Protein AF-A0A524KF35-F1 (afdb_monomer)

Structure (mmCIF, N/CA/C/O backbone):
data_AF-A0A524KF35-F1
#
_entry.id   AF-A0A524KF35-F1
#
loop_
_atom_site.group_PDB
_atom_site.id
_atom_site.type_symbol
_atom_site.label_atom_id
_atom_site.label_alt_id
_atom_site.label_comp_id
_atom_site.label_asym_id
_atom_site.label_entity_id
_atom_site.label_seq_id
_atom_site.pdbx_PDB_ins_code
_atom_site.Cartn_x
_atom_site.Cartn_y
_atom_site.Cartn_z
_atom_site.occupancy
_atom_site.B_iso_or_equiv
_atom_site.auth_seq_id
_atom_site.auth_comp_id
_atom_site.auth_asym_id
_atom_site.auth_atom_id
_atom_site.pdbx_PDB_model_num
ATOM 1 N N . LEU A 1 1 ? 25.500 -39.692 -1.025 1.00 54.84 1 LEU A N 1
ATOM 2 C CA . LEU A 1 1 ? 24.909 -38.410 -1.480 1.00 54.84 1 LEU A CA 1
ATOM 3 C C . LEU A 1 1 ? 25.008 -38.220 -2.996 1.00 54.84 1 LEU A C 1
ATOM 5 O O . LEU A 1 1 ? 24.156 -37.536 -3.546 1.00 54.84 1 LEU A O 1
ATOM 9 N N . ASP A 1 2 ? 25.961 -38.835 -3.703 1.00 52.19 2 ASP A N 1
ATOM 10 C CA . ASP A 1 2 ? 26.145 -38.585 -5.146 1.00 52.19 2 ASP A CA 1
ATOM 11 C C . ASP A 1 2 ? 24.984 -39.038 -6.047 1.00 52.19 2 ASP A C 1
ATOM 13 O O . ASP A 1 2 ? 24.762 -38.419 -7.080 1.00 52.19 2 ASP A O 1
ATOM 17 N N . ALA A 1 3 ? 24.168 -40.001 -5.607 1.00 60.88 3 ALA A N 1
ATOM 18 C CA . ALA A 1 3 ? 23.022 -40.520 -6.363 1.00 60.88 3 ALA A CA 1
ATOM 19 C C . ALA A 1 3 ? 21.704 -39.720 -6.223 1.00 60.88 3 ALA A C 1
ATOM 21 O O . ALA A 1 3 ? 20.739 -40.039 -6.908 1.00 60.88 3 ALA A O 1
ATOM 22 N N . VAL A 1 4 ? 21.632 -38.700 -5.352 1.00 74.19 4 VAL A N 1
ATOM 23 C CA . VAL A 1 4 ? 20.397 -37.905 -5.159 1.00 74.19 4 VAL A CA 1
ATOM 24 C C . VAL A 1 4 ? 20.324 -36.771 -6.203 1.00 74.19 4 VAL A C 1
ATOM 26 O O . VAL A 1 4 ? 21.322 -36.049 -6.360 1.00 74.19 4 VAL A O 1
ATOM 29 N N . PRO A 1 5 ? 19.188 -36.577 -6.907 1.00 81.06 5 PRO A N 1
ATOM 30 C CA . PRO A 1 5 ? 18.999 -35.483 -7.862 1.00 81.06 5 PRO A CA 1
ATOM 31 C C . PRO A 1 5 ? 19.186 -34.095 -7.235 1.00 81.06 5 PRO A C 1
ATOM 33 O O . PRO A 1 5 ? 18.913 -33.882 -6.053 1.00 81.06 5 PRO A O 1
ATOM 36 N N . ALA A 1 6 ? 19.627 -33.118 -8.034 1.00 80.44 6 ALA A N 1
ATOM 37 C CA . ALA A 1 6 ? 19.905 -31.766 -7.543 1.00 80.44 6 ALA A CA 1
ATOM 38 C C . ALA A 1 6 ? 18.700 -31.080 -6.857 1.00 80.44 6 ALA A C 1
ATOM 40 O O . ALA A 1 6 ? 18.906 -30.538 -5.773 1.00 80.44 6 ALA A O 1
ATOM 41 N N . PRO A 1 7 ? 17.453 -31.155 -7.372 1.00 79.44 7 PRO A N 1
ATOM 42 C CA . PRO A 1 7 ? 16.298 -30.546 -6.701 1.00 79.44 7 PRO A CA 1
ATOM 43 C C . PRO A 1 7 ? 16.020 -31.119 -5.305 1.00 79.44 7 PRO A C 1
ATOM 45 O O . PRO A 1 7 ? 15.666 -30.386 -4.386 1.00 79.44 7 PRO A O 1
ATOM 48 N N . GLU A 1 8 ? 16.214 -32.425 -5.119 1.00 84.62 8 GLU A N 1
ATOM 49 C CA . GLU A 1 8 ? 16.034 -33.079 -3.819 1.00 84.62 8 GLU A CA 1
ATOM 50 C C . GLU A 1 8 ? 17.158 -32.711 -2.846 1.00 84.62 8 GLU A C 1
ATOM 52 O O . GLU A 1 8 ? 16.890 -32.397 -1.687 1.00 84.62 8 GLU A O 1
ATOM 57 N N . LYS A 1 9 ? 18.407 -32.640 -3.329 1.00 86.25 9 LYS A N 1
ATOM 58 C CA . LYS A 1 9 ? 19.539 -32.129 -2.538 1.00 86.25 9 LYS A CA 1
ATOM 59 C C . LYS A 1 9 ? 19.291 -30.701 -2.056 1.00 86.25 9 LYS A C 1
ATOM 61 O O . LYS A 1 9 ? 19.555 -30.411 -0.894 1.00 86.25 9 LYS A O 1
ATOM 66 N N . LEU A 1 10 ? 18.779 -29.824 -2.918 1.00 87.38 10 LEU A N 1
ATOM 67 C CA . LEU A 1 10 ? 18.495 -28.429 -2.567 1.00 87.38 10 LEU A CA 1
ATOM 68 C C . LEU A 1 10 ? 17.450 -28.326 -1.453 1.00 87.38 10 LEU A C 1
ATOM 70 O O . LEU A 1 10 ? 17.696 -27.634 -0.471 1.00 87.38 10 LEU A O 1
ATOM 74 N N . LYS A 1 11 ? 16.361 -29.104 -1.530 1.00 87.88 11 LYS A N 1
ATOM 75 C CA . LYS A 1 11 ? 15.361 -29.186 -0.449 1.00 87.88 11 LYS A CA 1
ATOM 76 C C . LYS A 1 11 ? 15.962 -29.668 0.874 1.00 87.88 11 LYS A C 1
ATOM 78 O O . LYS A 1 11 ? 15.615 -29.158 1.935 1.00 87.88 11 LYS A O 1
ATOM 83 N N . MET A 1 12 ? 16.884 -30.632 0.829 1.00 90.50 12 MET A N 1
ATOM 84 C CA . MET A 1 12 ? 17.591 -31.092 2.031 1.00 90.50 12 MET A CA 1
ATOM 85 C C . MET A 1 12 ? 18.485 -29.997 2.625 1.00 90.50 12 MET A C 1
ATOM 87 O O . MET A 1 12 ? 18.510 -29.834 3.843 1.00 90.50 12 MET A O 1
ATOM 91 N N . TYR A 1 13 ? 19.200 -29.236 1.791 1.00 92.31 13 TYR A N 1
ATOM 92 C CA . TYR A 1 13 ? 20.020 -28.110 2.249 1.00 92.31 13 TYR A CA 1
ATOM 93 C C . TYR A 1 13 ? 19.176 -26.953 2.788 1.00 92.31 13 TYR A C 1
ATOM 95 O O . TYR A 1 13 ? 19.574 -26.329 3.767 1.00 92.31 13 TYR A O 1
ATOM 103 N N . GLU A 1 14 ? 18.004 -26.700 2.210 1.00 87.62 14 GLU A N 1
ATOM 104 C CA . GLU A 1 14 ? 17.049 -25.706 2.702 1.00 87.62 14 GLU A CA 1
ATOM 105 C C . GLU A 1 14 ? 16.533 -26.087 4.096 1.00 87.62 14 GLU A C 1
ATOM 107 O O . GLU A 1 14 ? 16.633 -25.299 5.037 1.00 87.62 14 GLU A O 1
ATOM 112 N N . ALA A 1 15 ? 16.099 -27.339 4.266 1.00 87.94 15 ALA A N 1
ATOM 113 C CA . ALA A 1 15 ? 15.678 -27.865 5.562 1.00 87.94 15 ALA A CA 1
ATOM 114 C C . ALA A 1 15 ? 16.820 -27.855 6.597 1.00 87.94 15 ALA A C 1
ATOM 116 O O . ALA A 1 15 ? 16.608 -27.488 7.753 1.00 87.94 15 ALA A O 1
ATOM 117 N N . ALA A 1 16 ? 18.043 -28.212 6.191 1.00 91.00 16 ALA A N 1
ATOM 118 C CA . ALA A 1 16 ? 19.214 -28.179 7.066 1.00 91.00 16 ALA A CA 1
ATOM 119 C C . ALA A 1 16 ? 19.595 -26.747 7.477 1.00 91.00 16 ALA A C 1
ATOM 121 O O . ALA A 1 16 ? 19.951 -26.521 8.632 1.00 91.00 16 ALA A O 1
ATOM 122 N N . MET A 1 17 ? 19.481 -25.775 6.566 1.00 89.38 17 MET A N 1
ATOM 123 C CA . MET A 1 17 ? 19.722 -24.360 6.862 1.00 89.38 17 MET A CA 1
ATOM 124 C C . MET A 1 17 ? 18.686 -23.810 7.850 1.00 89.38 17 MET A C 1
ATOM 126 O O . MET A 1 17 ? 19.046 -23.061 8.757 1.00 89.38 17 MET A O 1
ATOM 130 N N . ALA A 1 18 ? 17.419 -24.211 7.709 1.00 87.94 18 ALA A N 1
ATOM 131 C CA . ALA A 1 18 ? 16.346 -23.837 8.628 1.00 87.94 18 ALA A CA 1
ATOM 132 C C . ALA A 1 18 ? 16.502 -24.478 10.021 1.00 87.94 18 ALA A C 1
ATOM 134 O O . ALA A 1 18 ? 16.145 -23.867 11.026 1.00 87.94 18 ALA A O 1
ATOM 135 N N . ALA A 1 19 ? 17.047 -25.696 10.091 1.00 89.50 19 ALA A N 1
ATOM 136 C CA . ALA A 1 19 ? 17.267 -26.415 11.346 1.00 89.50 19 ALA A CA 1
ATOM 137 C C . ALA A 1 19 ? 18.540 -25.982 12.102 1.00 89.50 19 ALA A C 1
ATOM 139 O O . ALA A 1 19 ? 18.650 -26.246 13.301 1.00 89.50 19 ALA A O 1
ATOM 140 N N . ALA A 1 20 ? 19.495 -25.341 11.420 1.00 92.81 20 ALA A N 1
ATOM 141 C CA . ALA A 1 20 ? 20.758 -24.896 12.000 1.00 92.81 20 ALA A CA 1
ATOM 142 C C . ALA A 1 20 ? 20.548 -23.754 13.011 1.00 92.81 20 ALA A C 1
ATOM 144 O O . ALA A 1 20 ? 20.044 -22.678 12.678 1.00 92.81 20 ALA A O 1
ATOM 145 N N . LYS A 1 21 ? 20.982 -23.970 14.255 1.00 88.12 21 LYS A N 1
ATOM 146 C CA . LYS A 1 21 ? 20.700 -23.082 15.398 1.00 88.12 21 LYS A CA 1
ATOM 147 C C . LYS A 1 21 ? 21.739 -21.984 15.602 1.00 88.12 21 LYS A C 1
ATOM 149 O O . LYS A 1 21 ? 21.490 -21.054 16.362 1.00 88.12 21 LYS A O 1
ATOM 154 N N . GLY A 1 22 ? 22.889 -22.072 14.934 1.00 90.25 22 GLY A N 1
ATOM 155 C CA . GLY A 1 22 ? 23.972 -21.103 15.085 1.00 90.25 22 GLY A CA 1
ATOM 156 C C . GLY A 1 22 ? 24.873 -20.974 13.855 1.00 90.25 22 GLY A C 1
ATOM 157 O O . GLY A 1 22 ? 24.792 -21.799 12.937 1.00 90.25 22 GLY A O 1
ATOM 158 N N . PRO A 1 23 ? 25.750 -19.951 13.824 1.00 90.25 23 PRO A N 1
ATOM 159 C CA . PRO A 1 23 ? 26.565 -19.640 12.652 1.00 90.25 23 PRO A CA 1
ATOM 160 C C . PRO A 1 23 ? 27.439 -20.802 12.172 1.00 90.25 23 PRO A C 1
ATOM 162 O O . PRO A 1 23 ? 27.530 -21.045 10.975 1.00 90.25 23 PRO A O 1
ATOM 165 N N . ASP A 1 24 ? 28.026 -21.581 13.081 1.00 94.00 24 ASP A N 1
ATOM 166 C CA . ASP A 1 24 ? 28.921 -22.687 12.709 1.00 94.00 24 ASP A CA 1
ATOM 167 C C . ASP A 1 24 ? 28.193 -23.893 12.105 1.00 94.00 24 ASP A C 1
ATOM 169 O O . ASP A 1 24 ? 28.767 -24.648 11.317 1.00 94.00 24 ASP A O 1
ATOM 173 N N . GLU A 1 25 ? 26.924 -24.097 12.459 1.00 93.06 25 GLU A N 1
ATOM 174 C CA . GLU A 1 25 ? 26.079 -25.098 11.805 1.00 93.06 25 GLU A CA 1
ATOM 175 C C . GLU A 1 25 ? 25.681 -24.614 10.410 1.00 93.06 25 GLU A C 1
ATOM 177 O O . GLU A 1 25 ? 25.828 -25.354 9.439 1.00 93.06 25 GLU A O 1
ATOM 182 N N . LYS A 1 26 ? 25.288 -23.341 10.282 1.00 93.06 26 LYS A N 1
ATOM 183 C CA . LYS A 1 26 ? 24.957 -22.727 8.988 1.00 93.06 26 LYS A CA 1
ATOM 184 C C . LYS A 1 26 ? 26.147 -22.729 8.025 1.00 93.06 26 LYS A C 1
ATOM 186 O O . LYS A 1 26 ? 25.979 -23.079 6.860 1.00 93.06 26 LYS A O 1
ATOM 191 N N . LYS A 1 27 ? 27.364 -22.445 8.505 1.00 95.50 27 LYS A N 1
ATOM 192 C CA . LYS A 1 27 ? 28.604 -22.554 7.711 1.00 95.50 27 LYS A CA 1
ATOM 193 C C . LYS A 1 27 ? 28.822 -23.966 7.171 1.00 95.50 27 LYS A C 1
ATOM 195 O O . LYS A 1 27 ? 29.139 -24.134 5.998 1.00 95.50 27 LYS A O 1
ATOM 200 N N . ARG A 1 28 ? 28.583 -25.000 7.986 1.00 94.50 28 ARG A N 1
ATOM 201 C CA . ARG A 1 28 ? 28.675 -26.401 7.538 1.00 94.50 28 ARG A CA 1
ATOM 202 C C . ARG A 1 28 ? 27.658 -26.724 6.443 1.00 94.50 28 ARG A C 1
ATOM 204 O O . ARG A 1 28 ? 28.001 -27.413 5.481 1.00 94.50 28 ARG A O 1
ATOM 211 N N . VAL A 1 29 ? 26.433 -26.211 6.565 1.00 94.25 29 VAL A N 1
ATOM 212 C CA . VAL A 1 29 ? 25.395 -26.360 5.532 1.00 94.25 29 VAL A CA 1
ATOM 213 C C . VAL A 1 29 ? 25.828 -25.669 4.230 1.00 94.25 29 VAL A C 1
ATOM 215 O O . VAL A 1 29 ? 25.772 -26.298 3.172 1.00 94.25 29 VAL A O 1
ATOM 218 N N . LEU A 1 30 ? 26.336 -24.431 4.305 1.00 93.81 30 LEU A N 1
ATOM 219 C CA . LEU A 1 30 ? 26.874 -23.686 3.155 1.00 93.81 30 LEU A CA 1
ATOM 220 C C . LEU A 1 30 ? 28.017 -24.441 2.464 1.00 93.81 30 LEU A C 1
ATOM 222 O O . LEU A 1 30 ? 27.935 -24.710 1.267 1.00 93.81 30 LEU A O 1
ATOM 226 N N . GLY A 1 31 ? 29.031 -24.879 3.213 1.00 91.81 31 GLY A N 1
ATOM 227 C CA . GLY A 1 31 ? 30.167 -25.610 2.646 1.00 91.81 31 GLY A CA 1
ATOM 228 C C . GLY A 1 31 ? 29.751 -26.895 1.914 1.00 91.81 31 GLY A C 1
ATOM 22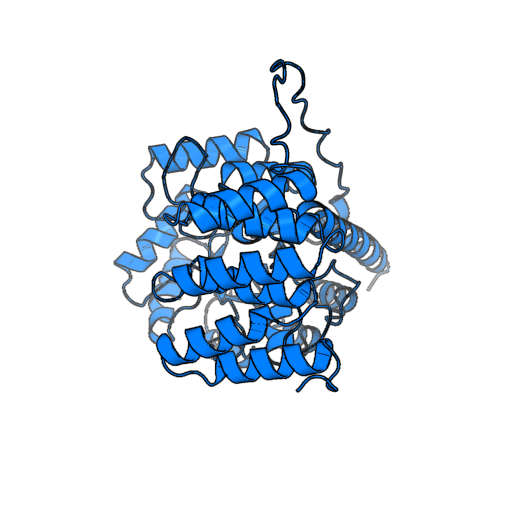9 O O . GLY A 1 31 ? 30.333 -27.254 0.884 1.00 91.81 31 GLY A O 1
ATOM 230 N N . GLY A 1 32 ? 28.694 -27.564 2.392 1.00 91.50 32 GLY A N 1
ATOM 231 C CA . GLY A 1 32 ? 28.088 -28.710 1.713 1.00 91.50 32 GLY A CA 1
ATOM 232 C C . GLY A 1 32 ? 27.423 -28.340 0.381 1.00 91.50 32 GLY A C 1
ATOM 233 O O . GLY A 1 32 ? 27.632 -29.031 -0.623 1.00 91.50 32 GLY A O 1
ATOM 234 N N . LEU A 1 33 ? 26.684 -27.228 0.356 1.00 91.56 33 LEU A N 1
ATOM 235 C CA . LEU A 1 33 ? 25.986 -26.711 -0.825 1.00 91.56 33 LEU A CA 1
ATOM 236 C C . LEU A 1 33 ? 26.948 -26.398 -1.985 1.00 91.56 33 LEU A C 1
ATOM 238 O O . LEU A 1 33 ? 26.578 -26.535 -3.150 1.00 91.56 33 LEU A O 1
ATOM 242 N N . GLY A 1 34 ? 28.214 -26.097 -1.678 1.00 89.81 34 GLY A N 1
ATOM 243 C CA . GLY A 1 34 ? 29.280 -25.845 -2.653 1.00 89.81 34 GLY A CA 1
ATOM 244 C C . GLY A 1 34 ? 29.517 -26.956 -3.688 1.00 89.81 34 GLY A C 1
ATOM 245 O O . GLY A 1 34 ? 30.141 -26.717 -4.721 1.00 89.81 34 GLY A O 1
ATOM 246 N N . ASN A 1 35 ? 29.042 -28.177 -3.429 1.00 88.25 35 ASN A N 1
ATOM 247 C CA . ASN A 1 35 ? 29.166 -29.314 -4.348 1.00 88.25 35 ASN A CA 1
ATOM 248 C C . ASN A 1 35 ? 27.924 -29.528 -5.236 1.00 88.25 35 ASN A C 1
ATOM 250 O O . ASN A 1 35 ? 27.909 -30.447 -6.059 1.00 88.25 35 ASN A O 1
ATOM 254 N N . VAL A 1 36 ? 26.871 -28.720 -5.078 1.00 87.75 36 VAL A N 1
ATOM 255 C CA . VAL A 1 36 ? 25.629 -28.853 -5.847 1.00 87.75 36 VAL A CA 1
ATOM 256 C C . VAL A 1 36 ? 25.748 -28.083 -7.162 1.00 87.75 36 VAL A C 1
ATOM 258 O O . VAL A 1 36 ? 25.854 -26.861 -7.184 1.00 87.75 36 VAL A O 1
ATOM 261 N N . LYS A 1 37 ? 25.712 -28.809 -8.285 1.00 87.56 37 LYS A N 1
ATOM 262 C CA . LYS A 1 37 ? 25.813 -28.246 -9.643 1.00 87.56 37 LYS A CA 1
ATOM 263 C C . LYS A 1 37 ? 24.453 -27.755 -10.158 1.00 87.56 37 LYS A C 1
ATOM 265 O O . LYS A 1 37 ? 23.933 -28.298 -11.128 1.00 87.56 37 LYS A O 1
ATOM 270 N N . ALA A 1 38 ? 23.857 -26.782 -9.474 1.00 87.56 38 ALA A N 1
ATOM 271 C CA . ALA A 1 38 ? 22.555 -26.208 -9.823 1.00 87.56 38 ALA A CA 1
ATOM 272 C C . ALA A 1 38 ? 22.562 -24.686 -9.625 1.00 87.56 38 ALA A C 1
ATOM 274 O O . ALA A 1 38 ? 23.193 -24.191 -8.692 1.00 87.56 38 ALA A O 1
ATOM 275 N N . VAL A 1 39 ? 21.896 -23.940 -10.510 1.00 85.88 39 VAL A N 1
ATOM 276 C CA . VAL A 1 39 ? 21.874 -22.464 -10.458 1.00 85.88 39 VAL A CA 1
ATOM 277 C C . VAL A 1 39 ? 21.175 -21.994 -9.182 1.00 85.88 39 VAL A C 1
ATOM 279 O O . VAL A 1 39 ? 21.607 -21.049 -8.529 1.00 85.88 39 VAL A O 1
ATOM 282 N N . GLU A 1 40 ? 20.156 -22.734 -8.776 1.00 89.25 40 GLU A N 1
ATOM 283 C CA . GLU A 1 40 ? 19.369 -22.552 -7.566 1.00 89.25 40 GLU A CA 1
ATOM 284 C C . GLU A 1 40 ? 20.229 -22.673 -6.298 1.00 89.25 40 GLU A C 1
ATOM 286 O O . GLU A 1 40 ? 19.979 -21.973 -5.319 1.00 89.25 40 GLU A O 1
ATOM 291 N N . ALA A 1 41 ? 21.298 -23.483 -6.324 1.00 91.12 41 ALA A N 1
ATOM 292 C CA . ALA A 1 41 ? 22.255 -23.559 -5.220 1.00 91.12 41 ALA A CA 1
ATOM 293 C C . ALA A 1 41 ? 22.954 -22.210 -5.000 1.00 91.12 41 ALA A C 1
ATOM 295 O O . ALA A 1 41 ? 23.174 -21.802 -3.863 1.00 91.12 41 ALA A O 1
ATOM 296 N N . LEU A 1 42 ? 23.278 -21.497 -6.084 1.00 90.69 42 LEU A N 1
ATOM 297 C CA . LEU A 1 42 ? 23.907 -20.181 -6.009 1.00 90.69 42 LEU A CA 1
ATOM 298 C C . LEU A 1 42 ? 22.927 -19.143 -5.450 1.00 90.69 42 LEU A C 1
ATOM 300 O O . LEU A 1 42 ? 23.303 -18.354 -4.586 1.00 90.69 42 LEU A O 1
ATOM 304 N N . SER A 1 43 ? 21.657 -19.200 -5.864 1.00 88.69 43 SER A N 1
ATOM 305 C CA . SER A 1 43 ? 20.586 -18.359 -5.313 1.00 88.69 43 SER A CA 1
ATOM 306 C C . SER A 1 43 ? 20.382 -18.571 -3.808 1.00 88.69 43 SER A C 1
ATOM 308 O O . SER A 1 43 ? 20.187 -17.598 -3.085 1.00 88.69 43 SER A O 1
ATOM 310 N N . MET A 1 44 ? 20.500 -19.807 -3.310 1.00 89.06 44 MET A N 1
ATOM 311 C CA . MET A 1 44 ? 20.394 -20.120 -1.875 1.00 89.06 44 MET A CA 1
ATOM 312 C C . MET A 1 44 ? 21.539 -19.543 -1.026 1.00 89.06 44 MET A C 1
ATOM 314 O O . MET A 1 44 ? 21.353 -19.308 0.166 1.00 89.06 44 MET A O 1
ATOM 318 N N . VAL A 1 45 ? 22.717 -19.300 -1.611 1.00 94.31 45 VAL A N 1
ATOM 319 C CA . VAL A 1 45 ? 23.865 -18.700 -0.902 1.00 94.31 45 VAL A CA 1
ATOM 320 C C . VAL A 1 45 ? 23.739 -17.175 -0.795 1.00 94.31 45 VAL A C 1
ATOM 322 O O . VAL A 1 45 ? 24.290 -16.581 0.130 1.00 94.31 45 VAL A O 1
ATOM 325 N N . MET A 1 46 ? 22.992 -16.529 -1.697 1.00 91.19 46 MET A N 1
ATOM 326 C CA . MET A 1 46 ? 22.920 -15.063 -1.802 1.00 91.19 46 MET A CA 1
ATOM 327 C C . MET A 1 46 ? 22.523 -14.325 -0.510 1.00 91.19 46 MET A C 1
ATOM 329 O O . MET A 1 46 ? 23.140 -13.288 -0.243 1.00 91.19 46 MET A O 1
ATOM 333 N N . PRO A 1 47 ? 21.563 -14.810 0.306 1.00 90.88 47 PRO A N 1
ATOM 334 C CA . PRO A 1 47 ? 21.228 -14.167 1.579 1.00 90.88 47 PRO A CA 1
ATOM 335 C C . PRO A 1 47 ? 22.369 -14.236 2.604 1.00 90.88 47 PRO A C 1
ATOM 337 O O . PRO A 1 47 ? 22.583 -13.294 3.360 1.00 90.88 47 PRO A O 1
ATOM 340 N N . ALA A 1 48 ? 23.151 -15.322 2.606 1.00 92.00 48 ALA A N 1
ATOM 341 C CA . ALA A 1 48 ? 24.256 -15.510 3.548 1.00 92.00 48 ALA A CA 1
ATOM 342 C C . ALA A 1 48 ? 25.472 -14.613 3.247 1.00 92.00 48 ALA A C 1
ATOM 344 O O . ALA A 1 48 ? 26.354 -14.477 4.091 1.00 92.00 48 ALA A O 1
ATOM 345 N N . LEU A 1 49 ? 25.524 -13.980 2.068 1.00 90.81 49 LEU A N 1
ATOM 346 C CA . LEU A 1 49 ? 26.542 -12.975 1.738 1.00 90.81 49 LEU A CA 1
ATOM 347 C C . LEU A 1 49 ? 26.340 -11.661 2.521 1.00 90.81 49 LEU A C 1
ATOM 349 O O . LEU A 1 49 ? 27.313 -10.941 2.751 1.00 90.81 49 LEU A O 1
ATOM 353 N N . ASP A 1 50 ? 25.108 -11.363 2.951 1.00 88.00 50 ASP A N 1
ATOM 354 C CA . ASP A 1 50 ? 24.785 -10.167 3.750 1.00 88.00 50 ASP A CA 1
ATOM 355 C C . ASP A 1 50 ? 24.944 -10.395 5.264 1.00 88.00 50 ASP A C 1
ATOM 357 O O . ASP A 1 50 ? 24.982 -9.440 6.042 1.00 88.00 50 ASP A O 1
ATOM 361 N N . ASP A 1 51 ? 25.056 -11.654 5.693 1.00 88.81 51 ASP A N 1
ATOM 362 C CA . ASP A 1 51 ? 25.230 -12.033 7.093 1.00 88.81 51 ASP A CA 1
ATOM 363 C C . ASP A 1 51 ? 26.720 -12.014 7.463 1.00 88.81 51 ASP A C 1
ATOM 365 O O . ASP A 1 51 ? 27.512 -12.821 6.972 1.00 88.81 51 ASP A O 1
ATOM 369 N N . LYS A 1 52 ? 27.113 -11.100 8.358 1.00 90.44 52 LYS A N 1
ATOM 370 C CA . LYS A 1 52 ? 28.514 -10.906 8.769 1.00 90.44 52 LYS A CA 1
ATOM 371 C C . LYS A 1 52 ? 29.155 -12.166 9.353 1.00 90.44 52 LYS A C 1
ATOM 373 O O . LYS A 1 52 ? 30.356 -12.357 9.164 1.00 90.44 52 LYS A O 1
ATOM 378 N N . ASP A 1 53 ? 28.381 -13.020 10.019 1.00 92.62 53 ASP A N 1
ATOM 379 C CA . ASP A 1 53 ? 28.905 -14.231 10.652 1.00 92.62 53 ASP A CA 1
ATOM 380 C C . ASP A 1 53 ? 29.103 -15.368 9.645 1.00 92.62 53 ASP A C 1
ATOM 382 O O . ASP A 1 53 ? 29.880 -16.292 9.902 1.00 92.62 53 ASP A O 1
ATOM 386 N N . LEU A 1 54 ? 28.433 -15.309 8.489 1.00 94.00 54 LEU A N 1
ATOM 387 C CA . LEU A 1 54 ? 28.469 -16.337 7.442 1.00 94.00 54 LEU A CA 1
ATOM 388 C C . LEU A 1 54 ? 29.237 -15.903 6.191 1.00 94.00 54 LEU A C 1
ATOM 390 O O . LEU A 1 54 ? 29.635 -16.756 5.397 1.00 94.00 54 LEU A O 1
ATOM 394 N N . GLN A 1 55 ? 29.480 -14.602 6.036 1.00 92.69 55 GLN A N 1
ATOM 395 C CA . GLN A 1 55 ? 29.964 -13.970 4.812 1.00 92.69 55 GLN A CA 1
ATOM 396 C C . GLN A 1 55 ? 31.192 -14.651 4.202 1.00 92.69 55 GLN A C 1
ATOM 398 O O . GLN A 1 55 ? 31.223 -14.874 2.994 1.00 92.69 55 GLN A O 1
ATOM 403 N N . ALA A 1 56 ? 32.195 -15.011 5.009 1.00 93.44 56 ALA A N 1
ATOM 404 C CA . ALA A 1 56 ? 33.417 -15.642 4.505 1.00 93.44 56 ALA A CA 1
ATOM 405 C C . ALA A 1 56 ? 33.143 -17.021 3.873 1.00 93.44 56 ALA A C 1
ATOM 407 O O . ALA A 1 56 ? 33.593 -17.300 2.760 1.00 93.44 56 ALA A O 1
ATOM 408 N N . GLU A 1 57 ? 32.346 -17.855 4.547 1.00 97.00 57 GLU A N 1
ATOM 409 C CA . GLU A 1 57 ? 31.958 -19.183 4.059 1.00 97.00 57 GLU A CA 1
ATOM 410 C C . GLU A 1 57 ? 31.015 -19.074 2.855 1.00 97.00 57 GLU A C 1
ATOM 412 O O . GLU A 1 57 ? 31.152 -19.808 1.874 1.00 97.00 57 GLU A O 1
ATOM 417 N N . ALA A 1 58 ? 30.089 -18.113 2.890 1.00 96.25 58 ALA A N 1
ATOM 418 C CA . ALA A 1 58 ? 29.179 -17.831 1.789 1.00 96.25 58 ALA A CA 1
ATOM 419 C C . ALA A 1 58 ? 29.942 -17.385 0.530 1.00 96.25 58 ALA A C 1
ATOM 421 O O . ALA A 1 58 ? 29.659 -17.886 -0.557 1.00 96.25 58 ALA A O 1
ATOM 422 N N . CYS A 1 59 ? 30.960 -16.526 0.661 1.00 96.94 59 CYS A N 1
ATOM 423 C CA . CYS A 1 59 ? 31.814 -16.120 -0.459 1.00 96.94 59 CYS A CA 1
ATOM 424 C C . CYS A 1 59 ? 32.539 -17.318 -1.083 1.00 96.94 59 CYS A C 1
ATOM 426 O O . CYS A 1 59 ? 32.495 -17.504 -2.301 1.00 96.94 59 CYS A O 1
ATOM 428 N N . ALA A 1 60 ? 33.181 -18.150 -0.257 1.00 97.31 60 ALA A N 1
ATOM 429 C CA . ALA A 1 60 ? 33.891 -19.339 -0.725 1.00 97.31 60 ALA A CA 1
ATOM 430 C C . ALA A 1 60 ? 32.942 -20.333 -1.417 1.00 97.31 60 ALA A C 1
ATOM 432 O O . ALA A 1 60 ? 33.246 -20.855 -2.494 1.00 97.31 60 ALA A O 1
ATOM 433 N N . THR A 1 61 ? 31.762 -20.541 -0.833 1.00 97.25 61 THR A N 1
ATOM 434 C CA . THR A 1 61 ? 30.721 -21.421 -1.371 1.00 97.25 61 THR A CA 1
ATOM 435 C C . THR A 1 61 ? 30.187 -20.903 -2.705 1.00 97.25 61 THR A C 1
ATOM 437 O O . THR A 1 61 ? 30.117 -21.668 -3.666 1.00 97.25 61 THR A O 1
ATOM 440 N N . ALA A 1 62 ? 29.863 -19.611 -2.806 1.00 96.50 62 ALA A N 1
ATOM 441 C CA . ALA A 1 62 ? 29.356 -18.997 -4.032 1.00 96.50 62 ALA A CA 1
ATOM 442 C C . ALA A 1 62 ? 30.349 -19.140 -5.196 1.00 96.50 62 ALA A C 1
ATOM 444 O O . ALA A 1 62 ? 29.958 -19.538 -6.295 1.00 96.50 62 ALA A O 1
ATOM 445 N N . VAL A 1 63 ? 31.640 -18.884 -4.947 1.00 96.69 63 VAL A N 1
ATOM 446 C CA . VAL A 1 63 ? 32.708 -19.069 -5.945 1.00 96.69 63 VAL A CA 1
ATOM 447 C C . VAL A 1 63 ? 32.776 -20.527 -6.396 1.00 96.69 63 VAL A C 1
ATOM 449 O O . VAL A 1 63 ? 32.788 -20.797 -7.594 1.00 96.69 63 VAL A O 1
ATOM 452 N N . LYS A 1 64 ? 32.741 -21.479 -5.459 1.00 96.00 64 LYS A N 1
ATOM 453 C CA . LYS A 1 64 ? 32.804 -22.914 -5.767 1.00 96.00 64 LYS A CA 1
ATOM 454 C C . LYS A 1 64 ? 31.606 -23.402 -6.593 1.00 96.00 64 LYS A C 1
ATOM 456 O O . LYS A 1 64 ? 31.776 -24.193 -7.520 1.00 96.00 64 LYS A O 1
ATOM 461 N N . ILE A 1 65 ? 30.395 -22.926 -6.293 1.00 94.44 65 ILE A N 1
ATOM 462 C CA . ILE A 1 65 ? 29.199 -23.245 -7.089 1.00 94.44 65 ILE A CA 1
ATOM 463 C C . ILE A 1 65 ? 29.342 -22.664 -8.499 1.00 94.44 65 ILE A C 1
ATOM 465 O O . ILE A 1 65 ? 29.128 -23.378 -9.478 1.00 94.44 65 ILE A O 1
ATOM 469 N N . ALA A 1 66 ? 29.760 -21.402 -8.621 1.00 94.19 66 ALA A N 1
ATOM 470 C CA . ALA A 1 66 ? 29.963 -20.753 -9.914 1.00 94.19 66 ALA A CA 1
ATOM 471 C C . ALA A 1 66 ? 31.039 -21.454 -10.772 1.00 94.19 66 ALA A C 1
ATOM 473 O O . ALA A 1 66 ? 30.824 -21.649 -11.970 1.00 94.19 66 ALA A O 1
ATOM 474 N N . GLU A 1 67 ? 32.148 -21.913 -10.176 1.00 93.31 67 GLU A N 1
ATOM 475 C CA . GLU A 1 67 ? 33.158 -22.748 -10.854 1.00 93.31 67 GLU A CA 1
ATOM 476 C C . GLU A 1 67 ? 32.532 -24.035 -11.423 1.00 93.31 67 GLU A C 1
ATOM 478 O O . GLU A 1 67 ? 32.824 -24.430 -12.554 1.00 93.31 67 GLU A O 1
ATOM 483 N N . ASN A 1 68 ? 31.630 -24.661 -10.664 1.00 89.00 68 ASN A N 1
ATOM 484 C CA . ASN A 1 68 ? 30.969 -25.911 -11.032 1.00 89.00 68 ASN A CA 1
ATOM 485 C C . ASN A 1 68 ? 29.857 -25.759 -12.088 1.00 89.00 68 ASN A C 1
ATOM 487 O O . ASN A 1 68 ? 29.559 -26.731 -12.787 1.00 89.00 68 ASN A O 1
ATOM 491 N N . LEU A 1 69 ? 29.239 -24.578 -12.202 1.00 86.38 69 LEU A N 1
ATOM 492 C CA . LEU A 1 69 ? 28.162 -24.288 -13.161 1.00 86.38 69 LEU A CA 1
ATOM 493 C C . LEU A 1 69 ? 28.666 -24.001 -14.585 1.00 86.38 69 LEU A C 1
ATOM 495 O O . LEU A 1 69 ? 27.933 -24.188 -15.562 1.00 86.38 69 LEU A O 1
ATOM 499 N N . GLY A 1 70 ? 29.914 -23.549 -14.730 1.00 76.06 70 GLY A N 1
ATOM 500 C CA . GLY A 1 70 ? 30.488 -23.215 -16.032 1.00 76.06 70 GLY A CA 1
ATOM 501 C C . GLY A 1 70 ? 29.695 -22.121 -16.762 1.00 76.06 70 GLY A C 1
ATOM 502 O O . GLY A 1 70 ? 29.549 -21.009 -16.266 1.00 76.06 70 GLY A O 1
ATOM 503 N N . ALA A 1 71 ? 29.204 -22.411 -17.974 1.00 70.62 71 ALA A N 1
ATOM 504 C CA . ALA A 1 71 ? 28.497 -21.435 -18.817 1.00 70.62 71 ALA A CA 1
ATOM 505 C C . ALA A 1 71 ? 26.982 -21.321 -18.543 1.00 70.62 71 ALA A C 1
ATOM 507 O O . ALA A 1 71 ? 26.312 -20.524 -19.205 1.00 70.62 71 ALA A O 1
ATOM 508 N N . HIS A 1 72 ? 26.435 -22.129 -17.632 1.00 74.50 72 HIS A N 1
ATOM 509 C CA . HIS A 1 72 ? 25.001 -22.176 -17.331 1.00 74.50 72 HIS A CA 1
ATOM 510 C C . HIS A 1 72 ? 24.685 -21.201 -16.188 1.00 74.50 72 HIS A C 1
ATOM 512 O O . HIS A 1 72 ? 25.413 -21.150 -15.205 1.00 74.50 72 HIS A O 1
ATOM 518 N N . GLY A 1 73 ? 23.621 -20.399 -16.313 1.00 79.00 73 GLY A N 1
ATOM 519 C CA . GLY A 1 73 ? 23.251 -19.426 -15.272 1.00 79.00 73 GLY A CA 1
ATOM 520 C C . GLY A 1 73 ? 24.131 -18.169 -15.222 1.00 79.00 73 GLY A C 1
ATOM 521 O O . GLY A 1 73 ? 24.346 -17.615 -14.149 1.00 79.00 73 GLY A O 1
ATOM 522 N N . LYS A 1 74 ? 24.631 -17.693 -16.375 1.00 87.00 74 LYS A N 1
ATOM 523 C CA . LYS A 1 74 ? 25.545 -16.531 -16.474 1.00 87.00 74 LYS A CA 1
ATOM 524 C C . LYS A 1 74 ? 25.062 -15.281 -15.737 1.00 87.00 74 LYS A C 1
ATOM 526 O O . LYS A 1 74 ? 25.885 -14.522 -15.249 1.00 87.00 74 LYS A O 1
ATOM 531 N N . GLU A 1 75 ? 23.757 -15.032 -15.703 1.00 84.94 75 GLU A N 1
ATOM 532 C CA . GLU A 1 75 ? 23.199 -13.872 -15.003 1.00 84.94 75 GLU A CA 1
ATOM 533 C C . GLU A 1 75 ? 23.328 -14.006 -13.483 1.00 84.94 75 GLU A C 1
ATOM 535 O O . GLU A 1 75 ? 23.921 -13.140 -12.851 1.00 84.94 75 GLU A O 1
ATOM 540 N N . VAL A 1 76 ? 22.914 -15.144 -12.923 1.00 85.12 76 VAL A N 1
ATOM 541 C CA . VAL A 1 76 ? 23.037 -15.428 -11.484 1.00 85.12 76 VAL A CA 1
ATOM 542 C C . VAL A 1 76 ? 24.508 -15.485 -11.053 1.00 85.12 76 VAL A C 1
ATOM 544 O O . VAL A 1 76 ? 24.861 -14.988 -9.987 1.00 85.12 76 VAL A O 1
ATOM 547 N N . ILE A 1 77 ? 25.393 -16.021 -11.905 1.00 92.44 77 ILE A N 1
ATOM 548 C CA . ILE A 1 77 ? 26.846 -15.995 -11.677 1.00 92.44 77 ILE A CA 1
ATOM 549 C C . ILE A 1 77 ? 27.371 -14.555 -11.656 1.00 92.44 77 ILE A C 1
ATOM 551 O O . ILE A 1 77 ? 28.165 -14.224 -10.779 1.00 92.44 77 ILE A O 1
ATOM 555 N N . ARG A 1 78 ? 26.933 -13.688 -12.581 1.00 91.69 78 ARG A N 1
ATOM 556 C CA . ARG A 1 78 ? 27.346 -12.275 -12.595 1.00 91.69 78 ARG A CA 1
ATOM 557 C C . ARG A 1 78 ? 26.967 -11.574 -11.295 1.00 91.69 78 ARG A C 1
ATOM 559 O O . ARG A 1 78 ? 27.834 -10.961 -10.678 1.00 91.69 78 ARG A O 1
ATOM 566 N N . ASP A 1 79 ? 25.718 -11.708 -10.866 1.00 88.81 79 ASP A N 1
ATOM 567 C CA . ASP A 1 79 ? 25.221 -11.025 -9.670 1.00 88.81 79 ASP A CA 1
ATOM 568 C C . ASP A 1 79 ? 25.916 -11.539 -8.396 1.00 88.81 79 ASP A C 1
ATOM 570 O O . ASP A 1 79 ? 26.364 -10.747 -7.564 1.00 88.81 79 ASP A O 1
ATOM 574 N N . ALA A 1 80 ? 26.101 -12.859 -8.275 1.00 92.75 80 ALA A N 1
ATOM 575 C CA . ALA A 1 80 ? 26.803 -13.455 -7.141 1.00 92.75 80 ALA A CA 1
ATOM 576 C C . ALA A 1 80 ? 28.287 -13.061 -7.095 1.00 92.75 80 ALA A C 1
ATOM 578 O O . ALA A 1 80 ? 28.791 -12.698 -6.034 1.00 92.75 80 ALA A O 1
ATOM 579 N N . MET A 1 81 ? 29.001 -13.108 -8.226 1.00 96.12 81 MET A N 1
ATOM 580 C CA . MET A 1 81 ? 30.433 -12.780 -8.261 1.00 96.12 81 MET A CA 1
ATOM 581 C C . MET A 1 81 ? 30.689 -11.289 -8.052 1.00 96.12 81 MET A C 1
ATOM 583 O O . MET A 1 81 ? 31.657 -10.941 -7.379 1.00 96.12 81 MET A O 1
ATOM 587 N N . GLN A 1 82 ? 29.805 -10.417 -8.549 1.00 93.81 82 GLN A N 1
ATOM 588 C CA . GLN A 1 82 ? 29.873 -8.988 -8.245 1.00 93.81 82 GLN A CA 1
ATOM 589 C C . GLN A 1 82 ? 29.735 -8.751 -6.738 1.00 93.81 82 GLN A C 1
ATOM 591 O O . GLN A 1 82 ? 30.592 -8.115 -6.134 1.00 93.81 82 GLN A O 1
ATOM 596 N N . LYS A 1 83 ? 28.725 -9.360 -6.109 1.00 91.88 83 LYS A N 1
ATOM 597 C CA . LYS A 1 83 ? 28.514 -9.238 -4.665 1.00 91.88 83 LYS A CA 1
ATOM 598 C C . LYS A 1 83 ? 29.691 -9.782 -3.853 1.00 91.88 83 LYS A C 1
ATOM 600 O O . LYS A 1 83 ? 30.101 -9.151 -2.885 1.00 91.88 83 LYS A O 1
ATOM 605 N N . VAL A 1 84 ? 30.280 -10.909 -4.264 1.00 95.81 84 VAL A N 1
ATOM 606 C CA . VAL A 1 84 ? 31.500 -11.448 -3.640 1.00 95.81 84 VAL A CA 1
ATOM 607 C C . VAL A 1 84 ? 32.659 -10.451 -3.743 1.00 95.81 84 VAL A C 1
ATOM 609 O O . VAL A 1 84 ? 33.327 -10.213 -2.740 1.00 95.81 84 VAL A O 1
ATOM 612 N N . LEU A 1 85 ? 32.889 -9.838 -4.909 1.00 94.00 85 LEU A N 1
ATOM 613 C CA . LEU A 1 85 ? 33.948 -8.836 -5.106 1.00 94.00 85 LEU A CA 1
ATOM 614 C C . LEU A 1 85 ? 33.752 -7.575 -4.258 1.00 94.00 85 LEU A C 1
ATOM 616 O O . LEU A 1 85 ? 34.743 -6.975 -3.829 1.00 94.00 85 LEU A O 1
ATOM 620 N N . ASP A 1 86 ? 32.503 -7.191 -4.009 1.00 90.75 86 ASP A N 1
ATOM 621 C CA . ASP A 1 86 ? 32.167 -6.001 -3.228 1.00 90.75 86 ASP A CA 1
ATOM 622 C C . ASP A 1 86 ? 32.427 -6.203 -1.724 1.00 90.75 86 ASP A C 1
ATOM 624 O O . ASP A 1 86 ? 32.739 -5.243 -1.019 1.00 90.75 86 ASP A O 1
ATOM 628 N N . ILE A 1 87 ? 32.342 -7.444 -1.226 1.00 90.75 87 ILE A N 1
ATOM 629 C CA . ILE A 1 87 ? 32.372 -7.731 0.220 1.00 90.75 87 ILE A CA 1
ATOM 630 C C . ILE A 1 87 ? 33.604 -8.511 0.694 1.00 90.75 87 ILE A C 1
ATOM 632 O O . ILE A 1 87 ? 34.014 -8.364 1.847 1.00 90.75 87 ILE A O 1
ATOM 636 N N . THR A 1 88 ? 34.214 -9.348 -0.154 1.00 92.62 88 THR A N 1
ATOM 637 C CA . THR A 1 88 ? 35.321 -10.208 0.280 1.00 92.62 88 THR A CA 1
ATOM 638 C C . THR A 1 88 ? 36.654 -9.462 0.323 1.00 92.62 88 THR A C 1
ATOM 640 O O . THR A 1 88 ? 37.018 -8.716 -0.594 1.00 92.62 88 THR A O 1
ATOM 643 N N . LYS A 1 89 ? 37.416 -9.715 1.392 1.00 90.38 89 LYS A N 1
ATOM 644 C CA . LYS A 1 89 ? 38.791 -9.225 1.582 1.00 90.38 89 LYS A CA 1
ATOM 645 C C . LYS A 1 89 ? 39.855 -10.270 1.226 1.00 90.38 89 LYS A C 1
ATOM 647 O O . LYS A 1 89 ? 41.036 -9.963 1.297 1.00 90.38 89 LYS A O 1
ATOM 652 N N . ASP A 1 90 ? 39.451 -11.495 0.885 1.00 93.88 90 ASP A N 1
ATOM 653 C CA . ASP A 1 90 ? 40.371 -12.575 0.516 1.00 93.88 90 ASP A CA 1
ATOM 654 C C . ASP A 1 90 ? 40.808 -12.433 -0.949 1.00 93.88 90 ASP A C 1
ATOM 656 O O . ASP A 1 90 ? 40.001 -12.605 -1.864 1.00 93.88 90 ASP A O 1
ATOM 660 N N . ASP A 1 91 ? 42.087 -12.138 -1.183 1.00 92.44 91 ASP A N 1
ATOM 661 C CA . ASP A 1 91 ? 42.633 -11.879 -2.521 1.00 92.44 91 ASP A CA 1
ATOM 662 C C . ASP A 1 91 ? 42.497 -13.064 -3.491 1.00 92.44 91 ASP A C 1
ATOM 664 O O . ASP A 1 91 ? 42.295 -12.866 -4.695 1.00 92.44 91 ASP A O 1
ATOM 668 N N . ASN A 1 92 ? 42.552 -14.303 -2.992 1.00 94.06 92 ASN A N 1
ATOM 669 C CA . ASN A 1 92 ? 42.385 -15.491 -3.827 1.00 94.06 92 ASN A CA 1
ATOM 670 C C . ASN A 1 92 ? 40.932 -15.627 -4.286 1.00 94.06 92 ASN A C 1
ATOM 672 O O . ASN A 1 92 ? 40.679 -15.901 -5.464 1.00 94.06 92 ASN A O 1
ATOM 676 N N . LEU A 1 93 ? 39.976 -15.403 -3.381 1.00 94.69 93 LEU A N 1
ATOM 677 C CA . LEU A 1 93 ? 38.556 -15.374 -3.721 1.00 94.69 93 LEU A CA 1
ATOM 678 C C . LEU A 1 93 ? 38.228 -14.223 -4.667 1.00 94.69 93 LEU A C 1
ATOM 680 O O . LEU A 1 93 ? 37.495 -14.442 -5.630 1.00 94.69 93 LEU A O 1
ATOM 684 N N . ARG A 1 94 ? 38.808 -13.034 -4.456 1.00 94.62 94 ARG A N 1
ATOM 685 C CA . ARG A 1 94 ? 38.640 -11.888 -5.366 1.00 94.62 94 ARG A CA 1
ATOM 686 C C . ARG A 1 94 ? 39.092 -12.239 -6.779 1.00 94.62 94 ARG A C 1
ATOM 688 O O . ARG A 1 94 ? 38.338 -12.040 -7.726 1.00 94.62 94 ARG A O 1
ATOM 695 N N . LYS A 1 95 ? 40.288 -12.818 -6.926 1.00 95.44 95 LYS A N 1
ATOM 696 C CA . LYS A 1 95 ? 40.820 -13.226 -8.235 1.00 95.44 95 LYS A CA 1
ATOM 697 C C . LYS A 1 95 ? 39.905 -14.235 -8.933 1.00 95.44 95 LYS A C 1
ATOM 699 O O . LYS A 1 95 ? 39.577 -14.063 -10.103 1.00 95.44 95 LYS A O 1
ATOM 704 N N . LYS A 1 96 ? 39.454 -15.263 -8.209 1.00 96.56 96 LYS A N 1
ATOM 705 C CA . LYS A 1 96 ? 38.535 -16.275 -8.749 1.00 96.56 96 LYS A CA 1
ATOM 706 C C . LYS A 1 96 ? 37.185 -15.683 -9.151 1.00 96.56 96 LYS A C 1
ATOM 708 O O . LYS A 1 96 ? 36.679 -16.004 -10.224 1.00 96.56 96 LYS A O 1
ATOM 713 N N . ALA A 1 97 ? 36.612 -14.824 -8.310 1.00 95.06 97 ALA A N 1
ATOM 714 C CA . ALA A 1 97 ? 35.338 -14.171 -8.580 1.00 95.06 97 ALA A CA 1
ATOM 715 C C . ALA A 1 97 ? 35.423 -13.260 -9.813 1.00 95.06 97 ALA A C 1
ATOM 717 O O . ALA A 1 97 ? 34.541 -13.315 -10.664 1.00 95.06 97 ALA A O 1
ATOM 718 N N . ASP A 1 98 ? 36.508 -12.496 -9.964 1.00 94.94 98 ASP A N 1
ATOM 719 C CA . ASP A 1 98 ? 36.759 -11.660 -11.143 1.00 94.94 98 ASP A CA 1
ATOM 720 C C . ASP A 1 98 ? 36.889 -12.494 -12.434 1.00 94.94 98 ASP A C 1
ATOM 722 O O . ASP A 1 98 ? 36.268 -12.178 -13.453 1.00 94.94 98 ASP A O 1
ATOM 726 N N . ASP A 1 99 ? 37.612 -13.618 -12.393 1.00 95.31 99 ASP A N 1
ATOM 727 C CA . ASP A 1 99 ? 37.732 -14.533 -13.538 1.00 95.31 99 ASP A CA 1
ATOM 728 C C . ASP A 1 99 ? 36.379 -15.146 -13.938 1.00 95.31 99 ASP A C 1
ATOM 730 O O . ASP A 1 99 ? 36.052 -15.246 -15.128 1.00 95.31 99 ASP A O 1
ATOM 734 N N . LEU A 1 100 ? 35.572 -15.557 -12.957 1.00 94.75 100 LEU A N 1
ATOM 735 C CA . LEU A 1 100 ? 34.227 -16.096 -13.182 1.00 94.75 100 LEU A CA 1
ATOM 736 C C . LEU A 1 100 ? 33.274 -15.025 -13.708 1.00 94.75 100 LEU A C 1
ATOM 738 O O . LEU A 1 100 ? 32.513 -15.289 -14.640 1.00 94.75 100 LEU A O 1
ATOM 742 N N . LEU A 1 101 ? 33.365 -13.805 -13.179 1.00 92.69 101 LEU A N 1
ATOM 743 C CA . LEU A 1 101 ? 32.590 -12.661 -13.635 1.00 92.69 101 LEU A CA 1
ATOM 744 C C . LEU A 1 101 ? 32.887 -12.356 -15.107 1.00 92.69 101 LEU A C 1
ATOM 746 O O . LEU A 1 101 ? 31.965 -12.253 -15.917 1.00 92.69 101 LEU A O 1
ATOM 750 N N . LYS A 1 102 ? 34.169 -12.307 -15.491 1.00 92.12 102 LYS A N 1
ATOM 751 C CA . LYS A 1 102 ? 34.606 -12.149 -16.890 1.00 92.12 102 LYS A CA 1
ATOM 752 C C . LYS A 1 102 ? 34.058 -13.259 -17.787 1.00 92.12 102 LYS A C 1
ATOM 754 O O . LYS A 1 102 ? 33.480 -12.963 -18.833 1.00 92.12 102 LYS A O 1
ATOM 759 N N . LYS A 1 103 ? 34.156 -14.525 -17.363 1.00 90.75 103 LYS A N 1
ATOM 760 C CA . LYS A 1 103 ? 33.596 -15.680 -18.098 1.00 90.75 103 LYS A CA 1
ATOM 761 C C . LYS A 1 103 ? 32.071 -15.611 -18.244 1.00 90.75 103 LYS A C 1
ATOM 763 O O . LYS A 1 103 ? 31.528 -16.054 -19.256 1.00 90.75 103 LYS A O 1
ATOM 768 N N . ALA A 1 104 ? 31.383 -15.024 -17.269 1.00 88.12 104 ALA A N 1
ATOM 769 C CA . ALA A 1 104 ? 29.937 -14.836 -17.277 1.00 88.12 104 ALA A CA 1
ATOM 770 C C . ALA A 1 104 ? 29.468 -13.608 -18.091 1.00 88.12 104 ALA A C 1
ATOM 772 O O . ALA A 1 104 ? 28.260 -13.378 -18.212 1.00 88.12 104 ALA A O 1
ATOM 773 N N . GLY A 1 105 ? 30.395 -12.862 -18.709 1.00 85.75 105 GLY A N 1
ATOM 774 C CA . GLY A 1 105 ? 30.110 -11.697 -19.557 1.00 85.75 105 GLY A CA 1
ATOM 775 C C . GLY A 1 105 ? 30.597 -10.357 -18.994 1.00 85.75 105 GLY A C 1
ATOM 776 O O . GLY A 1 105 ? 30.245 -9.317 -19.548 1.00 85.75 105 GLY A O 1
ATOM 777 N N . GLY A 1 106 ? 31.401 -10.380 -17.928 1.00 81.94 106 GLY A N 1
ATOM 778 C CA . GLY A 1 106 ? 31.884 -9.203 -17.204 1.00 81.94 106 GLY A CA 1
ATOM 779 C C . GLY A 1 106 ? 30.884 -8.689 -16.162 1.00 81.94 106 GLY A C 1
ATOM 780 O O . GLY A 1 106 ? 29.772 -9.218 -16.067 1.00 81.94 106 GLY A O 1
ATOM 781 N N . PRO A 1 107 ? 31.252 -7.658 -15.375 1.00 69.88 107 PRO A N 1
ATOM 782 C CA . PRO A 1 107 ? 30.289 -6.936 -14.549 1.00 69.88 107 PRO A CA 1
ATOM 783 C C . PRO A 1 107 ? 29.104 -6.528 -15.418 1.00 69.88 107 PRO A C 1
ATOM 785 O O . PRO A 1 107 ? 29.284 -6.176 -16.591 1.00 69.88 107 PRO A O 1
ATOM 788 N N . LYS A 1 108 ? 27.887 -6.599 -14.864 1.00 61.62 108 LYS A N 1
ATOM 789 C CA . LYS A 1 108 ? 26.688 -6.107 -15.549 1.00 61.62 108 LYS A CA 1
ATOM 790 C C . LYS A 1 108 ? 27.024 -4.692 -16.004 1.00 61.62 108 LYS A C 1
ATOM 792 O O . LYS A 1 108 ? 27.276 -3.836 -15.159 1.00 61.62 108 LYS A O 1
ATOM 797 N N . LYS A 1 109 ? 27.149 -4.468 -17.321 1.00 45.00 109 LYS A N 1
ATOM 798 C CA . LYS A 1 109 ? 27.457 -3.135 -17.838 1.00 45.00 109 LYS A CA 1
ATOM 799 C C . LYS A 1 109 ? 26.387 -2.226 -17.254 1.00 45.00 109 LYS A C 1
ATOM 801 O O . LYS A 1 109 ? 25.221 -2.355 -17.626 1.00 45.00 109 LYS A O 1
ATOM 806 N N . ALA A 1 110 ? 26.774 -1.335 -16.340 1.00 41.44 110 ALA A N 1
ATOM 807 C CA . ALA A 1 110 ? 26.000 -0.131 -16.129 1.00 41.44 110 ALA A CA 1
ATOM 808 C C . ALA A 1 110 ? 25.812 0.425 -17.537 1.00 41.44 110 ALA A C 1
ATOM 810 O O . ALA A 1 110 ? 26.802 0.577 -18.260 1.00 41.44 110 ALA A O 1
ATOM 811 N N . ALA A 1 111 ? 24.566 0.582 -17.982 1.00 33.66 111 ALA A N 1
ATOM 812 C CA . ALA A 1 111 ? 24.321 1.247 -19.247 1.00 33.66 111 ALA A CA 1
ATOM 813 C C . ALA A 1 111 ? 25.118 2.553 -19.185 1.00 33.66 111 ALA A C 1
ATOM 815 O O . ALA A 1 111 ? 24.863 3.386 -18.312 1.00 33.66 111 ALA A O 1
ATOM 816 N N . ALA A 1 112 ? 26.162 2.660 -20.010 1.00 29.67 112 ALA A N 1
ATOM 817 C CA . ALA A 1 112 ? 26.992 3.843 -20.067 1.00 29.67 112 ALA A CA 1
ATOM 818 C C . ALA A 1 112 ? 26.075 4.956 -20.562 1.00 29.67 112 ALA A C 1
ATOM 820 O O . ALA A 1 112 ? 25.772 5.058 -21.747 1.00 29.67 112 ALA A O 1
ATOM 821 N N . SER A 1 113 ? 25.550 5.726 -19.618 1.00 32.66 113 SER A N 1
ATOM 822 C CA . SER A 1 113 ? 24.685 6.858 -19.875 1.00 32.66 113 SER A CA 1
ATOM 823 C C . SER A 1 113 ? 25.557 8.097 -19.984 1.00 32.66 113 SER A C 1
ATOM 825 O O . SER A 1 113 ? 25.486 9.012 -19.175 1.00 32.66 113 SER A O 1
ATOM 827 N N . THR A 1 114 ? 26.340 8.181 -21.059 1.00 30.27 114 THR A N 1
ATOM 828 C CA . THR A 1 114 ? 26.543 9.491 -21.687 1.00 30.27 114 THR A CA 1
ATOM 829 C C . THR A 1 114 ? 25.262 9.813 -22.447 1.00 30.27 114 THR A C 1
ATOM 831 O O . THR A 1 114 ? 25.207 9.766 -23.674 1.00 30.27 114 THR A O 1
ATOM 834 N N . VAL A 1 115 ? 24.190 10.036 -21.689 1.00 29.61 115 VAL A N 1
ATOM 835 C CA . VAL A 1 115 ? 22.954 10.593 -22.215 1.00 29.61 115 VAL A CA 1
ATOM 836 C C . VAL A 1 115 ? 23.167 12.092 -22.205 1.00 29.61 115 VAL A C 1
ATOM 838 O O . VAL A 1 115 ? 23.186 12.731 -21.155 1.00 29.61 115 VAL A O 1
ATOM 841 N N . ASP A 1 116 ? 23.368 12.632 -23.400 1.00 29.05 116 ASP A N 1
ATOM 842 C CA . ASP A 1 116 ? 23.005 14.005 -23.699 1.00 29.05 116 ASP A CA 1
ATOM 843 C C . ASP A 1 116 ? 21.626 14.260 -23.067 1.00 29.05 116 ASP A C 1
ATOM 845 O O . ASP A 1 116 ? 20.648 13.587 -23.405 1.00 29.05 116 ASP A O 1
ATOM 849 N N . LEU A 1 117 ? 21.555 15.191 -22.108 1.00 28.39 117 LEU A N 1
ATOM 850 C CA . LEU A 1 117 ? 20.364 15.549 -21.315 1.00 28.39 117 LEU A CA 1
ATOM 851 C C . LEU A 1 117 ? 19.152 15.976 -22.173 1.00 28.39 117 LEU A C 1
ATOM 853 O O . LEU A 1 117 ? 18.096 16.318 -21.646 1.00 28.39 117 LEU A O 1
ATOM 857 N N . ARG A 1 118 ? 19.285 15.934 -23.498 1.00 34.34 118 ARG A N 1
ATOM 858 C CA . ARG A 1 118 ? 18.241 16.129 -24.503 1.00 34.34 118 ARG A CA 1
ATOM 859 C C . ARG A 1 118 ? 17.472 14.851 -24.870 1.00 34.34 118 ARG A C 1
ATOM 861 O O . ARG A 1 118 ? 16.473 14.959 -25.574 1.00 34.34 118 ARG A O 1
ATOM 868 N N . VAL A 1 119 ? 17.861 13.668 -24.373 1.00 27.69 119 VAL A N 1
ATOM 869 C CA . VAL A 1 119 ? 17.160 12.387 -24.636 1.00 27.69 119 VAL A CA 1
ATOM 870 C C . VAL A 1 119 ? 16.822 11.628 -23.340 1.00 27.69 119 VAL A C 1
ATOM 872 O O . VAL A 1 119 ? 17.034 10.431 -23.212 1.00 27.69 119 VAL A O 1
ATOM 875 N N . TYR A 1 120 ? 16.246 12.328 -22.363 1.00 32.44 120 TYR A N 1
ATOM 876 C CA . TYR A 1 120 ? 15.240 11.746 -21.466 1.00 32.44 120 TYR A CA 1
ATOM 877 C C . TYR A 1 120 ? 13.936 12.512 -21.676 1.00 32.44 120 TYR A C 1
ATOM 879 O O . TYR A 1 120 ? 13.392 13.146 -20.773 1.00 32.44 120 TYR A O 1
ATOM 887 N N . ALA A 1 121 ? 13.397 12.440 -22.893 1.00 30.69 121 ALA A N 1
ATOM 888 C CA . ALA A 1 121 ? 11.951 12.362 -22.947 1.00 30.69 121 ALA A CA 1
ATOM 889 C C . ALA A 1 121 ? 11.622 11.047 -22.236 1.00 30.69 121 ALA A C 1
ATOM 891 O O . ALA A 1 121 ? 11.962 9.976 -22.743 1.00 30.69 121 ALA A O 1
ATOM 892 N N . ALA A 1 122 ? 11.045 11.129 -21.032 1.00 34.38 122 ALA A N 1
ATOM 893 C CA . ALA A 1 122 ? 10.332 9.994 -20.467 1.00 34.38 122 ALA A CA 1
ATOM 894 C C . ALA A 1 122 ? 9.525 9.368 -21.618 1.00 34.38 122 ALA A C 1
ATOM 896 O O . ALA A 1 122 ? 8.922 10.142 -22.379 1.00 34.38 122 ALA A O 1
ATOM 897 N N . PRO A 1 123 ? 9.531 8.033 -21.818 1.00 39.22 123 PRO A N 1
ATOM 898 C CA . PRO A 1 123 ? 8.560 7.444 -22.730 1.00 39.22 123 PRO A CA 1
ATOM 899 C C . PRO A 1 123 ? 7.219 8.062 -22.353 1.00 39.22 123 PRO A C 1
ATOM 901 O O . PRO A 1 123 ? 6.909 8.135 -21.160 1.00 39.22 123 PRO A O 1
ATOM 904 N N . ALA A 1 124 ? 6.525 8.654 -23.334 1.00 45.41 124 ALA A N 1
ATOM 905 C CA . ALA A 1 124 ? 5.299 9.392 -23.063 1.00 45.41 124 ALA A CA 1
ATOM 906 C C . ALA A 1 124 ? 4.451 8.530 -22.131 1.00 45.41 124 ALA A C 1
ATOM 908 O O . ALA A 1 124 ? 4.242 7.354 -22.447 1.00 45.41 124 ALA A O 1
ATOM 909 N N . ALA A 1 125 ? 4.084 9.083 -20.966 1.00 57.56 125 ALA A N 1
ATOM 910 C CA . ALA A 1 125 ? 3.374 8.350 -19.926 1.00 57.56 125 ALA A CA 1
ATOM 911 C C . ALA A 1 125 ? 2.306 7.493 -20.594 1.00 57.56 125 ALA A C 1
ATOM 913 O O . ALA A 1 125 ? 1.544 8.007 -21.428 1.00 57.56 125 ALA A O 1
ATOM 914 N N . ARG A 1 126 ? 2.306 6.186 -20.309 1.00 68.62 126 ARG A N 1
ATOM 915 C CA . ARG A 1 126 ? 1.366 5.286 -20.966 1.00 68.62 126 ARG A CA 1
ATOM 916 C C . ARG A 1 126 ? -0.033 5.855 -20.770 1.00 68.62 126 ARG A C 1
ATOM 918 O O . ARG A 1 126 ? -0.479 6.038 -19.643 1.00 68.62 126 ARG A O 1
ATOM 925 N N . LYS A 1 127 ? -0.722 6.183 -21.862 1.00 76.19 127 LYS A N 1
ATOM 926 C CA . LYS A 1 127 ? -2.062 6.756 -21.757 1.00 76.19 127 LYS A CA 1
ATOM 927 C C . LYS A 1 127 ? -3.018 5.644 -21.332 1.00 76.19 127 LYS A C 1
ATOM 929 O O . LYS A 1 127 ? -3.361 4.787 -22.143 1.00 76.19 127 LYS A O 1
ATOM 934 N N . VAL A 1 128 ? -3.408 5.646 -20.063 1.00 86.56 128 VAL A N 1
ATOM 935 C CA . VAL A 1 128 ? -4.454 4.770 -19.524 1.00 86.56 128 VAL A CA 1
ATOM 936 C C . VAL A 1 128 ? -5.812 5.466 -19.640 1.00 86.56 128 VAL A C 1
ATOM 938 O O . VAL A 1 128 ? -5.907 6.681 -19.470 1.00 86.56 128 VAL A O 1
ATOM 941 N N . ASP A 1 129 ? -6.859 4.716 -19.986 1.00 91.75 129 ASP A N 1
ATOM 942 C CA . ASP A 1 129 ? -8.240 5.211 -19.971 1.00 91.75 129 ASP A CA 1
ATOM 943 C C . ASP A 1 129 ? -8.885 4.858 -18.629 1.00 91.75 129 ASP A C 1
ATOM 945 O O . ASP A 1 129 ? -9.338 3.734 -18.418 1.00 91.75 129 ASP A O 1
ATOM 949 N N . ASP A 1 130 ? -8.905 5.820 -17.712 1.00 94.25 130 ASP A N 1
ATOM 950 C CA . ASP A 1 130 ? -9.400 5.649 -16.347 1.00 94.25 130 ASP A CA 1
ATOM 951 C C . ASP A 1 130 ? -10.814 6.199 -16.126 1.00 94.25 130 ASP A C 1
ATOM 953 O O . ASP A 1 130 ? -11.364 6.062 -15.034 1.00 94.25 130 ASP A O 1
ATOM 957 N N . ARG A 1 131 ? -11.466 6.736 -17.165 1.00 95.50 131 ARG A N 1
ATOM 958 C CA . ARG A 1 131 ? -12.787 7.389 -17.066 1.00 95.50 131 ARG A CA 1
ATOM 959 C C . ARG A 1 131 ? -13.855 6.502 -16.426 1.00 95.50 131 ARG A C 1
ATOM 961 O O . ARG A 1 131 ? -14.732 6.992 -15.717 1.00 95.50 131 ARG A O 1
ATOM 968 N N . ALA A 1 132 ? -13.829 5.200 -16.707 1.00 96.69 132 ALA A N 1
ATOM 969 C CA . ALA A 1 132 ? -14.767 4.254 -16.109 1.00 96.69 132 ALA A CA 1
ATOM 970 C C . ALA A 1 132 ? -14.495 4.041 -14.613 1.00 96.69 132 ALA A C 1
ATOM 972 O O . ALA A 1 132 ? -15.438 4.034 -13.825 1.00 96.69 132 ALA A O 1
ATOM 973 N N . ALA A 1 133 ? -13.222 3.925 -14.222 1.00 97.31 133 ALA A N 1
ATOM 974 C CA . ALA A 1 133 ? -12.827 3.835 -12.820 1.00 97.31 133 ALA A CA 1
ATOM 975 C C . ALA A 1 133 ? -13.191 5.124 -12.064 1.00 97.31 133 ALA A C 1
ATOM 977 O O . ALA A 1 133 ? -13.823 5.052 -11.012 1.00 97.31 133 ALA A O 1
ATOM 978 N N . GLU A 1 134 ? -12.930 6.300 -12.646 1.00 95.38 134 GLU A N 1
ATOM 979 C CA . GLU A 1 134 ? -13.318 7.595 -12.068 1.00 95.38 134 GLU A CA 1
ATOM 980 C C . GLU A 1 134 ? -14.838 7.685 -11.832 1.00 95.38 134 GLU A C 1
ATOM 982 O O . GLU A 1 134 ? -15.270 8.087 -10.751 1.00 95.38 134 GLU A O 1
ATOM 987 N N . LYS A 1 135 ? -15.667 7.231 -12.786 1.00 96.25 135 LYS A N 1
ATOM 988 C CA . LYS A 1 135 ? -17.136 7.167 -12.622 1.00 96.25 135 LYS A CA 1
ATOM 989 C C . LYS A 1 135 ? -17.584 6.234 -11.496 1.00 96.25 135 LYS A C 1
ATOM 991 O O . LYS A 1 135 ? -18.597 6.506 -10.856 1.00 96.25 135 LYS A O 1
ATOM 996 N N . LEU A 1 136 ? -16.847 5.150 -11.251 1.00 97.06 136 LEU A N 1
ATOM 997 C CA . LEU A 1 136 ? -17.087 4.242 -10.125 1.00 97.06 136 LEU A CA 1
ATOM 998 C C . LEU A 1 136 ? -16.568 4.811 -8.790 1.00 97.06 136 LEU A C 1
ATOM 1000 O O . LEU A 1 136 ? -16.833 4.235 -7.740 1.00 97.06 136 LEU A O 1
ATOM 1004 N N . GLY A 1 137 ? -15.865 5.950 -8.799 1.00 97.88 137 GLY A N 1
ATOM 1005 C CA . GLY A 1 137 ? -15.193 6.501 -7.620 1.00 97.88 137 GLY A CA 1
ATOM 1006 C C . GLY A 1 137 ? -13.940 5.715 -7.230 1.00 97.88 137 GLY A C 1
ATOM 1007 O O . GLY A 1 137 ? -13.551 5.709 -6.062 1.00 97.88 137 GLY A O 1
ATOM 1008 N N . TRP A 1 138 ? -13.336 5.016 -8.189 1.00 98.62 138 TRP A N 1
ATOM 1009 C CA . TRP A 1 138 ? -12.165 4.175 -7.992 1.00 98.62 138 TRP A CA 1
ATOM 1010 C C . TRP A 1 138 ? -10.905 4.884 -8.465 1.00 98.62 138 TRP A C 1
ATOM 1012 O O . TRP A 1 138 ? -10.849 5.414 -9.575 1.00 98.62 138 TRP A O 1
ATOM 1022 N N . ARG A 1 139 ? -9.875 4.870 -7.619 1.00 98.38 139 ARG A N 1
ATOM 1023 C CA . ARG A 1 139 ? -8.585 5.511 -7.886 1.00 98.38 139 ARG A CA 1
ATOM 1024 C C . ARG A 1 139 ? -7.482 4.471 -7.772 1.00 98.38 139 ARG A C 1
ATOM 1026 O O . ARG A 1 139 ? -7.323 3.879 -6.710 1.00 98.38 139 ARG A O 1
ATOM 1033 N N . LEU A 1 140 ? -6.741 4.256 -8.855 1.00 98.69 140 LEU A N 1
ATOM 1034 C CA . LEU A 1 140 ? -5.625 3.313 -8.892 1.00 98.69 140 LEU A CA 1
ATOM 1035 C C . LEU A 1 140 ? -4.297 4.053 -8.709 1.00 98.69 140 LEU A C 1
ATOM 1037 O O . LEU A 1 140 ? -3.993 4.985 -9.456 1.00 98.69 140 LEU A O 1
ATOM 1041 N N . GLY A 1 141 ? -3.507 3.618 -7.737 1.00 98.31 141 GLY A N 1
ATOM 1042 C CA . GLY A 1 141 ? -2.156 4.108 -7.488 1.00 98.31 141 GLY A CA 1
ATOM 1043 C C . GLY A 1 141 ? -1.221 2.975 -7.103 1.00 98.31 141 GLY A C 1
ATOM 1044 O O . GLY A 1 141 ? -1.642 1.827 -7.012 1.00 98.31 141 GLY A O 1
ATOM 1045 N N . THR A 1 142 ? 0.045 3.281 -6.858 1.00 98.69 142 THR A N 1
ATOM 1046 C CA . THR A 1 142 ? 0.991 2.302 -6.301 1.00 98.69 142 THR A CA 1
ATOM 1047 C C . THR A 1 142 ? 1.179 2.526 -4.811 1.00 98.69 142 THR A C 1
ATOM 1049 O O . THR A 1 142 ? 1.335 3.669 -4.378 1.00 98.69 142 THR A O 1
ATOM 1052 N N . GLN A 1 143 ? 1.290 1.441 -4.058 1.00 98.69 143 GLN A N 1
ATOM 1053 C CA . GLN A 1 143 ? 2.029 1.428 -2.802 1.00 98.69 143 GLN A CA 1
ATOM 1054 C C . GLN A 1 143 ? 3.519 1.473 -3.174 1.00 98.69 143 GLN A C 1
ATOM 1056 O O . GLN A 1 143 ? 4.038 0.543 -3.799 1.00 98.69 143 GLN A O 1
ATOM 1061 N N . VAL A 1 144 ? 4.211 2.577 -2.875 1.00 98.00 144 VAL A N 1
ATOM 1062 C CA . VAL A 1 144 ? 5.610 2.785 -3.309 1.00 98.00 144 VAL A CA 1
ATOM 1063 C C . VAL A 1 144 ? 6.616 1.846 -2.636 1.00 98.00 144 VAL A C 1
ATOM 1065 O O . VAL A 1 144 ? 7.768 1.794 -3.063 1.00 98.00 144 VAL A O 1
ATOM 1068 N N . TYR A 1 145 ? 6.196 1.047 -1.654 1.00 98.50 145 TYR A N 1
ATOM 1069 C CA . TYR A 1 145 ? 6.949 -0.086 -1.119 1.00 98.50 145 TYR A CA 1
ATOM 1070 C C . TYR A 1 145 ? 7.211 -1.166 -2.172 1.00 98.50 145 TYR A C 1
ATOM 1072 O O . TYR A 1 145 ? 8.257 -1.805 -2.124 1.00 98.50 145 TYR A O 1
ATOM 1080 N N . SER A 1 146 ? 6.372 -1.268 -3.212 1.00 98.38 146 SER A N 1
ATOM 1081 C CA . SER A 1 146 ? 6.668 -2.049 -4.432 1.00 98.38 146 SER A CA 1
ATOM 1082 C C . SER A 1 146 ? 8.014 -1.667 -5.067 1.00 98.38 146 SER A C 1
ATOM 1084 O O . SER A 1 146 ? 8.591 -2.424 -5.845 1.00 98.38 146 SER A O 1
ATOM 1086 N N . PHE A 1 147 ? 8.516 -0.472 -4.740 1.00 98.44 147 PHE A N 1
ATOM 1087 C CA . PHE A 1 147 ? 9.791 0.082 -5.169 1.00 98.44 147 PHE A CA 1
ATOM 1088 C C . PHE A 1 147 ? 10.721 0.366 -3.977 1.00 98.44 147 PHE A C 1
ATOM 1090 O O . PHE A 1 147 ? 11.501 1.312 -4.033 1.00 98.44 147 PHE A O 1
ATOM 1097 N N . ASN A 1 148 ? 10.672 -0.430 -2.902 1.00 97.19 148 ASN A N 1
ATOM 1098 C CA . ASN A 1 148 ? 11.464 -0.205 -1.679 1.00 97.19 148 ASN A CA 1
ATOM 1099 C C . ASN A 1 148 ? 12.997 -0.217 -1.882 1.00 97.19 148 ASN A C 1
ATOM 1101 O O . ASN A 1 148 ? 13.733 0.290 -1.038 1.00 97.19 148 ASN A O 1
ATOM 1105 N N . ARG A 1 149 ? 13.480 -0.738 -3.018 1.00 97.00 149 ARG A N 1
ATOM 1106 C CA . ARG A 1 149 ? 14.892 -0.696 -3.449 1.00 97.00 149 ARG A CA 1
ATOM 1107 C C . ARG A 1 149 ? 15.283 0.618 -4.130 1.00 97.00 149 ARG A C 1
ATOM 1109 O O . ARG A 1 149 ? 16.446 0.830 -4.465 1.00 97.00 149 ARG A O 1
ATOM 1116 N N . PHE A 1 150 ? 14.306 1.490 -4.346 1.00 97.88 150 PHE A N 1
ATOM 1117 C CA . PHE A 1 150 ? 14.435 2.769 -5.018 1.00 97.88 150 PHE A CA 1
ATOM 1118 C C . PHE A 1 150 ? 14.014 3.907 -4.091 1.00 97.88 150 PHE A C 1
ATOM 1120 O O . PHE A 1 150 ? 13.317 3.735 -3.088 1.00 97.88 150 PHE A O 1
ATOM 1127 N N . THR A 1 151 ? 14.441 5.107 -4.456 1.00 98.69 151 THR A N 1
ATOM 1128 C CA . THR A 1 151 ? 14.042 6.329 -3.758 1.00 98.69 151 THR A CA 1
ATOM 1129 C C . THR A 1 151 ? 12.581 6.682 -4.043 1.00 98.69 151 THR A C 1
ATOM 1131 O O . THR A 1 151 ? 12.022 6.259 -5.055 1.00 98.69 151 THR A O 1
ATOM 1134 N N . PHE A 1 152 ? 11.965 7.514 -3.201 1.00 98.69 152 PHE A N 1
ATOM 1135 C CA . PHE A 1 152 ? 10.618 8.040 -3.433 1.00 98.69 152 PHE A CA 1
ATOM 1136 C C . PHE A 1 152 ? 10.510 8.726 -4.798 1.00 98.69 152 PHE A C 1
ATOM 1138 O O . PHE A 1 152 ? 9.570 8.463 -5.544 1.00 98.69 152 PHE A O 1
ATOM 1145 N N . ALA A 1 153 ? 11.499 9.547 -5.170 1.00 98.56 153 ALA A N 1
ATOM 1146 C CA . ALA A 1 153 ? 11.538 10.191 -6.481 1.00 98.56 153 ALA A CA 1
ATOM 1147 C C . ALA A 1 153 ? 11.512 9.182 -7.643 1.00 98.56 153 ALA A C 1
ATOM 1149 O O . ALA A 1 153 ? 10.789 9.376 -8.619 1.00 98.56 153 ALA A O 1
ATOM 1150 N N . GLU A 1 154 ? 12.251 8.079 -7.530 1.00 98.50 154 GLU A N 1
ATOM 1151 C CA . GLU A 1 154 ? 12.223 7.000 -8.521 1.00 98.50 154 GLU A CA 1
ATOM 1152 C C . GLU A 1 154 ? 10.902 6.220 -8.494 1.00 98.50 154 GLU A C 1
ATOM 1154 O O . GLU A 1 154 ? 10.398 5.848 -9.551 1.00 98.50 154 GLU A O 1
ATOM 1159 N N . GLY A 1 155 ? 10.307 6.002 -7.318 1.00 98.62 155 GLY A N 1
ATOM 1160 C CA . GLY A 1 155 ? 8.982 5.394 -7.186 1.00 98.62 155 GLY A CA 1
ATOM 1161 C C . GLY A 1 155 ? 7.883 6.233 -7.849 1.00 98.62 155 GLY A C 1
ATOM 1162 O O . GLY A 1 155 ? 7.050 5.700 -8.583 1.00 98.62 155 GLY A O 1
ATOM 1163 N N . VAL A 1 156 ? 7.925 7.557 -7.674 1.00 98.62 156 VAL A N 1
ATOM 1164 C CA . VAL A 1 156 ? 7.051 8.524 -8.360 1.00 98.62 156 VAL A CA 1
ATOM 1165 C C . VAL A 1 156 ? 7.252 8.458 -9.876 1.00 98.62 156 VAL A C 1
ATOM 1167 O O . VAL A 1 156 ? 6.267 8.398 -10.612 1.00 98.62 156 VAL A O 1
ATOM 1170 N N . GLU A 1 157 ? 8.501 8.414 -10.352 1.00 98.00 157 GLU A N 1
ATOM 1171 C CA . GLU A 1 157 ? 8.812 8.282 -11.783 1.00 98.00 157 GLU A CA 1
ATOM 1172 C C . GLU A 1 157 ? 8.220 6.998 -12.375 1.00 98.00 157 GLU A C 1
ATOM 1174 O O . GLU A 1 157 ? 7.536 7.033 -13.400 1.00 98.00 157 GLU A O 1
ATOM 1179 N N . LYS A 1 158 ? 8.448 5.861 -11.707 1.00 98.38 158 LYS A N 1
ATOM 1180 C CA . LYS A 1 158 ? 7.932 4.550 -12.119 1.00 98.38 158 LYS A CA 1
ATOM 1181 C C . LYS A 1 158 ? 6.405 4.567 -12.172 1.00 98.38 158 LYS A C 1
ATOM 1183 O O . LYS A 1 158 ? 5.830 4.157 -13.178 1.00 98.38 158 LYS A O 1
ATOM 1188 N N . THR A 1 159 ? 5.756 5.123 -11.152 1.00 98.25 159 THR A N 1
ATOM 1189 C CA . THR A 1 159 ? 4.292 5.283 -11.100 1.00 98.25 159 THR A CA 1
ATOM 1190 C C . THR A 1 159 ? 3.769 6.089 -12.287 1.00 98.25 159 THR A C 1
ATOM 1192 O O . THR A 1 159 ? 2.882 5.632 -13.012 1.00 98.25 159 THR A O 1
ATOM 1195 N N . ALA A 1 160 ? 4.364 7.258 -12.535 1.00 97.50 160 ALA A N 1
ATOM 1196 C CA . ALA A 1 160 ? 3.971 8.136 -13.631 1.00 97.50 160 ALA A CA 1
ATOM 1197 C C . ALA A 1 160 ? 4.207 7.497 -15.010 1.00 97.50 160 ALA A C 1
ATOM 1199 O O . ALA A 1 160 ? 3.393 7.674 -15.917 1.00 97.50 160 ALA A O 1
ATOM 1200 N N . SER A 1 161 ? 5.272 6.702 -15.172 1.00 96.00 161 SER A N 1
ATOM 1201 C CA . SER A 1 161 ? 5.572 6.005 -16.434 1.00 96.00 161 SER A CA 1
ATOM 1202 C C . SER A 1 161 ? 4.464 5.033 -16.866 1.00 96.00 161 SER A C 1
ATOM 1204 O O . SER A 1 161 ? 4.240 4.837 -18.062 1.00 96.00 161 SER A O 1
ATOM 1206 N N . MET A 1 162 ? 3.711 4.492 -15.902 1.00 95.31 162 MET A N 1
ATOM 1207 C CA . MET A 1 162 ? 2.569 3.601 -16.134 1.00 95.31 162 MET A CA 1
ATOM 1208 C C . MET A 1 162 ? 1.248 4.354 -16.362 1.00 95.31 162 MET A C 1
ATOM 1210 O O . MET A 1 162 ? 0.216 3.720 -16.569 1.00 95.31 162 MET A O 1
ATOM 1214 N N . GLY A 1 163 ? 1.263 5.691 -16.330 1.00 94.69 163 GLY A N 1
ATOM 1215 C CA . GLY A 1 163 ? 0.071 6.530 -16.482 1.00 94.69 163 GLY A CA 1
ATOM 1216 C C . GLY A 1 163 ? -0.782 6.665 -15.219 1.00 94.69 163 GLY A C 1
ATOM 1217 O O . GLY A 1 163 ? -1.880 7.215 -15.284 1.00 94.69 163 GLY A O 1
ATOM 1218 N N . LEU A 1 164 ? -0.305 6.168 -14.075 1.00 97.19 164 LEU A N 1
ATOM 1219 C CA . LEU A 1 164 ? -1.017 6.267 -12.802 1.00 97.19 164 LEU A CA 1
ATOM 1220 C C . LEU A 1 164 ? -0.847 7.660 -12.189 1.00 97.19 164 LEU A C 1
ATOM 1222 O O . LEU A 1 164 ? 0.164 8.326 -12.397 1.00 97.19 164 LEU A O 1
ATOM 1226 N N . LYS A 1 165 ? -1.851 8.098 -11.422 1.00 97.06 165 LYS A N 1
ATOM 1227 C CA . LYS A 1 165 ? -1.950 9.467 -10.878 1.00 97.06 165 LYS A CA 1
ATOM 1228 C C . LYS A 1 165 ? -1.743 9.542 -9.363 1.00 97.06 165 LYS A C 1
ATOM 1230 O O . LYS A 1 165 ? -1.687 10.638 -8.805 1.00 97.06 165 LYS A O 1
ATOM 1235 N N . TYR A 1 166 ? -1.671 8.400 -8.683 1.00 98.69 166 TYR A N 1
ATOM 1236 C CA . TYR A 1 166 ? -1.729 8.324 -7.226 1.00 98.69 166 TYR A CA 1
ATOM 1237 C C . TYR A 1 166 ? -0.611 7.456 -6.658 1.00 98.69 166 TYR A C 1
ATOM 1239 O O . TYR A 1 166 ? -0.253 6.436 -7.248 1.00 98.69 166 TYR A O 1
ATOM 1247 N N . VAL A 1 167 ? -0.110 7.842 -5.487 1.00 98.81 167 VAL A N 1
ATOM 1248 C CA . VAL A 1 167 ? 0.802 7.022 -4.683 1.00 98.81 167 VAL A CA 1
ATOM 1249 C C . VAL A 1 167 ? 0.338 6.948 -3.236 1.00 98.81 167 VAL A C 1
ATOM 1251 O O . VAL A 1 167 ? -0.136 7.935 -2.663 1.00 98.81 167 VAL A O 1
ATOM 1254 N N . GLU A 1 168 ? 0.519 5.777 -2.649 1.00 98.88 168 GLU A N 1
ATOM 1255 C CA . GLU A 1 168 ? 0.578 5.561 -1.213 1.00 98.88 168 GLU A CA 1
ATOM 1256 C C . GLU A 1 168 ? 2.047 5.507 -0.793 1.00 98.88 168 GLU A C 1
ATOM 1258 O O . GLU A 1 168 ? 2.819 4.741 -1.370 1.00 98.88 168 GLU A O 1
ATOM 1263 N N . ILE A 1 169 ? 2.439 6.352 0.162 1.00 98.81 169 ILE A N 1
ATOM 1264 C CA . ILE A 1 169 ? 3.813 6.409 0.685 1.00 98.81 169 ILE A CA 1
ATOM 1265 C C . ILE A 1 169 ? 3.960 5.554 1.944 1.00 98.81 169 ILE A C 1
ATOM 1267 O O . ILE A 1 169 ? 3.011 5.452 2.713 1.00 98.81 169 ILE A O 1
ATOM 1271 N N . TYR A 1 170 ? 5.156 5.020 2.198 1.00 98.69 170 TYR A N 1
ATOM 1272 C CA . TYR A 1 170 ? 5.482 4.283 3.426 1.00 98.69 170 TYR A CA 1
ATOM 1273 C C . TYR A 1 170 ? 6.589 4.996 4.225 1.00 98.69 170 TYR A C 1
ATOM 1275 O O . TYR A 1 170 ? 7.382 5.747 3.643 1.00 98.69 170 TYR A O 1
ATOM 1283 N N . PRO A 1 171 ? 6.651 4.820 5.560 1.00 98.12 171 PRO A N 1
ATOM 1284 C CA . PRO A 1 171 ? 7.650 5.484 6.391 1.00 98.12 171 PRO A CA 1
ATOM 1285 C C . PRO A 1 171 ? 9.075 4.996 6.091 1.00 98.12 171 PRO A C 1
ATOM 1287 O O . PRO A 1 171 ? 9.345 3.800 6.046 1.00 98.12 171 PRO A O 1
ATOM 1290 N N . GLY A 1 172 ? 10.009 5.936 5.957 1.00 97.75 172 GLY A N 1
ATOM 1291 C CA . GLY A 1 172 ? 11.445 5.666 5.877 1.00 97.75 172 GLY A CA 1
ATOM 1292 C C . GLY A 1 172 ? 12.006 5.495 4.466 1.00 97.75 172 GLY A C 1
ATOM 1293 O O . GLY A 1 172 ? 13.218 5.344 4.330 1.00 97.75 172 GLY A O 1
ATOM 1294 N N . GLN A 1 173 ? 11.189 5.567 3.407 1.00 98.06 173 GLN A N 1
ATOM 1295 C CA . GLN A 1 173 ? 11.723 5.547 2.041 1.00 98.06 173 GLN A CA 1
ATOM 1296 C C . GLN A 1 173 ? 12.664 6.733 1.816 1.00 98.06 173 GLN A C 1
ATOM 1298 O O . GLN A 1 173 ? 12.300 7.873 2.101 1.00 98.06 173 GLN A O 1
ATOM 1303 N N . ARG A 1 174 ? 13.858 6.501 1.261 1.00 98.12 174 ARG A N 1
ATOM 1304 C CA . ARG A 1 174 ? 14.787 7.597 0.960 1.00 98.12 174 ARG A CA 1
ATOM 1305 C C . ARG A 1 174 ? 14.189 8.535 -0.092 1.00 98.12 174 ARG A C 1
ATOM 1307 O O . ARG A 1 174 ? 13.771 8.075 -1.152 1.00 98.12 174 ARG A O 1
ATOM 1314 N N . LEU A 1 175 ? 14.182 9.841 0.167 1.00 97.50 175 LEU A N 1
ATOM 1315 C CA . LEU A 1 175 ? 13.500 10.843 -0.659 1.00 97.50 175 LEU A CA 1
ATOM 1316 C C . LEU A 1 175 ? 14.009 10.887 -2.112 1.00 97.50 175 LEU A C 1
ATOM 1318 O O . LEU A 1 175 ? 13.218 10.856 -3.056 1.00 97.50 175 LEU A O 1
ATOM 1322 N N . SER A 1 176 ? 15.328 10.962 -2.303 1.00 95.62 176 SER A N 1
ATOM 1323 C CA . SER A 1 176 ? 15.978 10.989 -3.624 1.00 95.62 176 SER A CA 1
ATOM 1324 C C . SER A 1 176 ? 17.421 10.470 -3.538 1.00 95.62 176 SER A C 1
ATOM 1326 O O . SER A 1 176 ? 17.869 10.058 -2.468 1.00 95.62 176 SER A O 1
ATOM 1328 N N . LYS A 1 177 ? 18.155 10.420 -4.658 1.00 90.81 177 LYS A N 1
ATOM 1329 C CA . LYS A 1 177 ? 19.556 9.947 -4.672 1.00 90.81 177 LYS A CA 1
ATOM 1330 C C . LYS A 1 177 ? 20.496 10.872 -3.908 1.00 90.81 177 LYS A C 1
ATOM 1332 O O . LYS A 1 177 ? 21.397 10.386 -3.237 1.00 90.81 177 LYS A O 1
ATOM 1337 N N . ASP A 1 178 ? 20.229 12.171 -3.971 1.00 89.12 178 ASP A N 1
ATOM 1338 C CA . ASP A 1 178 ? 21.093 13.205 -3.401 1.00 89.12 178 ASP A CA 1
ATOM 1339 C C . ASP A 1 178 ? 20.643 13.637 -1.998 1.00 89.12 178 ASP A C 1
ATOM 1341 O O . ASP A 1 178 ? 21.264 14.500 -1.380 1.00 89.12 178 ASP A O 1
ATOM 1345 N N . LYS A 1 179 ? 19.538 13.070 -1.492 1.00 84.62 179 LYS A N 1
ATOM 1346 C CA . LYS A 1 179 ? 18.955 13.430 -0.196 1.00 84.62 179 LYS A CA 1
ATOM 1347 C C . LYS A 1 179 ? 18.656 12.202 0.632 1.00 84.62 179 LYS A C 1
ATOM 1349 O O . LYS A 1 179 ? 17.680 11.492 0.381 1.00 84.62 179 LYS A O 1
ATOM 1354 N N . ASP A 1 180 ? 19.463 12.024 1.667 1.00 90.19 180 ASP A N 1
ATOM 1355 C CA . ASP A 1 180 ? 19.290 10.977 2.665 1.00 90.19 180 ASP A CA 1
ATOM 1356 C C . ASP A 1 180 ? 18.265 11.391 3.733 1.00 90.19 180 ASP A C 1
ATOM 1358 O O . ASP A 1 180 ? 18.567 11.568 4.908 1.00 90.19 180 ASP A O 1
ATOM 1362 N N . VAL A 1 181 ? 17.036 11.647 3.279 1.00 94.44 181 VAL A N 1
ATOM 1363 C CA . VAL A 1 181 ? 15.887 11.984 4.127 1.00 94.44 181 VAL A CA 1
ATOM 1364 C C . VAL A 1 181 ? 14.873 10.859 4.001 1.00 94.44 181 VAL A C 1
ATOM 1366 O O . VAL A 1 181 ? 14.439 10.548 2.891 1.00 94.44 181 VAL A O 1
ATOM 1369 N N . GLY A 1 182 ? 14.488 10.257 5.124 1.00 97.56 182 GLY A N 1
ATOM 1370 C CA . GLY A 1 182 ? 13.405 9.278 5.166 1.00 97.56 182 GLY A CA 1
ATOM 1371 C C . GLY A 1 182 ? 12.043 9.960 5.042 1.00 97.56 182 GLY A C 1
ATOM 1372 O O . GLY A 1 182 ? 11.729 10.869 5.809 1.00 97.56 182 GLY A O 1
ATOM 1373 N N . VAL A 1 183 ? 11.226 9.516 4.089 1.00 98.31 183 VAL A N 1
ATOM 1374 C CA . VAL A 1 183 ? 9.857 10.003 3.894 1.00 98.31 183 VAL A CA 1
ATOM 1375 C C . VAL A 1 183 ? 8.990 9.642 5.101 1.00 98.31 183 VAL A C 1
ATOM 1377 O O . VAL A 1 183 ? 8.939 8.483 5.507 1.00 98.31 183 VAL A O 1
ATOM 1380 N N . GLY A 1 184 ? 8.278 10.614 5.673 1.00 98.19 184 GLY A N 1
ATOM 1381 C CA . GLY A 1 184 ? 7.313 10.365 6.743 1.00 98.19 184 GLY A CA 1
ATOM 1382 C C . GLY A 1 184 ? 7.052 11.562 7.653 1.00 98.19 184 GLY A C 1
ATOM 1383 O O . GLY A 1 184 ? 7.527 12.670 7.421 1.00 98.19 184 GLY A O 1
ATOM 1384 N N . HIS A 1 185 ? 6.316 11.310 8.734 1.00 98.31 185 HIS A N 1
ATOM 1385 C CA . HIS A 1 185 ? 5.848 12.325 9.686 1.00 98.31 185 HIS A CA 1
ATOM 1386 C C . HIS A 1 185 ? 6.946 12.990 10.541 1.00 98.31 185 HIS A C 1
ATOM 1388 O O . HIS A 1 185 ? 6.643 13.887 11.320 1.00 98.31 185 HIS A O 1
ATOM 1394 N N . GLY A 1 186 ? 8.210 12.578 10.393 1.00 96.88 186 GLY A N 1
ATOM 1395 C CA . GLY A 1 186 ? 9.372 13.243 10.998 1.00 96.88 186 GLY A CA 1
ATOM 1396 C C . GLY A 1 186 ? 10.041 14.299 10.108 1.00 96.88 186 GLY A C 1
ATOM 1397 O O . GLY A 1 186 ? 11.018 14.910 10.532 1.00 96.88 186 GLY A O 1
ATOM 1398 N N . MET A 1 187 ? 9.566 14.493 8.873 1.00 97.81 187 MET A N 1
ATOM 1399 C CA . MET A 1 187 ? 10.141 15.462 7.933 1.00 97.81 187 MET A CA 1
ATOM 1400 C C . MET A 1 187 ? 9.861 16.914 8.349 1.00 97.81 187 MET A C 1
ATOM 1402 O O . MET A 1 187 ? 8.782 17.225 8.852 1.00 97.81 187 MET A O 1
ATOM 1406 N N . SER A 1 188 ? 10.804 17.817 8.061 1.00 97.69 188 SER A N 1
ATOM 1407 C CA . SER A 1 188 ? 10.589 19.265 8.191 1.00 97.69 188 SER A CA 1
ATOM 1408 C C . SER A 1 188 ? 9.668 19.812 7.096 1.00 97.69 188 SER A C 1
ATOM 1410 O O . SER A 1 188 ? 9.430 19.175 6.067 1.00 97.69 188 SER A O 1
ATOM 1412 N N . ASP A 1 189 ? 9.194 21.042 7.277 1.00 97.44 189 ASP A N 1
ATOM 1413 C CA . ASP A 1 189 ? 8.341 21.754 6.323 1.00 97.44 189 ASP A CA 1
ATOM 1414 C C . ASP A 1 189 ? 8.977 21.874 4.935 1.00 97.44 189 ASP A C 1
ATOM 1416 O O . ASP A 1 189 ? 8.317 21.649 3.917 1.00 97.44 189 ASP A O 1
ATOM 1420 N N . GLU A 1 190 ? 10.271 22.176 4.893 1.00 97.19 190 GLU A N 1
ATOM 1421 C CA . GLU A 1 190 ? 11.053 22.307 3.666 1.00 97.19 190 GLU A CA 1
ATOM 1422 C C . GLU A 1 190 ? 11.188 20.958 2.955 1.00 97.19 190 GLU A C 1
ATOM 1424 O O . GLU A 1 190 ? 11.035 20.876 1.734 1.00 97.19 190 GLU A O 1
ATOM 1429 N N . GLN A 1 191 ? 11.426 19.888 3.717 1.00 98.00 191 GLN A N 1
ATOM 1430 C CA . GLN A 1 191 ? 11.528 18.531 3.183 1.00 98.00 191 GLN A CA 1
ATOM 1431 C C . GLN A 1 191 ? 10.175 18.050 2.634 1.00 98.00 191 GLN A C 1
ATOM 1433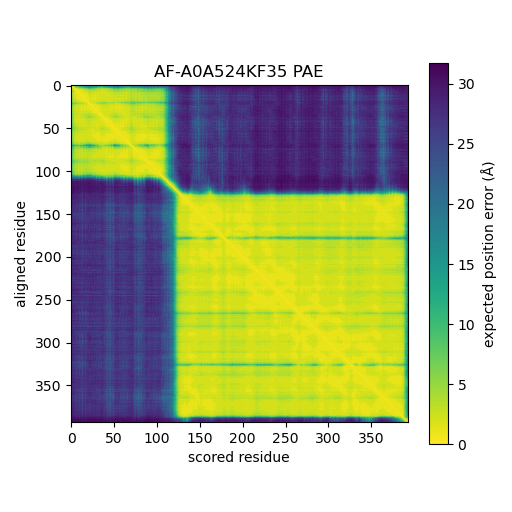 O O . GLN A 1 191 ? 10.121 17.441 1.563 1.00 98.00 191 GLN A O 1
ATOM 1438 N N . ILE A 1 192 ? 9.069 18.355 3.321 1.00 98.56 192 ILE A N 1
ATOM 1439 C CA . ILE A 1 192 ? 7.709 18.051 2.850 1.00 98.56 192 ILE A CA 1
ATOM 1440 C C . ILE A 1 192 ? 7.404 18.827 1.565 1.00 98.56 192 ILE A C 1
ATOM 1442 O O . ILE A 1 192 ? 6.911 18.244 0.597 1.00 98.56 192 ILE A O 1
ATOM 1446 N N . ALA A 1 193 ? 7.728 20.122 1.515 1.00 98.00 193 ALA A N 1
ATOM 1447 C CA . ALA A 1 193 ? 7.531 20.947 0.323 1.00 98.00 193 ALA A CA 1
ATOM 1448 C C . ALA A 1 193 ? 8.313 20.405 -0.885 1.00 98.00 193 ALA A C 1
ATOM 1450 O O . ALA A 1 193 ? 7.814 20.408 -2.014 1.00 98.00 193 ALA A O 1
ATOM 1451 N N . GLU A 1 194 ? 9.518 19.889 -0.658 1.00 97.06 194 GLU A N 1
ATOM 1452 C CA . GLU A 1 194 ? 10.306 19.232 -1.692 1.00 97.06 194 GLU A CA 1
ATOM 1453 C C . GLU A 1 194 ? 9.692 17.912 -2.168 1.00 97.06 194 GLU A C 1
ATOM 1455 O O . GLU A 1 194 ? 9.565 17.701 -3.376 1.00 97.06 194 GLU A O 1
ATOM 1460 N N . MET A 1 195 ? 9.274 17.042 -1.248 1.00 98.44 195 MET A N 1
ATOM 1461 C CA . MET A 1 195 ? 8.580 15.798 -1.589 1.00 98.44 195 MET A CA 1
ATOM 1462 C C . MET A 1 195 ? 7.338 16.075 -2.449 1.00 98.44 195 MET A C 1
ATOM 1464 O O . MET A 1 195 ? 7.137 15.447 -3.492 1.00 98.44 195 MET A O 1
ATOM 1468 N N . LEU A 1 196 ? 6.542 17.078 -2.066 1.00 98.56 196 LEU A N 1
ATOM 1469 C CA . LEU A 1 196 ? 5.378 17.524 -2.831 1.00 98.56 196 LEU A CA 1
ATOM 1470 C C . LEU A 1 196 ? 5.768 18.078 -4.208 1.00 98.56 196 LEU A C 1
ATOM 1472 O O . LEU A 1 196 ? 5.065 17.828 -5.188 1.00 98.56 196 LEU A O 1
ATOM 1476 N N . LYS A 1 197 ? 6.894 18.793 -4.318 1.00 98.25 197 LYS A N 1
ATOM 1477 C CA . LYS A 1 197 ? 7.421 19.278 -5.602 1.00 98.25 197 LYS A CA 1
ATOM 1478 C C . LYS A 1 197 ? 7.805 18.120 -6.527 1.00 98.25 197 LYS A C 1
ATOM 1480 O O . LYS A 1 197 ? 7.466 18.179 -7.709 1.00 98.25 197 LYS A O 1
ATOM 1485 N N . ILE A 1 198 ? 8.461 17.082 -6.004 1.00 98.00 198 ILE A N 1
ATOM 1486 C CA . ILE A 1 198 ? 8.821 15.867 -6.755 1.00 98.00 198 ILE A CA 1
ATOM 1487 C C . ILE A 1 198 ? 7.559 15.199 -7.314 1.00 98.00 198 ILE A C 1
ATOM 1489 O O . ILE A 1 198 ? 7.469 14.974 -8.521 1.00 98.00 198 ILE A O 1
ATOM 1493 N N . ALA A 1 199 ? 6.554 14.956 -6.466 1.00 98.25 199 ALA A N 1
ATOM 1494 C CA . ALA A 1 199 ? 5.291 14.348 -6.886 1.00 98.25 199 ALA A CA 1
ATOM 1495 C C . ALA A 1 199 ? 4.551 15.211 -7.927 1.00 98.25 199 ALA A C 1
ATOM 1497 O O . ALA A 1 199 ? 4.175 14.731 -9.001 1.00 98.25 199 ALA A O 1
ATOM 1498 N N . LYS A 1 200 ? 4.419 16.518 -7.662 1.00 97.44 200 LYS A N 1
ATOM 1499 C CA . LYS A 1 200 ? 3.734 17.473 -8.547 1.00 97.44 200 LYS A CA 1
ATOM 1500 C C . LYS A 1 200 ? 4.390 17.572 -9.923 1.00 97.44 200 LYS A C 1
ATOM 1502 O O . LYS A 1 200 ? 3.674 17.664 -10.917 1.00 97.44 200 LYS A O 1
ATOM 1507 N N . ALA A 1 201 ? 5.721 17.522 -10.001 1.00 97.00 201 ALA A N 1
ATOM 1508 C CA . ALA A 1 201 ? 6.454 17.565 -11.269 1.00 97.00 201 ALA A CA 1
ATOM 1509 C C . ALA A 1 201 ? 6.105 16.399 -12.211 1.00 97.00 201 ALA A C 1
ATOM 1511 O O . ALA A 1 201 ? 6.310 16.504 -13.418 1.00 97.00 201 ALA A O 1
ATOM 1512 N N . LYS A 1 202 ? 5.554 15.307 -11.668 1.00 96.50 202 LYS A N 1
ATOM 1513 C CA . LYS A 1 202 ? 5.119 14.121 -12.415 1.00 96.50 202 LYS A CA 1
ATOM 1514 C C . LYS A 1 202 ? 3.599 13.949 -12.446 1.00 96.50 202 LYS A C 1
ATOM 1516 O O . LYS A 1 202 ? 3.114 12.925 -12.908 1.00 96.50 202 LYS A O 1
ATOM 1521 N N . GLY A 1 203 ? 2.844 14.946 -11.976 1.00 96.25 203 GLY A N 1
ATOM 1522 C CA . GLY A 1 203 ? 1.382 14.878 -11.909 1.00 96.25 203 GLY A CA 1
ATOM 1523 C C . GLY A 1 203 ? 0.858 13.837 -10.914 1.00 96.25 203 GLY A C 1
ATOM 1524 O O . GLY A 1 203 ? -0.292 13.420 -11.028 1.00 96.25 203 GLY A O 1
ATOM 1525 N N . ILE A 1 204 ? 1.686 13.417 -9.954 1.00 98.31 204 ILE A N 1
ATOM 1526 C CA . ILE A 1 204 ? 1.342 12.419 -8.942 1.00 98.31 204 ILE A CA 1
ATOM 1527 C C . ILE A 1 204 ? 0.769 13.101 -7.701 1.00 98.31 204 ILE A C 1
ATOM 1529 O O . ILE A 1 204 ? 1.323 14.082 -7.198 1.00 98.31 204 ILE A O 1
ATOM 1533 N N . ARG A 1 205 ? -0.321 12.541 -7.168 1.00 98.56 205 ARG A N 1
ATOM 1534 C CA . ARG A 1 205 ? -0.894 12.918 -5.875 1.00 98.56 205 ARG A CA 1
ATOM 1535 C C . ARG A 1 205 ? -0.587 11.856 -4.822 1.00 98.56 205 ARG A C 1
ATOM 1537 O O . ARG A 1 205 ? -0.940 10.690 -4.990 1.00 98.56 205 ARG A O 1
ATOM 1544 N N . ILE A 1 206 ? 0.020 12.278 -3.719 1.00 98.81 206 ILE A N 1
ATOM 1545 C CA . ILE A 1 206 ? 0.201 11.445 -2.526 1.00 98.81 206 ILE A CA 1
ATOM 1546 C C . ILE A 1 206 ? -1.151 11.374 -1.815 1.00 98.81 206 ILE A C 1
ATOM 1548 O O . ILE A 1 206 ? -1.685 12.410 -1.429 1.00 98.81 206 ILE A O 1
ATOM 1552 N N . ILE A 1 207 ? -1.748 10.184 -1.731 1.00 98.50 207 ILE A N 1
ATOM 1553 C CA . ILE A 1 207 ? -3.155 10.028 -1.322 1.00 98.50 207 ILE A CA 1
ATOM 1554 C C . ILE A 1 207 ? -3.332 9.248 -0.021 1.00 98.50 207 ILE A C 1
ATOM 1556 O O . ILE A 1 207 ? -4.228 9.570 0.759 1.00 98.50 207 ILE A O 1
ATOM 1560 N N . ASN A 1 208 ? -2.447 8.283 0.221 1.00 98.81 208 ASN A N 1
ATOM 1561 C CA . ASN A 1 208 ? -2.424 7.448 1.412 1.00 98.81 208 ASN A CA 1
ATOM 1562 C C . ASN A 1 208 ? -1.019 7.463 2.037 1.00 98.81 208 ASN A C 1
ATOM 1564 O O . ASN A 1 208 ? -0.031 7.729 1.343 1.00 98.81 208 ASN A O 1
ATOM 1568 N N . TYR A 1 209 ? -0.931 7.145 3.329 1.00 98.88 209 TYR A N 1
ATOM 1569 C CA . TYR A 1 209 ? 0.338 6.965 4.039 1.00 98.88 209 TYR A CA 1
ATOM 1570 C C . TYR A 1 209 ? 0.286 5.774 4.988 1.00 98.88 209 TYR A C 1
ATOM 1572 O O . TYR A 1 209 ? -0.536 5.757 5.902 1.00 98.88 209 TYR A O 1
ATOM 1580 N N . GLY A 1 210 ? 1.187 4.818 4.795 1.00 98.00 210 GLY A N 1
ATOM 1581 C CA . GLY A 1 210 ? 1.381 3.688 5.687 1.00 98.00 210 GLY A CA 1
ATOM 1582 C C . GLY A 1 210 ? 2.154 2.533 5.038 1.00 98.00 210 GLY A C 1
ATOM 1583 O O . GLY A 1 210 ? 2.686 2.669 3.944 1.00 98.00 210 GLY A O 1
ATOM 1584 N N . VAL A 1 211 ? 2.291 1.395 5.714 1.00 98.31 211 VAL A N 1
ATOM 1585 C CA . VAL A 1 211 ? 1.740 1.116 7.052 1.00 98.31 211 VAL A CA 1
ATOM 1586 C C . VAL A 1 211 ? 2.537 1.864 8.130 1.00 98.31 211 VAL A C 1
ATOM 1588 O O . VAL A 1 211 ? 3.752 1.708 8.236 1.00 98.31 211 VAL A O 1
ATOM 1591 N N . VAL A 1 212 ? 1.874 2.718 8.914 1.00 98.56 212 VAL A N 1
ATOM 1592 C CA . VAL A 1 212 ? 2.501 3.538 9.968 1.00 98.56 212 VAL A CA 1
ATOM 1593 C C . VAL A 1 212 ? 1.853 3.265 11.323 1.00 98.56 212 VAL A C 1
ATOM 1595 O O . VAL A 1 212 ? 0.660 2.986 11.407 1.00 98.56 212 VAL A O 1
ATOM 1598 N N . GLY A 1 213 ? 2.634 3.333 12.400 1.00 97.94 213 GLY A N 1
ATOM 1599 C CA . GLY A 1 213 ? 2.130 3.124 13.756 1.00 97.9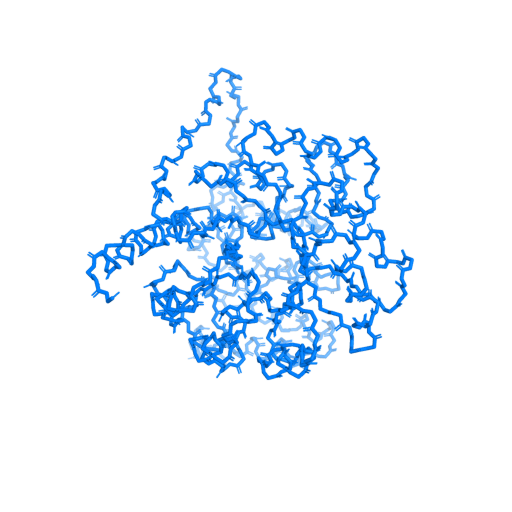4 213 GLY A CA 1
ATOM 1600 C C . GLY A 1 213 ? 1.216 4.257 14.229 1.00 97.94 213 GLY A C 1
ATOM 1601 O O . GLY A 1 213 ? 1.513 5.431 14.022 1.00 97.94 213 GLY A O 1
ATOM 1602 N N . LEU A 1 214 ? 0.133 3.885 14.908 1.00 98.69 214 LEU A N 1
ATOM 1603 C CA . LEU A 1 214 ? -0.715 4.769 15.707 1.00 98.69 214 LEU A CA 1
ATOM 1604 C C . LEU A 1 214 ? -0.880 4.137 17.092 1.00 98.69 214 LEU A C 1
ATOM 1606 O O . LEU A 1 214 ? -0.963 2.915 17.216 1.00 98.69 214 LEU A O 1
ATOM 1610 N N . SER A 1 215 ? -0.913 4.960 18.135 1.00 98.31 215 SER A N 1
ATOM 1611 C CA . SER A 1 215 ? -1.010 4.498 19.523 1.00 98.31 215 SER A CA 1
ATOM 1612 C C . SER A 1 215 ? -2.055 5.285 20.316 1.00 98.31 215 SER A C 1
ATOM 1614 O O . SER A 1 215 ? -2.601 6.282 19.834 1.00 98.31 215 SER A O 1
ATOM 1616 N N . LYS A 1 216 ? -2.329 4.846 21.551 1.00 98.50 216 LYS A N 1
ATOM 1617 C CA . LYS A 1 216 ? -3.199 5.578 22.483 1.00 98.50 216 LYS A CA 1
ATOM 1618 C C . LYS A 1 216 ? -2.632 6.928 22.916 1.00 98.50 216 LYS A C 1
ATOM 1620 O O . LYS A 1 216 ? -3.400 7.770 23.374 1.00 98.50 216 LYS A O 1
ATOM 1625 N N . ASP A 1 217 ? -1.320 7.132 22.775 1.00 98.62 217 ASP A N 1
ATOM 1626 C CA . ASP A 1 217 ? -0.704 8.432 23.010 1.00 98.62 217 ASP A CA 1
ATOM 1627 C C . ASP A 1 217 ? -1.153 9.393 21.906 1.00 98.62 217 ASP A C 1
ATOM 1629 O O . ASP A 1 217 ? -0.749 9.293 20.742 1.00 98.62 217 ASP A O 1
ATOM 1633 N N . GLU A 1 218 ? -2.040 10.311 22.282 1.00 98.62 218 GLU A N 1
ATOM 1634 C CA . GLU A 1 218 ? -2.591 11.292 21.361 1.00 98.62 218 GLU A CA 1
ATOM 1635 C C . GLU A 1 218 ? -1.509 12.195 20.779 1.00 98.62 218 GLU A C 1
ATOM 1637 O O . GLU A 1 218 ? -1.600 12.525 19.602 1.00 98.62 218 GLU A O 1
ATOM 1642 N N . ALA A 1 219 ? -0.483 12.575 21.546 1.00 98.56 219 ALA A N 1
ATOM 1643 C CA . ALA A 1 219 ? 0.559 13.468 21.052 1.00 98.56 219 ALA A CA 1
ATOM 1644 C C . ALA A 1 219 ? 1.378 12.804 19.937 1.00 98.56 219 ALA A C 1
ATOM 1646 O O . ALA A 1 219 ? 1.661 13.442 18.922 1.00 98.56 219 ALA A O 1
ATOM 1647 N N . GLU A 1 220 ? 1.704 11.517 20.081 1.00 98.38 220 GLU A N 1
ATOM 1648 C CA . GLU A 1 220 ? 2.429 10.769 19.049 1.00 98.38 220 GLU A CA 1
ATOM 1649 C C . GLU A 1 220 ? 1.564 10.510 17.811 1.00 98.38 220 GLU A C 1
ATOM 1651 O O . GLU A 1 220 ? 1.980 10.811 16.691 1.00 98.38 220 GLU A O 1
ATOM 1656 N N . SER A 1 221 ? 0.327 10.038 17.993 1.00 98.75 221 SER A N 1
ATOM 1657 C CA . SER A 1 221 ? -0.597 9.821 16.872 1.00 98.75 221 SER A CA 1
ATOM 1658 C C . SER A 1 221 ? -0.911 11.128 16.135 1.00 98.75 221 SER A C 1
ATOM 1660 O O . SER A 1 221 ? -0.968 11.153 14.905 1.00 98.75 221 SER A O 1
ATOM 1662 N N . ARG A 1 222 ? -1.045 12.248 16.853 1.00 98.75 222 ARG A N 1
ATOM 1663 C CA . ARG A 1 222 ? -1.338 13.564 16.272 1.00 98.75 222 ARG A CA 1
ATOM 1664 C C . ARG A 1 222 ? -0.263 14.036 15.296 1.00 98.75 222 ARG A C 1
ATOM 1666 O O . ARG A 1 222 ? -0.627 14.582 14.261 1.00 98.75 222 ARG A O 1
ATOM 1673 N N . LYS A 1 223 ? 1.023 13.739 15.528 1.00 98.75 223 LYS A N 1
ATOM 1674 C CA . LYS A 1 223 ? 2.101 14.048 14.562 1.00 98.75 223 LYS A CA 1
ATOM 1675 C C . LYS A 1 223 ? 1.847 13.406 13.195 1.00 98.75 223 LYS A C 1
ATOM 1677 O O . LYS A 1 223 ? 2.070 14.033 12.160 1.00 98.75 223 LYS A O 1
ATOM 1682 N N . VAL A 1 224 ? 1.337 12.171 13.182 1.00 98.94 224 VAL A N 1
ATOM 1683 C CA . VAL A 1 224 ? 0.982 11.451 11.948 1.00 98.94 224 VAL A CA 1
ATOM 1684 C C . VAL A 1 224 ? -0.195 12.128 11.241 1.00 98.94 224 VAL A C 1
ATOM 1686 O O . VAL A 1 224 ? -0.146 12.327 10.026 1.00 98.94 224 VAL A O 1
ATOM 1689 N N . PHE A 1 225 ? -1.229 12.534 11.985 1.00 98.88 225 PHE A N 1
ATOM 1690 C CA . PHE A 1 225 ? -2.390 13.245 11.433 1.00 98.88 225 PHE A CA 1
ATOM 1691 C C . PHE A 1 225 ? -2.049 14.658 10.933 1.00 98.88 225 PHE A C 1
ATOM 1693 O O . PHE A 1 225 ? -2.540 15.065 9.878 1.00 98.88 225 PHE A O 1
ATOM 1700 N N . ASP A 1 226 ? -1.177 15.390 11.628 1.00 98.81 226 ASP A N 1
ATOM 1701 C CA . ASP A 1 226 ? -0.675 16.698 11.195 1.00 98.81 226 ASP A CA 1
ATOM 1702 C C . ASP A 1 226 ? 0.107 16.586 9.886 1.00 98.81 226 ASP A C 1
ATOM 1704 O O . ASP A 1 226 ? -0.152 17.334 8.937 1.00 98.81 226 ASP A O 1
ATOM 1708 N N . PHE A 1 227 ? 1.009 15.604 9.798 1.00 98.88 227 PHE A N 1
ATOM 1709 C CA . PHE A 1 227 ? 1.707 15.281 8.557 1.00 98.88 227 PHE A CA 1
ATOM 1710 C C . PHE A 1 227 ? 0.720 14.937 7.435 1.00 98.88 227 PHE A C 1
ATOM 1712 O O . PHE A 1 227 ? 0.797 15.510 6.346 1.00 98.88 227 PHE A O 1
ATOM 1719 N N . ALA A 1 228 ? -0.249 14.059 7.708 1.00 98.88 228 ALA A N 1
ATOM 1720 C CA . ALA A 1 228 ? -1.250 13.654 6.731 1.00 98.88 228 ALA A CA 1
ATOM 1721 C C . ALA A 1 228 ? -2.052 14.856 6.201 1.00 98.88 228 ALA A C 1
ATOM 1723 O O . ALA A 1 228 ? -2.159 15.046 4.986 1.00 98.88 228 ALA A O 1
ATOM 1724 N N . LYS A 1 229 ? -2.523 15.736 7.091 1.00 98.75 229 LYS A N 1
ATOM 1725 C CA . LYS A 1 229 ? -3.223 16.977 6.728 1.00 98.75 229 LYS A CA 1
ATOM 1726 C C . LYS A 1 229 ? -2.359 17.901 5.877 1.00 98.75 229 LYS A C 1
ATOM 1728 O O . LYS A 1 229 ? -2.849 18.461 4.900 1.00 98.75 229 LYS A O 1
ATOM 1733 N N . LYS A 1 230 ? -1.083 18.057 6.232 1.00 98.44 230 LYS A N 1
ATOM 1734 C CA . LYS A 1 230 ? -0.142 18.938 5.529 1.00 98.44 230 LYS A CA 1
ATOM 1735 C C . LYS A 1 230 ? 0.159 18.475 4.107 1.00 98.44 230 LYS A C 1
ATOM 1737 O O . LYS A 1 230 ? 0.257 19.298 3.202 1.00 98.44 230 LYS A O 1
ATOM 1742 N N . VAL A 1 231 ? 0.295 17.166 3.913 1.00 98.69 231 VAL A N 1
ATOM 1743 C CA . VAL A 1 231 ? 0.539 16.551 2.600 1.00 98.69 231 VAL A CA 1
ATOM 1744 C C . VAL A 1 231 ? -0.744 16.484 1.760 1.00 98.69 231 VAL A C 1
ATOM 1746 O O . VAL A 1 231 ? -0.671 16.461 0.532 1.00 98.69 231 VAL A O 1
ATOM 1749 N N . GLY A 1 232 ? -1.917 16.490 2.401 1.00 98.44 232 GLY A N 1
ATOM 1750 C CA . GLY A 1 232 ? -3.210 16.282 1.744 1.00 98.44 232 GLY A CA 1
ATOM 1751 C C . GLY A 1 232 ? -3.575 14.802 1.590 1.00 98.44 232 GLY A C 1
ATOM 1752 O O . GLY A 1 232 ? -4.278 14.435 0.648 1.00 98.44 232 GLY A O 1
ATOM 1753 N N . ILE A 1 233 ? -3.080 13.957 2.497 1.00 98.81 233 ILE A N 1
ATOM 1754 C CA . ILE A 1 233 ? -3.418 12.534 2.594 1.00 98.81 233 ILE A CA 1
ATOM 1755 C C . ILE A 1 233 ? -4.868 12.384 3.064 1.00 98.81 233 ILE A C 1
ATOM 1757 O O . ILE A 1 233 ? -5.311 13.048 4.000 1.00 98.81 233 ILE A O 1
ATOM 1761 N N . GLU A 1 234 ? -5.603 11.479 2.421 1.00 98.69 234 GLU A N 1
ATOM 1762 C CA . GLU A 1 234 ? -6.999 11.180 2.757 1.00 98.69 234 GLU A CA 1
ATOM 1763 C C . GLU A 1 234 ? -7.124 9.997 3.726 1.00 98.69 234 GLU A C 1
ATOM 1765 O O . GLU A 1 234 ? -8.072 9.944 4.513 1.00 98.69 234 GLU A O 1
ATOM 1770 N N . THR A 1 235 ? -6.182 9.049 3.662 1.00 98.94 235 THR A N 1
ATOM 1771 C CA . THR A 1 235 ? -6.211 7.808 4.448 1.00 98.94 235 THR A CA 1
ATOM 1772 C C . THR A 1 235 ? -4.836 7.482 5.022 1.00 98.94 235 THR A C 1
ATOM 1774 O O . THR A 1 235 ? -3.851 7.380 4.291 1.00 98.94 235 THR A O 1
ATOM 1777 N N . ILE A 1 236 ? -4.776 7.273 6.332 1.00 98.94 236 ILE A N 1
ATOM 1778 C CA . ILE A 1 236 ? -3.626 6.684 7.017 1.00 98.94 236 ILE A CA 1
ATOM 1779 C C . ILE A 1 236 ? -3.852 5.172 7.084 1.00 98.94 236 ILE A C 1
ATOM 1781 O O . ILE A 1 236 ? -4.912 4.722 7.513 1.00 98.94 236 ILE A O 1
ATOM 1785 N N . VAL A 1 237 ? -2.867 4.386 6.667 1.00 98.94 237 VAL A N 1
ATOM 1786 C CA . VAL A 1 237 ? -2.889 2.924 6.757 1.00 98.94 237 VAL A CA 1
ATOM 1787 C C . VAL A 1 237 ? -2.071 2.504 7.978 1.00 98.94 237 VAL A C 1
ATOM 1789 O O . VAL A 1 237 ? -0.929 2.936 8.136 1.00 98.94 237 VAL A O 1
ATOM 1792 N N . SER A 1 238 ? -2.655 1.717 8.883 1.00 98.81 238 SER A N 1
ATOM 1793 C CA . SER A 1 238 ? -2.066 1.447 10.203 1.00 98.81 238 SER A CA 1
ATOM 1794 C C . SER A 1 238 ? -2.441 0.073 10.759 1.00 98.81 238 SER A C 1
ATOM 1796 O O . SER A 1 238 ? -3.417 -0.536 10.327 1.00 98.81 238 SER A O 1
ATOM 1798 N N . GLU A 1 239 ? -1.684 -0.384 11.757 1.00 98.44 239 GLU A N 1
ATOM 1799 C CA . GLU A 1 239 ? -1.929 -1.612 12.525 1.00 98.44 239 GLU A CA 1
ATOM 1800 C C . GLU A 1 239 ? -1.868 -1.325 14.036 1.00 98.44 239 GLU A C 1
ATOM 1802 O O . GLU A 1 239 ? -0.952 -1.773 14.727 1.00 98.44 239 GLU A O 1
ATOM 1807 N N . PRO A 1 240 ? -2.808 -0.522 14.568 1.00 98.31 240 PRO A N 1
ATOM 1808 C CA . PRO A 1 240 ? -2.785 -0.103 15.964 1.00 98.31 240 PRO A CA 1
ATOM 1809 C C . PRO A 1 240 ? -3.157 -1.246 16.917 1.00 98.31 240 PRO A C 1
ATOM 1811 O O . PRO A 1 240 ? -3.822 -2.206 16.529 1.00 98.31 240 PRO A O 1
ATOM 1814 N N . ALA A 1 241 ? -2.787 -1.110 18.189 1.00 98.06 241 ALA A N 1
ATOM 1815 C CA . ALA A 1 241 ? -3.313 -1.952 19.262 1.00 98.06 241 ALA A CA 1
ATOM 1816 C C . ALA A 1 241 ? -4.762 -1.568 19.622 1.00 98.06 241 ALA A C 1
ATOM 1818 O O . ALA A 1 241 ? -5.209 -0.450 19.357 1.00 98.06 241 ALA A O 1
ATOM 1819 N N . ASP A 1 242 ? -5.486 -2.478 20.280 1.00 97.44 242 ASP A N 1
ATOM 1820 C CA . ASP A 1 242 ? -6.903 -2.286 20.629 1.00 97.44 242 ASP A CA 1
ATOM 1821 C C . ASP A 1 242 ? -7.150 -1.085 21.563 1.00 97.44 242 ASP A C 1
ATOM 1823 O O . ASP A 1 242 ? -8.208 -0.457 21.511 1.00 97.44 242 ASP A O 1
ATOM 1827 N N . ASP A 1 243 ? -6.173 -0.724 22.396 1.00 98.00 243 ASP A N 1
ATOM 1828 C CA . ASP A 1 243 ? -6.287 0.394 23.337 1.00 98.00 243 ASP A CA 1
ATOM 1829 C C . ASP A 1 243 ? -6.112 1.778 22.686 1.00 98.00 243 ASP A C 1
ATOM 1831 O O . ASP A 1 243 ? -6.331 2.797 23.341 1.00 98.00 243 ASP A O 1
ATOM 1835 N N . ALA A 1 244 ? -5.748 1.838 21.401 1.00 98.56 244 ALA A N 1
ATOM 1836 C CA . ALA A 1 244 ? -5.524 3.086 20.676 1.00 98.56 244 ALA A CA 1
ATOM 1837 C C . ALA A 1 244 ? -6.790 3.656 20.017 1.00 98.56 244 ALA A C 1
ATOM 1839 O O . ALA A 1 244 ? -6.793 4.814 19.595 1.00 98.56 244 ALA A O 1
ATOM 1840 N N . PHE A 1 245 ? -7.864 2.869 19.894 1.00 98.44 245 PHE A N 1
ATOM 1841 C CA . PHE A 1 245 ? -8.982 3.230 19.020 1.00 98.44 245 PHE A CA 1
ATOM 1842 C C . PHE A 1 245 ? -9.767 4.471 19.452 1.00 98.44 245 PHE A C 1
ATOM 1844 O O . PHE A 1 245 ? -10.262 5.178 18.580 1.00 98.44 245 PHE A O 1
ATOM 1851 N N . ASP A 1 246 ? -9.846 4.780 20.747 1.00 98.50 246 ASP A N 1
ATOM 1852 C CA . ASP A 1 246 ? -10.538 5.992 21.213 1.00 98.50 246 ASP A CA 1
ATOM 1853 C C . ASP A 1 246 ? -9.775 7.258 20.788 1.00 98.50 246 ASP A C 1
ATOM 1855 O O . ASP A 1 246 ? -10.360 8.208 20.263 1.00 98.50 246 ASP A O 1
ATOM 1859 N N . THR A 1 247 ? -8.446 7.233 20.917 1.00 98.75 247 THR A N 1
ATOM 1860 C CA . THR A 1 247 ? -7.552 8.284 20.413 1.00 98.75 247 THR A CA 1
ATOM 1861 C C . THR A 1 247 ? -7.639 8.397 18.890 1.00 98.75 247 THR A C 1
ATOM 1863 O O . THR A 1 247 ? -7.774 9.496 18.349 1.00 98.75 247 THR A O 1
ATOM 1866 N N . ILE A 1 248 ? -7.605 7.265 18.182 1.00 98.81 248 ILE A N 1
ATOM 1867 C CA . ILE A 1 248 ? -7.671 7.230 16.716 1.00 98.81 248 ILE A CA 1
ATOM 1868 C C . ILE A 1 248 ? -9.004 7.779 16.207 1.00 98.81 248 ILE A C 1
ATOM 1870 O O . ILE A 1 248 ? -9.013 8.579 15.275 1.00 98.81 248 ILE A O 1
ATOM 1874 N N . GLU A 1 249 ? -10.126 7.385 16.807 1.00 98.81 249 GLU A N 1
ATOM 1875 C CA . GLU A 1 249 ? -11.460 7.849 16.423 1.00 98.81 249 GLU A CA 1
ATOM 1876 C C . GLU A 1 249 ? -11.617 9.354 16.627 1.00 98.81 249 GLU A C 1
ATOM 1878 O O . GLU A 1 249 ? -12.071 10.051 15.713 1.00 98.81 249 GLU A O 1
ATOM 1883 N N . LYS A 1 250 ? -11.154 9.870 17.772 1.00 98.81 250 LYS A N 1
ATOM 1884 C CA . LYS A 1 250 ? -11.103 11.311 18.038 1.00 98.81 250 LYS A CA 1
ATOM 1885 C C . LYS A 1 250 ? -10.333 12.051 16.939 1.00 98.81 250 LYS A C 1
ATOM 1887 O O . LYS A 1 250 ? -10.851 13.017 16.380 1.00 98.81 250 LYS A O 1
ATOM 1892 N N . LEU A 1 251 ? -9.129 11.588 16.594 1.00 98.94 251 LEU A N 1
ATOM 1893 C CA . LEU A 1 251 ? -8.290 12.223 15.571 1.00 98.94 251 LEU A CA 1
ATOM 1894 C C . LEU A 1 251 ? -8.885 12.090 14.160 1.00 98.94 251 LEU A C 1
ATOM 1896 O O . LEU A 1 251 ? -8.872 13.056 13.397 1.00 98.94 251 LEU A O 1
ATOM 1900 N N . CYS A 1 252 ? -9.484 10.946 13.817 1.00 98.88 252 CYS A N 1
ATOM 1901 C CA . CYS A 1 252 ? -10.201 10.771 12.551 1.00 98.88 252 CYS A CA 1
ATOM 1902 C C . CYS A 1 252 ? -11.319 11.809 12.394 1.00 98.88 252 CYS A C 1
ATOM 1904 O O . CYS A 1 252 ? -11.476 12.408 11.325 1.00 98.88 252 CYS A O 1
ATOM 1906 N N . GLU A 1 253 ? -12.096 12.049 13.452 1.00 98.69 253 GLU A N 1
ATOM 1907 C CA . GLU A 1 253 ? -13.174 13.033 13.420 1.00 98.69 253 GLU A CA 1
ATOM 1908 C C . GLU A 1 253 ? -12.684 14.477 13.452 1.00 98.69 253 GLU A C 1
ATOM 1910 O O . GLU A 1 253 ? -13.280 15.327 12.790 1.00 98.69 253 GLU A O 1
ATOM 1915 N N . GLU A 1 254 ? -11.609 14.772 14.169 1.00 98.69 254 GLU A N 1
ATOM 1916 C CA . GLU A 1 254 ? -11.030 16.113 14.214 1.00 98.69 254 GLU A CA 1
ATOM 1917 C C . GLU A 1 254 ? -10.426 16.514 12.859 1.00 98.69 254 GLU A C 1
ATOM 1919 O O . GLU A 1 254 ? -10.728 17.581 12.322 1.00 98.69 254 GLU A O 1
ATOM 1924 N N . TYR A 1 255 ? -9.617 15.633 12.268 1.00 98.81 255 TYR A N 1
ATOM 1925 C CA . TYR A 1 255 ? -8.883 15.914 11.033 1.00 98.81 255 TYR A CA 1
ATOM 1926 C C . TYR A 1 255 ? -9.689 15.623 9.767 1.00 98.81 255 TYR A C 1
ATOM 1928 O O . TYR A 1 255 ? -9.309 16.068 8.685 1.00 98.81 255 TYR A O 1
ATOM 1936 N N . LYS A 1 256 ? -10.791 14.871 9.886 1.00 98.69 256 LYS A N 1
ATOM 1937 C CA . LYS A 1 256 ? -11.558 14.323 8.755 1.00 98.69 256 LYS A CA 1
ATOM 1938 C C . LYS A 1 256 ? -10.709 13.443 7.824 1.00 98.69 256 LYS A C 1
ATOM 1940 O O . LYS A 1 256 ? -11.009 13.334 6.635 1.00 98.69 256 LYS A O 1
ATOM 1945 N N . ILE A 1 257 ? -9.712 12.771 8.397 1.00 98.88 257 ILE A N 1
ATOM 1946 C CA . ILE A 1 257 ? -8.825 11.798 7.746 1.00 98.88 257 ILE A CA 1
ATOM 1947 C C . ILE A 1 257 ? -9.265 10.392 8.155 1.00 98.88 257 ILE A C 1
ATOM 1949 O O . ILE A 1 257 ? -9.695 10.177 9.288 1.00 98.88 257 ILE A O 1
ATOM 1953 N N . ASN A 1 258 ? -9.207 9.448 7.222 1.00 98.94 258 ASN A N 1
ATOM 1954 C CA . ASN A 1 258 ? -9.578 8.062 7.480 1.00 98.94 258 ASN A CA 1
ATOM 1955 C C . ASN A 1 258 ? -8.396 7.261 8.041 1.00 98.94 258 ASN A C 1
ATOM 1957 O O . ASN A 1 258 ? -7.247 7.543 7.703 1.00 98.94 258 ASN A O 1
ATOM 1961 N N . VAL A 1 259 ? -8.685 6.215 8.816 1.00 98.94 259 VAL A N 1
ATOM 1962 C CA . VAL A 1 259 ? -7.710 5.192 9.217 1.00 98.94 259 VAL A CA 1
ATOM 1963 C C . VAL A 1 259 ? -8.147 3.827 8.701 1.00 98.94 259 VAL A C 1
ATOM 1965 O O . VAL A 1 259 ? -9.213 3.320 9.054 1.00 98.94 259 VAL A O 1
ATOM 1968 N N . ALA A 1 260 ? -7.305 3.234 7.860 1.00 98.94 260 ALA A N 1
ATOM 1969 C CA . ALA A 1 260 ? -7.508 1.929 7.256 1.00 98.94 260 ALA A CA 1
ATOM 1970 C C . ALA A 1 260 ? -6.577 0.892 7.912 1.00 98.94 260 ALA A C 1
ATOM 1972 O O . ALA A 1 260 ? -5.355 1.015 7.871 1.00 98.94 260 ALA A O 1
ATOM 1973 N N . LEU A 1 261 ? -7.171 -0.118 8.541 1.00 98.88 261 LEU A N 1
ATOM 1974 C CA . LEU A 1 261 ? -6.507 -1.191 9.273 1.00 98.88 261 LEU A CA 1
ATOM 1975 C C . LEU A 1 261 ? -5.959 -2.218 8.285 1.00 98.88 261 LEU A C 1
ATOM 1977 O O . LEU A 1 261 ? -6.746 -2.856 7.583 1.00 98.88 261 LEU A O 1
ATOM 1981 N N . HIS A 1 262 ? -4.638 -2.335 8.199 1.00 98.88 262 HIS A N 1
ATOM 1982 C CA . HIS A 1 262 ? -3.976 -3.243 7.266 1.00 98.88 262 HIS A CA 1
ATOM 1983 C C . HIS A 1 262 ? -3.854 -4.656 7.839 1.00 98.88 262 HIS A C 1
ATOM 1985 O O . HIS A 1 262 ? -3.584 -4.836 9.024 1.00 98.88 262 HIS A O 1
ATOM 1991 N N . ASN A 1 263 ? -4.065 -5.670 7.001 1.00 98.62 263 ASN A N 1
ATOM 1992 C CA . ASN A 1 263 ? -3.967 -7.069 7.397 1.00 98.62 263 ASN A CA 1
ATOM 1993 C C . ASN A 1 263 ? -2.689 -7.727 6.854 1.00 98.62 263 ASN A C 1
ATOM 1995 O O . ASN A 1 263 ? -2.636 -8.088 5.688 1.00 98.62 263 ASN A O 1
ATOM 1999 N N . HIS A 1 264 ? -1.699 -8.002 7.706 1.00 97.50 264 HIS A N 1
ATOM 2000 C CA . HIS A 1 264 ? -0.582 -8.899 7.363 1.00 97.50 264 HIS A CA 1
ATOM 2001 C C . HIS A 1 264 ? -0.951 -10.387 7.516 1.00 97.50 264 HIS A C 1
ATOM 2003 O O . HIS A 1 264 ? -1.942 -10.701 8.186 1.00 97.50 264 HIS A O 1
ATOM 2009 N N . PRO A 1 265 ? -0.162 -11.333 6.958 1.00 96.19 265 PRO A N 1
ATOM 2010 C CA . PRO A 1 265 ? -0.417 -12.763 7.108 1.00 96.19 265 PRO A CA 1
ATOM 2011 C C . PRO A 1 265 ? -0.415 -13.212 8.571 1.00 96.19 265 PRO A C 1
ATOM 2013 O O . PRO A 1 265 ? 0.250 -12.618 9.420 1.00 96.19 265 PRO A O 1
ATOM 2016 N N . LYS A 1 266 ? -1.124 -14.303 8.867 1.00 94.12 266 LYS A N 1
ATOM 2017 C CA . LYS A 1 266 ? -1.098 -14.914 10.200 1.00 94.12 266 LYS A CA 1
ATOM 2018 C C . LYS A 1 266 ? 0.320 -15.394 10.588 1.00 94.12 266 LYS A C 1
ATOM 2020 O O . LYS A 1 266 ? 1.009 -15.965 9.741 1.00 94.12 266 LYS A O 1
ATOM 2025 N N . PRO A 1 267 ? 0.718 -15.282 11.868 1.00 95.00 267 PRO A N 1
ATOM 2026 C CA . PRO A 1 267 ? 0.008 -14.591 12.942 1.00 95.00 267 PRO A CA 1
ATOM 2027 C C . PRO A 1 267 ? 0.286 -13.077 12.901 1.00 95.00 267 PRO A C 1
ATOM 2029 O O . PRO A 1 267 ? 1.426 -12.648 13.041 1.00 95.00 267 PRO A O 1
ATOM 2032 N N . SER A 1 268 ? -0.762 -12.267 12.764 1.00 96.69 268 SER A N 1
ATOM 2033 C CA . SER A 1 268 ? -0.711 -10.809 12.954 1.00 96.69 268 SER A CA 1
ATOM 2034 C C . SER A 1 268 ? -1.941 -10.366 13.754 1.00 96.69 268 SER A C 1
ATOM 2036 O O . SER A 1 268 ? -2.745 -11.209 14.141 1.00 96.69 268 SER A O 1
ATOM 2038 N N . HIS A 1 269 ? -2.105 -9.078 14.060 1.00 96.44 269 HIS A N 1
ATOM 2039 C CA . HIS A 1 269 ? -3.289 -8.624 14.807 1.00 96.44 269 HIS A CA 1
ATOM 2040 C C . HIS A 1 269 ? -4.554 -8.619 13.933 1.00 96.44 269 HIS A C 1
ATOM 2042 O O . HIS A 1 269 ? -5.609 -9.071 14.366 1.00 96.44 269 HIS A O 1
ATOM 2048 N N . TYR A 1 270 ? -4.434 -8.185 12.672 1.00 98.06 270 TYR A N 1
ATOM 2049 C CA . TYR A 1 270 ? -5.561 -7.966 11.751 1.00 98.06 270 TYR A CA 1
ATOM 2050 C C . TYR A 1 270 ? -5.678 -8.997 10.615 1.00 98.06 270 TYR A C 1
ATOM 2052 O O . TYR A 1 270 ? -6.461 -8.787 9.692 1.00 98.06 270 TYR A O 1
ATOM 2060 N N . TRP A 1 271 ? -4.923 -10.105 10.645 1.00 98.25 271 TRP A N 1
ATOM 2061 C CA . TRP A 1 271 ? -4.958 -11.133 9.585 1.00 98.25 271 TRP A CA 1
ATOM 2062 C C . TRP A 1 271 ? -6.367 -11.673 9.291 1.00 98.25 271 TRP A C 1
ATOM 2064 O O . TRP A 1 271 ? -6.653 -12.036 8.150 1.00 98.25 271 TRP A O 1
ATOM 2074 N N . ASP A 1 272 ? -7.233 -11.745 10.308 1.00 98.06 272 ASP A N 1
ATOM 2075 C CA . ASP A 1 272 ? -8.618 -12.194 10.181 1.00 98.06 272 ASP A CA 1
ATOM 2076 C C . ASP A 1 272 ? -9.557 -10.985 9.996 1.00 98.06 272 ASP A C 1
ATOM 2078 O O . ASP A 1 272 ? -9.573 -10.090 10.852 1.00 98.06 272 ASP A O 1
ATOM 2082 N N . PRO A 1 273 ? -10.382 -10.939 8.929 1.00 98.25 273 PRO A N 1
ATOM 2083 C CA . PRO A 1 273 ? -11.364 -9.871 8.744 1.00 98.25 273 PRO A CA 1
ATOM 2084 C C . PRO A 1 273 ? -12.364 -9.731 9.908 1.00 98.25 273 PRO A C 1
ATOM 2086 O O . PRO A 1 273 ? -12.904 -8.639 10.103 1.00 98.25 273 PRO A O 1
ATOM 2089 N N . ASP A 1 274 ? -12.605 -10.774 10.711 1.00 98.50 274 ASP A N 1
ATOM 2090 C CA . ASP A 1 274 ? -13.466 -10.666 11.898 1.00 98.50 274 ASP A CA 1
ATOM 2091 C C . ASP A 1 274 ? -12.911 -9.673 12.924 1.00 98.50 274 ASP A C 1
ATOM 2093 O O . ASP A 1 274 ? -13.690 -8.936 13.539 1.00 98.50 274 ASP A O 1
ATOM 2097 N N . LYS A 1 275 ? -11.581 -9.546 13.037 1.00 98.31 275 LYS A N 1
ATOM 2098 C CA . LYS A 1 275 ? -10.976 -8.564 13.943 1.00 98.31 275 LYS A CA 1
ATOM 2099 C C . LYS A 1 275 ? -11.304 -7.132 13.526 1.00 98.31 275 LYS A C 1
ATOM 2101 O O . LYS A 1 275 ? -11.592 -6.300 14.382 1.00 98.31 275 LYS A O 1
ATOM 2106 N N . VAL A 1 276 ? -11.342 -6.838 12.223 1.00 98.38 276 VAL A N 1
ATOM 2107 C CA . VAL A 1 276 ? -11.752 -5.514 11.721 1.00 98.38 276 VAL A CA 1
ATOM 2108 C C . VAL A 1 276 ? -13.205 -5.216 12.099 1.00 98.38 276 VAL A C 1
ATOM 2110 O O . VAL A 1 276 ? -13.517 -4.108 12.540 1.00 98.38 276 VAL A O 1
ATOM 2113 N N . LEU A 1 277 ? -14.114 -6.185 11.949 1.00 98.44 277 LEU A N 1
ATOM 2114 C CA . LEU A 1 277 ? -15.518 -6.002 12.333 1.00 98.44 277 LEU A CA 1
ATOM 2115 C C . LEU A 1 277 ? -15.682 -5.794 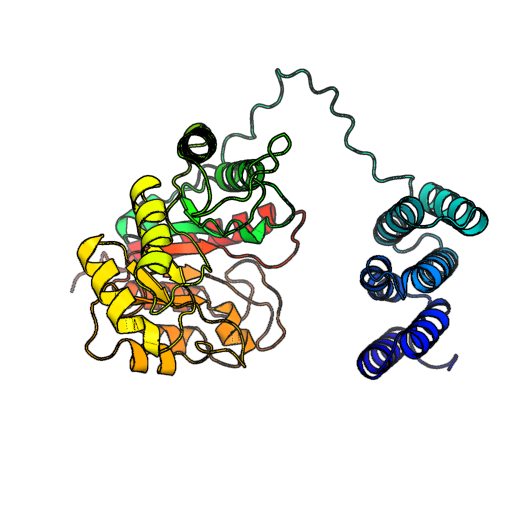13.840 1.00 98.44 277 LEU A C 1
ATOM 2117 O O . LEU A 1 277 ? -16.477 -4.948 14.249 1.00 98.44 277 LEU A O 1
ATOM 2121 N N . GLU A 1 278 ? -14.923 -6.535 14.647 1.00 98.31 278 GLU A N 1
ATOM 2122 C CA . GLU A 1 278 ? -14.895 -6.404 16.102 1.00 98.31 278 GLU A CA 1
ATOM 2123 C C . GLU A 1 278 ? -14.491 -4.985 16.517 1.00 98.31 278 GLU A C 1
ATOM 2125 O O . GLU A 1 278 ? -15.276 -4.289 17.166 1.00 98.31 278 GLU A O 1
ATOM 2130 N N . VAL A 1 279 ? -13.312 -4.518 16.089 1.00 97.50 279 VAL A N 1
ATOM 2131 C CA . VAL A 1 279 ? -12.770 -3.223 16.538 1.00 97.50 279 VAL A CA 1
ATOM 2132 C C . VAL A 1 279 ? -13.532 -2.027 15.969 1.00 97.50 279 VAL A C 1
ATOM 2134 O O . VAL A 1 279 ? -13.566 -0.967 16.590 1.00 97.50 279 VAL A O 1
ATOM 2137 N N . THR A 1 280 ? -14.183 -2.178 14.809 1.00 98.19 280 THR A N 1
ATOM 2138 C CA . THR A 1 280 ? -14.985 -1.107 14.188 1.00 98.19 280 THR A CA 1
ATOM 2139 C C . THR A 1 280 ? -16.457 -1.123 14.603 1.00 98.19 280 THR A C 1
ATOM 2141 O O . THR A 1 280 ? -17.239 -0.268 14.161 1.00 98.19 280 THR A O 1
ATOM 2144 N N . LYS A 1 281 ? -16.886 -2.069 15.445 1.00 97.69 281 LYS A N 1
ATOM 2145 C CA . LYS A 1 281 ? -18.273 -2.144 15.914 1.00 97.69 281 LYS A CA 1
ATOM 2146 C C . LYS A 1 281 ? -18.630 -0.890 16.714 1.00 97.69 281 LYS A C 1
ATOM 2148 O O . LYS A 1 281 ? -17.982 -0.559 17.695 1.00 97.69 281 LYS A O 1
ATOM 2153 N N . GLY A 1 282 ? -19.675 -0.183 16.283 1.00 97.62 282 GLY A N 1
ATOM 2154 C CA . GLY A 1 282 ? -20.128 1.054 16.933 1.00 97.62 282 GLY A CA 1
ATOM 2155 C C . GLY A 1 282 ? -19.240 2.285 16.708 1.00 97.62 282 GLY A C 1
ATOM 2156 O O . GLY A 1 282 ? -19.638 3.368 17.117 1.00 97.62 282 GLY A O 1
ATOM 2157 N N . ARG A 1 283 ? -18.097 2.147 16.022 1.00 98.06 283 ARG A N 1
ATOM 2158 C CA . ARG A 1 283 ? -17.175 3.254 15.728 1.00 98.06 283 ARG A CA 1
ATOM 2159 C C . ARG A 1 283 ? -17.476 3.955 14.407 1.00 98.06 283 ARG A C 1
ATOM 2161 O O . ARG A 1 283 ? -18.134 3.391 13.514 1.00 98.06 283 ARG A O 1
ATOM 2168 N N . SER A 1 284 ? -16.922 5.156 14.268 1.00 98.31 284 SER A N 1
ATOM 2169 C CA . SER A 1 284 ? -16.949 6.007 13.079 1.00 98.31 284 SER A CA 1
ATOM 2170 C C . SER A 1 284 ? -16.699 5.225 11.786 1.00 98.31 284 SER A C 1
ATOM 2172 O O . SER A 1 284 ? -15.922 4.269 11.724 1.00 98.31 284 SER A O 1
ATOM 2174 N N . LYS A 1 285 ? -17.356 5.657 10.705 1.00 98.06 285 LYS A N 1
ATOM 2175 C CA . LYS A 1 285 ? -17.136 5.138 9.345 1.00 98.06 285 LYS A CA 1
ATOM 2176 C C . LYS A 1 285 ? -15.785 5.548 8.752 1.00 98.06 285 LYS A C 1
ATOM 2178 O O . LYS A 1 285 ? -15.422 5.031 7.702 1.00 98.06 285 LYS A O 1
ATOM 2183 N N . ARG A 1 286 ? -15.037 6.422 9.434 1.00 98.75 286 ARG A N 1
ATOM 2184 C CA . ARG A 1 286 ? -13.652 6.780 9.094 1.00 98.75 286 ARG A CA 1
ATOM 2185 C C . ARG A 1 286 ? -12.632 5.716 9.487 1.00 98.75 286 ARG A C 1
ATOM 2187 O O . ARG A 1 286 ? -11.482 5.837 9.084 1.00 98.75 286 ARG A O 1
ATOM 2194 N N . ILE A 1 287 ? -13.048 4.697 10.241 1.00 98.88 287 ILE A N 1
ATOM 2195 C CA . ILE A 1 287 ? -12.219 3.550 10.614 1.00 98.88 287 ILE A CA 1
ATOM 2196 C C . ILE A 1 287 ? -12.775 2.293 9.934 1.00 98.88 287 ILE A C 1
ATOM 2198 O O . ILE A 1 287 ? -13.975 1.986 10.020 1.00 98.88 287 ILE A O 1
ATOM 2202 N N . GLY A 1 288 ? -11.897 1.577 9.239 1.00 98.81 288 GLY A N 1
ATOM 2203 C CA . GLY A 1 288 ? -12.229 0.411 8.421 1.00 98.81 288 GLY A CA 1
ATOM 2204 C C . GLY A 1 288 ? -10.976 -0.323 7.955 1.00 98.81 288 GLY A C 1
ATOM 2205 O O . GLY A 1 288 ? -9.905 -0.071 8.481 1.00 98.81 288 GLY A O 1
ATOM 2206 N N . ALA A 1 289 ? -11.090 -1.228 6.989 1.00 98.88 289 ALA A N 1
ATOM 2207 C CA . ALA A 1 289 ? -9.973 -2.007 6.462 1.00 98.88 289 ALA A CA 1
ATOM 2208 C C . ALA A 1 289 ? -9.185 -1.259 5.378 1.00 98.88 289 ALA A C 1
ATOM 2210 O O . ALA A 1 289 ? -9.776 -0.627 4.492 1.00 98.88 289 ALA A O 1
ATOM 2211 N N . CYS A 1 290 ? -7.862 -1.431 5.409 1.00 98.94 290 CYS A N 1
ATOM 2212 C CA . CYS A 1 290 ? -7.048 -1.511 4.204 1.00 98.94 290 CYS A CA 1
ATOM 2213 C C . CYS A 1 290 ? -7.018 -2.990 3.809 1.00 98.94 290 CYS A C 1
ATOM 2215 O O . CYS A 1 290 ? -6.274 -3.769 4.395 1.00 98.94 290 CYS A O 1
ATOM 2217 N N . ALA A 1 291 ? -7.899 -3.389 2.894 1.00 98.81 291 ALA A N 1
ATOM 2218 C CA . ALA A 1 291 ? -8.055 -4.790 2.525 1.00 98.81 291 ALA A CA 1
ATOM 2219 C C . ALA A 1 291 ? -6.862 -5.252 1.676 1.00 98.81 291 ALA A C 1
ATOM 2221 O O . ALA A 1 291 ? -6.804 -4.928 0.485 1.00 98.81 291 ALA A O 1
ATOM 2222 N N . ASP A 1 292 ? -5.933 -6.001 2.276 1.00 98.81 292 ASP A N 1
ATOM 2223 C CA . ASP A 1 292 ? -4.885 -6.703 1.535 1.00 98.81 292 ASP A CA 1
ATOM 2224 C C . ASP A 1 292 ? -5.381 -8.089 1.114 1.00 98.81 292 ASP A C 1
ATOM 2226 O O . ASP A 1 292 ? -5.546 -9.007 1.929 1.00 98.81 292 ASP A O 1
ATOM 2230 N N . THR A 1 293 ? -5.625 -8.247 -0.186 1.00 98.75 293 THR A N 1
ATOM 2231 C CA . THR A 1 293 ? -6.173 -9.488 -0.741 1.00 98.75 293 THR A CA 1
ATOM 2232 C C . THR A 1 293 ? -5.147 -10.618 -0.792 1.00 98.75 293 THR A C 1
ATOM 2234 O O . THR A 1 293 ? -5.526 -11.782 -0.663 1.00 98.75 293 THR A O 1
ATOM 2237 N N . GLY A 1 294 ? -3.856 -10.311 -0.923 1.00 98.44 294 GLY A N 1
ATOM 2238 C CA . GLY A 1 294 ? -2.784 -11.305 -0.966 1.00 98.44 294 GLY A CA 1
ATOM 2239 C C . GLY A 1 294 ? -2.466 -11.873 0.419 1.00 98.44 294 GLY A C 1
ATOM 2240 O O . GLY A 1 294 ? -2.269 -13.076 0.585 1.00 98.44 294 GLY A O 1
ATOM 2241 N N . HIS A 1 295 ? -2.478 -11.048 1.459 1.00 98.31 295 HIS A N 1
ATOM 2242 C CA . HIS A 1 295 ? -2.229 -11.484 2.830 1.00 98.31 295 HIS A CA 1
ATOM 2243 C C . HIS A 1 295 ? -3.349 -12.370 3.393 1.00 98.31 295 HIS A C 1
ATOM 2245 O O . HIS A 1 295 ? -3.064 -13.315 4.142 1.00 98.31 295 HIS A O 1
ATOM 2251 N N . TRP A 1 296 ? -4.600 -12.166 2.971 1.00 98.69 296 TRP A N 1
ATOM 2252 C CA . TRP A 1 296 ? -5.666 -13.137 3.234 1.00 98.69 296 TRP A CA 1
ATOM 2253 C C . TRP A 1 296 ? -5.397 -14.476 2.553 1.00 98.69 296 TRP A C 1
ATOM 2255 O O . TRP A 1 296 ? -5.444 -15.509 3.227 1.00 98.69 296 TRP A O 1
ATOM 2265 N N . MET A 1 297 ? -5.007 -14.475 1.273 1.00 98.38 297 MET A N 1
ATOM 2266 C CA . MET A 1 297 ? -4.632 -15.710 0.575 1.00 98.38 297 MET A CA 1
ATOM 2267 C C . MET A 1 297 ? -3.490 -16.443 1.288 1.00 98.38 297 MET A C 1
ATOM 2269 O O . MET A 1 297 ? -3.579 -17.656 1.495 1.00 98.38 297 MET A O 1
ATOM 2273 N N . ARG A 1 298 ? -2.466 -15.711 1.749 1.00 97.62 298 ARG A N 1
ATOM 2274 C CA . ARG A 1 298 ? -1.348 -16.249 2.550 1.00 97.62 298 ARG A CA 1
ATOM 2275 C C . ARG A 1 298 ? -1.787 -16.863 3.870 1.00 97.62 298 ARG A C 1
ATOM 2277 O O . ARG A 1 298 ? -1.192 -17.828 4.343 1.00 97.62 298 ARG A O 1
ATOM 2284 N N . SER A 1 299 ? -2.881 -16.363 4.428 1.00 97.69 299 SER A N 1
ATOM 2285 C CA . SER A 1 299 ? -3.477 -16.878 5.658 1.00 97.69 299 SER A CA 1
ATOM 2286 C C . SER A 1 299 ? -4.448 -18.044 5.431 1.00 97.69 299 SER A C 1
ATOM 2288 O O . SER A 1 299 ? -4.941 -18.621 6.406 1.00 97.69 299 SER A O 1
ATOM 2290 N N . GLY A 1 300 ? -4.692 -18.441 4.176 1.00 97.19 300 GLY A N 1
ATOM 2291 C CA . GLY A 1 300 ? -5.686 -19.453 3.805 1.00 97.19 300 GLY A CA 1
ATOM 2292 C C . GLY A 1 300 ? -7.125 -18.926 3.807 1.00 97.19 300 GLY A C 1
ATOM 2293 O O . GLY A 1 300 ? -8.064 -19.716 3.801 1.00 97.19 300 GLY A O 1
ATOM 2294 N N . ILE A 1 301 ? -7.302 -17.605 3.830 1.00 98.31 301 ILE A N 1
ATOM 2295 C CA . ILE A 1 301 ? -8.599 -16.934 3.763 1.00 98.31 301 ILE A CA 1
ATOM 2296 C C . ILE A 1 301 ? -8.889 -16.605 2.300 1.00 98.31 301 ILE A C 1
ATOM 2298 O O . ILE A 1 301 ? -8.051 -16.036 1.603 1.00 98.31 301 ILE A O 1
ATOM 2302 N N . ASN A 1 302 ? -10.090 -16.940 1.832 1.00 98.50 302 ASN A N 1
ATOM 2303 C CA . ASN A 1 302 ? -10.535 -16.526 0.507 1.00 98.50 302 ASN A CA 1
ATOM 2304 C C . ASN A 1 302 ? -10.758 -14.995 0.492 1.00 98.50 302 ASN A C 1
ATOM 2306 O O . ASN A 1 302 ? -11.622 -14.511 1.235 1.00 98.50 302 ASN A O 1
ATOM 2310 N N . PRO A 1 303 ? -10.033 -14.229 -0.346 1.00 98.62 303 PRO A N 1
ATOM 2311 C CA . PRO A 1 303 ? -10.126 -12.770 -0.352 1.00 98.62 303 PRO A CA 1
ATOM 2312 C C . PRO A 1 303 ? -11.495 -12.244 -0.805 1.00 98.62 303 PRO A C 1
ATOM 2314 O O . PRO A 1 303 ? -11.947 -11.226 -0.288 1.00 98.62 303 PRO A O 1
ATOM 2317 N N . LEU A 1 304 ? -12.205 -12.936 -1.704 1.00 98.75 304 LEU A N 1
ATOM 2318 C CA . LEU A 1 304 ? -13.563 -12.550 -2.103 1.00 98.75 304 LEU A CA 1
ATOM 2319 C C . LEU A 1 304 ? -14.543 -12.645 -0.928 1.00 98.75 304 LEU A C 1
ATOM 2321 O O . LEU A 1 304 ? -15.352 -11.740 -0.719 1.00 98.75 304 LEU A O 1
ATOM 2325 N N . GLU A 1 305 ? -14.457 -13.713 -0.136 1.00 98.75 305 GLU A N 1
ATOM 2326 C CA . GLU A 1 305 ? -15.318 -13.886 1.038 1.00 98.75 305 GLU A CA 1
ATOM 2327 C C . GLU A 1 305 ? -14.984 -12.877 2.145 1.00 98.75 305 GLU A C 1
ATOM 2329 O O . GLU A 1 305 ? -15.891 -12.335 2.778 1.00 98.75 305 GLU A O 1
ATOM 2334 N N . ALA A 1 306 ? -13.703 -12.544 2.329 1.00 98.75 306 ALA A N 1
ATOM 2335 C CA . ALA A 1 306 ? -13.287 -11.473 3.233 1.00 98.75 306 ALA A CA 1
ATOM 2336 C C . ALA A 1 306 ? -13.831 -10.102 2.790 1.00 98.75 306 ALA A C 1
ATOM 2338 O O . ALA A 1 306 ? -14.398 -9.369 3.604 1.00 98.75 306 ALA A O 1
ATOM 2339 N N . VAL A 1 307 ? -13.756 -9.777 1.494 1.00 98.88 307 VAL A N 1
ATOM 2340 C CA . VAL A 1 307 ? -14.320 -8.530 0.948 1.00 98.88 307 VAL A CA 1
ATOM 2341 C C . VAL A 1 307 ? -15.838 -8.470 1.130 1.00 98.88 307 VAL A C 1
ATOM 2343 O O . VAL A 1 307 ? -16.347 -7.437 1.568 1.00 98.88 307 VAL A O 1
ATOM 2346 N N . LYS A 1 308 ? -16.575 -9.559 0.864 1.00 98.81 308 LYS A N 1
ATOM 2347 C CA . LYS A 1 308 ? -18.028 -9.633 1.126 1.00 98.81 308 LYS A CA 1
ATOM 2348 C C . LYS A 1 308 ? -18.351 -9.379 2.597 1.00 98.81 308 LYS A C 1
ATOM 2350 O O . LYS A 1 308 ? -19.243 -8.588 2.908 1.00 98.81 308 LYS A O 1
ATOM 2355 N N . LYS A 1 309 ? -17.612 -10.035 3.496 1.00 98.81 309 LYS A N 1
ATOM 2356 C CA . LYS A 1 309 ? -17.769 -9.914 4.951 1.00 98.81 309 LYS A CA 1
ATOM 2357 C C . LYS A 1 309 ? -17.568 -8.469 5.428 1.00 98.81 309 LYS A C 1
ATOM 2359 O O . LYS A 1 309 ? -18.319 -7.997 6.277 1.00 98.81 309 LYS A O 1
ATOM 2364 N N . LEU A 1 310 ? -16.607 -7.747 4.851 1.00 98.75 310 LEU A N 1
ATOM 2365 C CA . LEU A 1 310 ? -16.269 -6.367 5.221 1.00 98.75 310 LEU A CA 1
ATOM 2366 C C . LEU A 1 310 ? -17.111 -5.289 4.513 1.00 98.75 310 LEU A C 1
ATOM 2368 O O . LEU A 1 310 ? -16.737 -4.111 4.511 1.00 98.75 310 LEU A O 1
ATOM 2372 N N . SER A 1 311 ? -18.262 -5.650 3.938 1.00 98.19 311 SER A N 1
ATOM 2373 C CA . SER A 1 311 ? -19.141 -4.714 3.232 1.0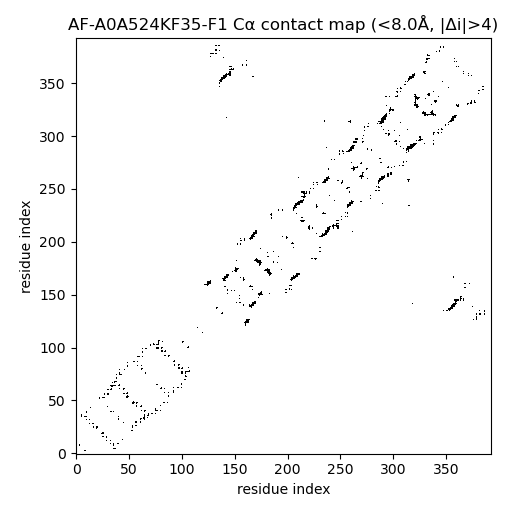0 98.19 311 SER A CA 1
ATOM 2374 C C . SER A 1 311 ? -19.462 -3.459 4.056 1.00 98.19 311 SER A C 1
ATOM 2376 O O . SER A 1 311 ? -20.001 -3.523 5.161 1.00 98.19 311 SER A O 1
ATOM 2378 N N . GLY A 1 312 ? -19.148 -2.285 3.499 1.00 97.25 312 GLY A N 1
ATOM 2379 C CA . GLY A 1 312 ? -19.350 -0.987 4.159 1.00 97.25 312 GLY A CA 1
ATOM 2380 C C . GLY A 1 312 ? -18.330 -0.648 5.258 1.00 97.25 312 GLY A C 1
ATOM 2381 O O . GLY A 1 312 ? -18.564 0.290 6.034 1.00 97.25 312 GLY A O 1
ATOM 2382 N N . ARG A 1 313 ? -17.230 -1.409 5.343 1.00 98.56 313 ARG A N 1
ATOM 2383 C CA . ARG A 1 313 ? -16.075 -1.181 6.226 1.00 98.56 313 ARG A CA 1
ATOM 2384 C C . ARG A 1 313 ? -14.726 -1.198 5.497 1.00 98.56 313 ARG A C 1
ATOM 2386 O O . ARG A 1 313 ? -13.710 -1.091 6.165 1.00 98.56 313 ARG A O 1
ATOM 2393 N N . ILE A 1 314 ? -14.680 -1.275 4.168 1.00 98.88 314 ILE A N 1
ATOM 2394 C CA . ILE A 1 314 ? -13.436 -1.131 3.387 1.00 98.88 314 ILE A CA 1
ATOM 2395 C C . ILE A 1 314 ? -13.208 0.354 3.073 1.00 98.88 314 ILE A C 1
ATOM 2397 O O . ILE A 1 314 ? -14.123 1.021 2.586 1.00 98.88 314 ILE A O 1
ATOM 2401 N N . ILE A 1 315 ? -12.005 0.867 3.346 1.00 98.88 315 ILE A N 1
ATOM 2402 C CA . ILE A 1 315 ? -11.605 2.265 3.085 1.00 98.88 315 ILE A CA 1
ATOM 2403 C C . ILE A 1 315 ? -10.633 2.344 1.906 1.00 98.88 315 ILE A C 1
ATOM 2405 O O . ILE A 1 315 ? -10.792 3.172 1.005 1.00 98.88 315 ILE A O 1
ATOM 2409 N N . SER A 1 316 ? -9.644 1.457 1.893 1.00 98.88 316 SER A N 1
ATOM 2410 C CA . SER A 1 316 ? -8.640 1.320 0.839 1.00 98.88 316 SER A CA 1
ATOM 2411 C C . SER A 1 316 ? -8.272 -0.148 0.663 1.00 98.88 316 SER A C 1
ATOM 2413 O O . SER A 1 316 ? -8.735 -1.009 1.415 1.00 98.88 316 SER A O 1
ATOM 2415 N N . LEU A 1 317 ? -7.461 -0.442 -0.348 1.00 98.88 317 LEU A N 1
ATOM 2416 C CA . LEU A 1 317 ? -6.959 -1.785 -0.605 1.00 98.88 317 LEU A CA 1
ATOM 2417 C C . LEU A 1 317 ? -5.461 -1.746 -0.880 1.00 98.88 317 LEU A C 1
ATOM 2419 O O . LEU A 1 317 ? -5.004 -0.883 -1.632 1.00 98.88 317 LEU A O 1
ATOM 2423 N N . HIS A 1 318 ? -4.743 -2.734 -0.353 1.00 98.88 318 HIS A N 1
ATOM 2424 C CA . HIS A 1 318 ? -3.489 -3.215 -0.931 1.00 98.88 318 HIS A CA 1
ATOM 2425 C C . HIS A 1 318 ? -3.863 -4.377 -1.849 1.00 98.88 318 HIS A C 1
ATOM 2427 O O . HIS A 1 318 ? -4.020 -5.524 -1.437 1.00 98.88 318 HIS A O 1
ATOM 2433 N N . PHE A 1 319 ? -4.186 -4.050 -3.098 1.00 98.69 319 PHE A N 1
ATOM 2434 C CA . PHE A 1 319 ? -4.825 -5.014 -3.988 1.00 98.69 319 PHE A CA 1
ATOM 2435 C C . PHE A 1 319 ? -3.774 -5.896 -4.661 1.00 98.69 319 PHE A C 1
ATOM 2437 O O . PHE A 1 319 ? -2.850 -5.402 -5.304 1.00 98.69 319 PHE A O 1
ATOM 2444 N N . LYS A 1 320 ? -3.909 -7.208 -4.497 1.00 98.38 320 LYS A N 1
ATOM 2445 C CA . LYS A 1 320 ? -2.923 -8.214 -4.906 1.00 98.38 320 LYS A CA 1
ATOM 2446 C C . LYS A 1 320 ? -3.607 -9.438 -5.491 1.00 98.38 320 LYS A C 1
ATOM 2448 O O . LYS A 1 320 ? -4.734 -9.779 -5.125 1.00 98.38 320 LYS A O 1
ATOM 2453 N N . ASP A 1 321 ? -2.887 -10.120 -6.367 1.00 98.38 321 ASP A N 1
ATOM 2454 C CA . ASP A 1 321 ? -3.230 -11.451 -6.853 1.00 98.38 321 ASP A CA 1
ATOM 2455 C C . ASP A 1 321 ? -1.989 -12.332 -6.711 1.00 98.38 321 ASP A C 1
ATOM 2457 O O . ASP A 1 321 ? -0.878 -11.864 -6.967 1.00 98.38 321 ASP A O 1
ATOM 2461 N N . LEU A 1 322 ? -2.165 -13.576 -6.266 1.00 98.31 322 LEU A N 1
ATOM 2462 C CA . LEU A 1 322 ? -1.057 -14.498 -6.006 1.00 98.31 322 LEU A CA 1
ATOM 2463 C C . LEU A 1 322 ? -1.140 -15.718 -6.914 1.00 98.31 322 LEU A C 1
ATOM 2465 O O . LEU A 1 322 ? -2.233 -16.187 -7.241 1.00 98.31 322 LEU A O 1
ATOM 2469 N N . ASN A 1 323 ? 0.013 -16.280 -7.272 1.00 97.44 323 ASN A N 1
ATOM 2470 C CA . ASN A 1 323 ? 0.089 -17.505 -8.076 1.00 97.44 323 ASN A CA 1
ATOM 2471 C C . ASN A 1 323 ? -0.581 -18.722 -7.402 1.00 97.44 323 ASN A C 1
ATOM 2473 O O . ASN A 1 323 ? -1.063 -19.621 -8.095 1.00 97.44 323 ASN A O 1
ATOM 2477 N N . GLU A 1 324 ? -0.641 -18.742 -6.070 1.00 95.00 324 GLU A N 1
ATOM 2478 C CA . GLU A 1 324 ? -1.267 -19.792 -5.266 1.00 95.00 324 GLU A CA 1
ATOM 2479 C C . GLU A 1 324 ? -1.774 -19.275 -3.909 1.00 95.00 324 GLU A C 1
ATOM 2481 O O . GLU A 1 324 ? -1.436 -18.178 -3.467 1.00 95.00 324 GLU A O 1
ATOM 2486 N N . MET A 1 325 ? -2.610 -20.078 -3.242 1.00 94.44 325 MET A N 1
ATOM 2487 C CA . MET A 1 325 ? -3.017 -19.847 -1.850 1.00 94.44 325 MET A CA 1
ATOM 2488 C C . MET A 1 325 ? -1.886 -20.250 -0.893 1.00 94.44 325 MET A C 1
ATOM 2490 O O . MET A 1 325 ? -1.148 -21.193 -1.170 1.00 94.44 325 MET A O 1
ATOM 2494 N N . GLY A 1 326 ? -1.784 -19.603 0.270 1.00 91.69 326 GLY A N 1
ATOM 2495 C CA . GLY A 1 326 ? -0.674 -19.838 1.198 1.00 91.69 326 GLY A CA 1
ATOM 2496 C C . GLY A 1 326 ? 0.585 -19.076 0.776 1.00 91.69 326 GLY A C 1
ATOM 2497 O O . GLY A 1 326 ? 0.518 -17.879 0.533 1.00 91.69 326 GLY A O 1
ATOM 2498 N N . GLY A 1 327 ? 1.740 -19.738 0.694 1.00 84.38 327 GLY A N 1
ATOM 2499 C CA . GLY A 1 327 ? 3.056 -19.107 0.479 1.00 84.38 327 GLY A CA 1
ATOM 2500 C C . GLY A 1 327 ? 3.305 -18.452 -0.892 1.00 84.38 327 GLY A C 1
ATOM 2501 O O . GLY A 1 327 ? 4.463 -18.259 -1.252 1.00 84.38 327 GLY A O 1
ATOM 2502 N N . GLY A 1 328 ? 2.257 -18.122 -1.649 1.00 91.31 328 GLY A N 1
ATOM 2503 C CA . GLY A 1 328 ? 2.348 -17.562 -2.992 1.00 91.31 328 GLY A CA 1
ATOM 2504 C C . GLY A 1 328 ? 2.983 -16.170 -3.052 1.00 91.31 328 GLY A C 1
ATOM 2505 O O . GLY A 1 328 ? 2.890 -15.351 -2.123 1.00 91.31 328 GLY A O 1
ATOM 2506 N N . HIS A 1 329 ? 3.603 -15.893 -4.195 1.00 95.88 329 HIS A N 1
ATOM 2507 C CA . HIS A 1 329 ? 4.136 -14.581 -4.543 1.00 95.88 329 HIS A CA 1
ATOM 2508 C C . HIS A 1 329 ? 3.167 -13.824 -5.454 1.00 95.88 329 HIS A C 1
ATOM 2510 O O . HIS A 1 329 ? 2.293 -14.415 -6.097 1.00 95.88 329 HIS A O 1
ATOM 2516 N N . ASP A 1 330 ? 3.348 -12.508 -5.516 1.00 97.19 330 ASP A N 1
ATOM 2517 C CA . ASP A 1 330 ? 2.508 -11.623 -6.313 1.00 97.19 330 ASP A CA 1
ATOM 2518 C C . ASP A 1 330 ? 2.675 -11.914 -7.811 1.00 97.19 330 ASP A C 1
ATOM 2520 O O . ASP A 1 330 ? 3.781 -12.191 -8.293 1.00 97.19 330 ASP A O 1
ATOM 2524 N N . VAL A 1 331 ? 1.559 -11.867 -8.537 1.00 98.00 331 VAL A N 1
ATOM 2525 C CA . VAL A 1 331 ? 1.477 -12.012 -9.995 1.00 98.00 331 VAL A CA 1
ATOM 2526 C C . VAL A 1 331 ? 0.562 -10.938 -10.585 1.00 98.00 331 VAL A C 1
ATOM 2528 O O . VAL A 1 331 ? -0.265 -10.368 -9.864 1.00 98.00 331 VAL A O 1
ATOM 2531 N N . PRO A 1 332 ? 0.671 -10.644 -11.894 1.00 98.19 332 PRO A N 1
ATOM 2532 C CA . PRO A 1 332 ? -0.232 -9.715 -12.556 1.00 98.19 332 PRO A CA 1
ATOM 2533 C C . PRO A 1 332 ? -1.702 -10.060 -12.296 1.00 98.19 332 PRO A C 1
ATOM 2535 O O . PRO A 1 332 ? -2.110 -11.220 -12.416 1.00 98.19 332 PRO A O 1
ATOM 2538 N N . TRP A 1 333 ? -2.506 -9.059 -11.938 1.00 98.25 333 TRP A N 1
ATOM 2539 C CA . TRP A 1 333 ? -3.900 -9.281 -11.553 1.00 98.25 333 TRP A CA 1
ATOM 2540 C C . TRP A 1 333 ? -4.699 -9.975 -12.661 1.00 98.25 333 TRP A C 1
ATOM 2542 O O . TRP A 1 333 ? -4.613 -9.607 -13.833 1.00 98.25 333 TRP A O 1
ATOM 2552 N N . GLY A 1 334 ? -5.488 -10.980 -12.275 1.00 96.31 334 GLY A N 1
ATOM 2553 C CA . GLY A 1 334 ? -6.268 -11.807 -13.196 1.00 96.31 334 GLY A CA 1
ATOM 2554 C C . GLY A 1 334 ? -5.526 -13.044 -13.704 1.00 96.31 334 GLY A C 1
ATOM 2555 O O . GLY A 1 334 ? -6.125 -13.852 -14.413 1.00 96.31 334 GLY A O 1
ATOM 2556 N N . THR A 1 335 ? -4.252 -13.215 -13.341 1.00 96.75 335 THR A N 1
ATOM 2557 C CA . THR A 1 335 ? -3.466 -14.420 -13.659 1.00 96.75 335 THR A CA 1
ATOM 2558 C C . THR A 1 335 ? -3.290 -15.353 -12.461 1.00 96.75 335 THR A C 1
ATOM 2560 O O . THR A 1 335 ? -2.884 -16.505 -12.636 1.00 96.75 335 THR A O 1
ATOM 2563 N N . GLY A 1 336 ? -3.606 -14.879 -11.253 1.00 96.56 336 GLY A N 1
ATOM 2564 C CA . GLY A 1 336 ? -3.454 -15.630 -10.018 1.00 96.56 336 GLY A CA 1
ATOM 2565 C C . GLY A 1 336 ? -4.725 -16.353 -9.573 1.00 96.56 336 GLY A C 1
ATOM 2566 O O . GLY A 1 336 ? -5.581 -16.741 -10.374 1.00 96.56 336 GLY A O 1
ATOM 2567 N N . LYS A 1 337 ? -4.808 -16.611 -8.267 1.00 97.62 337 LYS A N 1
ATOM 2568 C CA . LYS A 1 337 ? -5.861 -17.403 -7.611 1.00 97.62 337 LYS A CA 1
ATOM 2569 C C . LYS A 1 337 ? -6.785 -16.575 -6.718 1.00 97.62 337 LYS A C 1
ATOM 2571 O O . LYS A 1 337 ? -7.675 -17.158 -6.104 1.00 97.62 337 LYS A O 1
ATOM 2576 N N . ALA A 1 338 ? -6.613 -15.252 -6.649 1.00 96.38 338 ALA A N 1
ATOM 2577 C CA . ALA A 1 338 ? -7.465 -14.383 -5.831 1.00 96.38 338 ALA A CA 1
ATOM 2578 C C . ALA A 1 338 ? -8.897 -14.249 -6.376 1.00 96.38 338 ALA A C 1
ATOM 2580 O O . ALA A 1 338 ? -9.791 -13.844 -5.641 1.00 96.38 338 ALA A O 1
ATOM 2581 N N . ASP A 1 339 ? -9.101 -14.544 -7.665 1.00 97.12 339 ASP A N 1
ATOM 2582 C CA . ASP A 1 339 ? -10.284 -14.131 -8.431 1.00 97.12 339 ASP A CA 1
ATOM 2583 C C . ASP A 1 339 ? -10.477 -12.601 -8.400 1.00 97.12 339 ASP A C 1
ATOM 2585 O O . ASP A 1 339 ? -11.495 -12.051 -7.970 1.00 97.12 339 ASP A O 1
ATOM 2589 N N . ALA A 1 340 ? -9.444 -11.887 -8.862 1.00 98.44 340 ALA A N 1
ATOM 2590 C CA . ALA A 1 340 ? -9.405 -10.426 -8.875 1.00 98.44 340 ALA A CA 1
ATOM 2591 C C . ALA A 1 340 ? -10.627 -9.795 -9.577 1.00 98.44 340 ALA A C 1
ATOM 2593 O O . ALA A 1 340 ? -11.113 -8.747 -9.152 1.00 98.44 340 ALA A O 1
ATOM 2594 N N . ALA A 1 341 ? -11.160 -10.439 -10.622 1.00 98.38 341 ALA A N 1
ATOM 2595 C CA . ALA A 1 341 ? -12.343 -9.964 -11.336 1.00 98.38 341 ALA A CA 1
ATOM 2596 C C . ALA A 1 341 ? -13.603 -10.025 -10.459 1.00 98.38 341 ALA A C 1
ATOM 2598 O O . ALA A 1 341 ? -14.354 -9.044 -10.403 1.00 98.38 341 ALA A O 1
ATOM 2599 N N . ALA A 1 342 ? -13.825 -11.136 -9.747 1.00 98.44 342 ALA A N 1
ATOM 2600 C CA . ALA A 1 342 ? -14.953 -11.260 -8.831 1.00 98.44 342 ALA A CA 1
ATOM 2601 C C . ALA A 1 342 ? -14.841 -10.293 -7.649 1.00 98.44 342 ALA A C 1
ATOM 2603 O O . ALA A 1 342 ? -15.849 -9.707 -7.251 1.00 98.44 342 ALA A O 1
ATOM 2604 N N . ILE A 1 343 ? -13.633 -10.058 -7.127 1.00 98.88 343 ILE A N 1
ATOM 2605 C CA . ILE A 1 343 ? -13.433 -9.088 -6.043 1.00 98.88 343 ILE A CA 1
ATOM 2606 C C . ILE A 1 343 ? -13.786 -7.667 -6.502 1.00 98.88 343 ILE A C 1
ATOM 2608 O O . ILE A 1 343 ? -14.518 -6.961 -5.808 1.00 98.88 343 ILE A O 1
ATOM 2612 N N . LEU A 1 344 ? -13.332 -7.244 -7.687 1.00 98.81 344 LEU A N 1
ATOM 2613 C CA . LEU A 1 344 ? -13.706 -5.936 -8.240 1.00 98.81 344 LEU A CA 1
ATOM 2614 C C . LEU A 1 344 ? -15.225 -5.837 -8.470 1.00 98.81 344 LEU A C 1
ATOM 2616 O O . LEU A 1 344 ? -15.840 -4.818 -8.145 1.00 98.81 344 LEU A O 1
ATOM 2620 N N . ALA A 1 345 ? -15.859 -6.896 -8.979 1.00 98.69 345 ALA A N 1
ATOM 2621 C CA . ALA A 1 345 ? -17.312 -6.935 -9.144 1.00 98.69 345 ALA A CA 1
ATOM 2622 C C . ALA A 1 345 ? -18.055 -6.795 -7.803 1.00 98.69 345 ALA A C 1
ATOM 2624 O O . ALA A 1 345 ? -19.041 -6.058 -7.716 1.00 98.69 345 ALA A O 1
ATOM 2625 N N . GLU A 1 346 ? -17.556 -7.445 -6.753 1.00 98.75 346 GLU A N 1
ATOM 2626 C CA . GLU A 1 346 ? -18.099 -7.349 -5.401 1.00 98.75 346 GLU A CA 1
ATOM 2627 C C . GLU A 1 346 ? -17.931 -5.940 -4.814 1.00 98.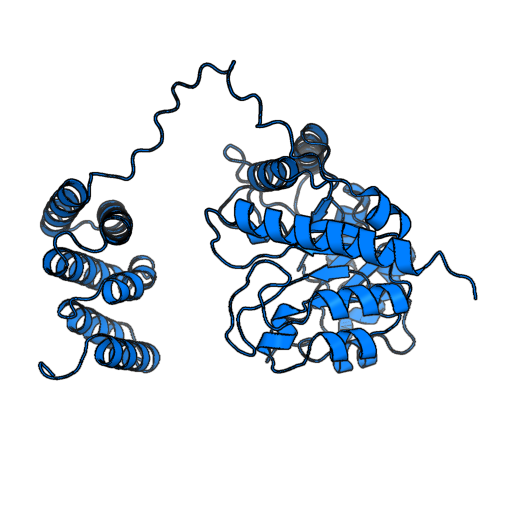75 346 GLU A C 1
ATOM 2629 O O . GLU A 1 346 ? -18.898 -5.369 -4.314 1.00 98.75 346 GLU A O 1
ATOM 2634 N N . LEU A 1 347 ? -16.758 -5.317 -4.948 1.00 98.75 347 LEU A N 1
ATOM 2635 C CA . LEU A 1 347 ? -16.543 -3.931 -4.510 1.00 98.75 347 LEU A CA 1
ATOM 2636 C C . LEU A 1 347 ? -17.495 -2.961 -5.221 1.00 98.75 347 LEU A C 1
ATOM 2638 O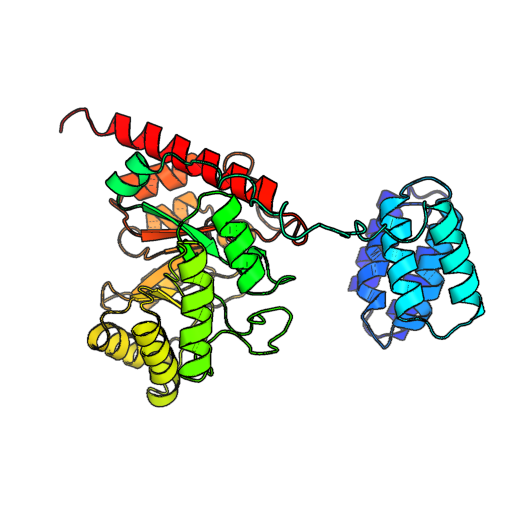 O . LEU A 1 347 ? -18.054 -2.059 -4.591 1.00 98.75 347 LEU A O 1
ATOM 2642 N N . LYS A 1 348 ? -17.759 -3.174 -6.518 1.00 98.12 348 LYS A N 1
ATOM 2643 C CA . LYS A 1 348 ? -18.778 -2.401 -7.243 1.00 98.12 348 LYS A CA 1
ATOM 2644 C C . LYS A 1 348 ? -20.167 -2.635 -6.649 1.00 98.12 348 LYS A C 1
ATOM 2646 O O . LYS A 1 348 ? -20.897 -1.666 -6.451 1.00 98.12 348 LYS A O 1
ATOM 2651 N N . ARG A 1 349 ? -20.544 -3.888 -6.370 1.00 98.19 349 ARG A N 1
ATOM 2652 C CA . ARG A 1 349 ? -21.840 -4.240 -5.760 1.00 98.19 349 ARG A CA 1
ATOM 2653 C C . ARG A 1 349 ? -22.036 -3.542 -4.412 1.00 98.19 349 ARG A C 1
ATOM 2655 O O . ARG A 1 349 ? -23.139 -3.093 -4.118 1.00 98.19 349 ARG A O 1
ATOM 2662 N N . GLN A 1 350 ? -20.972 -3.416 -3.622 1.00 98.19 350 GLN A N 1
ATOM 2663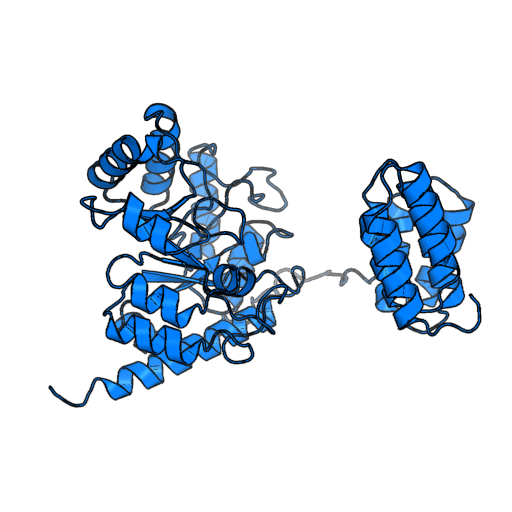 C CA . GLN A 1 350 ? -20.977 -2.700 -2.343 1.00 98.19 350 GLN A CA 1
ATOM 2664 C C . GLN A 1 350 ? -21.039 -1.170 -2.490 1.00 98.19 350 GLN A C 1
ATOM 2666 O O . GLN A 1 350 ? -21.176 -0.466 -1.491 1.00 98.19 350 GLN A O 1
ATOM 2671 N N . GLY A 1 351 ? -20.915 -0.634 -3.710 1.00 97.88 351 GLY A N 1
ATOM 2672 C CA . GLY A 1 351 ? -20.812 0.804 -3.945 1.00 97.88 351 GLY A CA 1
ATOM 2673 C C . GLY A 1 351 ? -19.513 1.404 -3.403 1.00 97.88 351 GLY A C 1
ATOM 2674 O O . GLY A 1 351 ? -19.489 2.588 -3.061 1.00 97.88 351 GLY A O 1
ATOM 2675 N N . PHE A 1 352 ? -18.450 0.595 -3.293 1.00 98.50 352 PHE A N 1
ATOM 2676 C CA . PHE A 1 352 ? -17.157 1.036 -2.781 1.00 98.50 352 PHE A CA 1
ATOM 2677 C C . PHE A 1 352 ? -16.593 2.179 -3.628 1.00 98.50 352 PHE A C 1
ATOM 2679 O O . PHE A 1 352 ? -16.589 2.118 -4.859 1.00 98.50 352 PHE A O 1
ATOM 2686 N N . LYS A 1 353 ? -16.070 3.198 -2.943 1.00 98.38 353 LYS A N 1
ATOM 2687 C CA . LYS A 1 353 ? -15.336 4.324 -3.521 1.00 98.38 353 LYS A CA 1
ATOM 2688 C C . LYS A 1 353 ? -14.078 4.519 -2.696 1.00 98.38 353 LYS A C 1
ATOM 2690 O O . LYS A 1 353 ? -14.173 4.723 -1.489 1.00 98.38 353 LYS A O 1
ATOM 2695 N N . GLY A 1 354 ? -12.916 4.477 -3.330 1.00 98.00 354 GLY A N 1
ATOM 2696 C CA . GLY A 1 354 ? -11.662 4.510 -2.595 1.00 98.00 354 GLY A CA 1
ATOM 2697 C C . GLY A 1 354 ? -10.441 4.288 -3.468 1.00 98.00 354 GLY A C 1
ATOM 2698 O O . GLY A 1 354 ? -10.485 4.442 -4.693 1.00 98.00 354 GLY A O 1
ATOM 2699 N N . VAL A 1 355 ? -9.331 4.002 -2.794 1.00 98.69 355 VAL A N 1
ATOM 2700 C CA . VAL A 1 355 ? -8.016 3.831 -3.412 1.00 98.69 355 VAL A CA 1
ATOM 2701 C C . VAL A 1 355 ? -7.665 2.352 -3.470 1.00 98.69 355 VAL A C 1
ATOM 2703 O O . VAL A 1 355 ? -7.787 1.642 -2.473 1.00 98.69 355 VAL A O 1
ATOM 2706 N N . PHE A 1 356 ? -7.211 1.927 -4.642 1.00 98.88 356 PHE A N 1
ATOM 2707 C CA . PHE A 1 356 ? -6.557 0.651 -4.881 1.00 98.88 356 PHE A CA 1
ATOM 2708 C C . PHE A 1 356 ? -5.063 0.938 -4.994 1.00 98.88 356 PHE A C 1
ATOM 2710 O O . PHE A 1 356 ? -4.616 1.505 -5.995 1.00 98.88 356 PHE A O 1
ATOM 2717 N N . SER A 1 357 ? -4.308 0.600 -3.956 1.00 98.75 357 SER A N 1
ATOM 2718 C CA . SER A 1 357 ? -2.853 0.692 -3.955 1.00 98.75 357 SER A CA 1
ATOM 2719 C C . SER A 1 357 ? -2.301 -0.633 -4.471 1.00 98.75 357 SER A C 1
ATOM 2721 O O . SER A 1 357 ? -2.513 -1.678 -3.859 1.00 98.75 357 SER A O 1
ATOM 2723 N N . VAL A 1 358 ? -1.625 -0.605 -5.621 1.00 98.50 358 VAL A N 1
ATOM 2724 C CA . VAL A 1 358 ? -0.857 -1.755 -6.105 1.00 98.50 358 VAL A CA 1
ATOM 2725 C C . VAL A 1 358 ? 0.364 -1.892 -5.207 1.00 98.50 358 VAL A C 1
ATOM 2727 O O . VAL A 1 358 ? 1.297 -1.095 -5.320 1.00 98.50 358 VAL A O 1
ATOM 2730 N N . GLU A 1 359 ? 0.340 -2.864 -4.307 1.00 97.62 359 GLU A N 1
ATOM 2731 C CA . GLU A 1 359 ? 1.526 -3.318 -3.595 1.00 97.62 359 GLU A CA 1
ATOM 2732 C C . GLU A 1 359 ? 1.988 -4.612 -4.255 1.00 97.62 359 GLU A C 1
ATOM 2734 O O . GLU A 1 359 ? 1.269 -5.600 -4.217 1.00 97.62 359 GLU A O 1
ATOM 2739 N N . TYR A 1 360 ? 3.130 -4.574 -4.936 1.00 97.81 360 TYR A N 1
ATOM 2740 C CA . TYR A 1 360 ? 3.629 -5.694 -5.726 1.00 97.81 360 TYR A CA 1
ATOM 2741 C C . TYR A 1 360 ? 4.964 -6.181 -5.171 1.00 97.81 360 TYR A C 1
ATOM 2743 O O . TYR A 1 360 ? 6.025 -5.622 -5.455 1.00 97.81 360 TYR A O 1
ATOM 2751 N N . GLU A 1 361 ? 4.897 -7.235 -4.370 1.00 96.00 361 GLU A N 1
ATOM 2752 C CA . GLU A 1 361 ? 5.986 -7.780 -3.565 1.00 96.00 361 GLU A CA 1
ATOM 2753 C C . GLU A 1 361 ? 6.787 -8.876 -4.281 1.00 96.00 361 GLU A C 1
ATOM 2755 O O . GLU A 1 361 ? 7.225 -9.869 -3.693 1.00 96.00 361 GLU A O 1
ATOM 2760 N N . TYR A 1 362 ? 6.976 -8.715 -5.588 1.00 95.69 362 TYR A N 1
ATOM 2761 C CA . TYR A 1 362 ? 7.750 -9.631 -6.414 1.00 95.69 362 TYR A CA 1
ATOM 2762 C C . TYR A 1 362 ? 8.499 -8.873 -7.512 1.00 95.69 362 TYR A C 1
ATOM 2764 O O . TYR A 1 362 ? 8.116 -7.770 -7.890 1.00 95.69 362 TYR A O 1
ATOM 2772 N N . ASN A 1 363 ? 9.591 -9.455 -8.020 1.00 93.69 363 ASN A N 1
ATOM 2773 C CA . ASN A 1 363 ? 10.445 -8.831 -9.040 1.00 93.69 363 ASN A CA 1
ATOM 2774 C C . ASN A 1 363 ? 10.831 -7.369 -8.697 1.00 93.69 363 ASN A C 1
ATOM 2776 O O . ASN A 1 363 ? 10.769 -6.465 -9.524 1.00 93.69 363 ASN A O 1
ATOM 2780 N N . TRP A 1 364 ? 11.217 -7.130 -7.444 1.00 90.56 364 TRP A N 1
ATOM 2781 C CA . TRP A 1 364 ? 11.405 -5.801 -6.849 1.00 90.56 364 TRP A CA 1
ATOM 2782 C C . TRP A 1 364 ? 12.277 -4.812 -7.643 1.00 90.56 364 TRP A C 1
ATOM 2784 O O . TRP A 1 364 ? 12.044 -3.609 -7.572 1.00 90.56 364 TRP A O 1
ATOM 2794 N N . ASP A 1 365 ? 13.284 -5.282 -8.388 1.00 92.62 365 ASP A N 1
ATOM 2795 C CA . ASP A 1 365 ? 14.158 -4.404 -9.184 1.00 92.62 365 ASP A CA 1
ATOM 2796 C C . ASP A 1 365 ? 13.510 -3.959 -10.504 1.00 92.62 365 ASP A C 1
ATOM 2798 O O . ASP A 1 365 ? 13.907 -2.948 -11.090 1.00 92.62 365 ASP A O 1
ATOM 2802 N N . ASN A 1 366 ? 12.525 -4.713 -10.994 1.00 91.31 366 ASN A N 1
ATOM 2803 C CA . ASN A 1 366 ? 11.953 -4.528 -12.321 1.00 91.31 366 ASN A CA 1
ATOM 2804 C C . ASN A 1 366 ? 10.459 -4.885 -12.389 1.00 91.31 366 ASN A C 1
ATOM 2806 O O . ASN A 1 366 ? 10.027 -5.450 -13.383 1.00 91.31 366 ASN A O 1
ATOM 2810 N N . SER A 1 367 ? 9.677 -4.527 -11.367 1.00 93.94 367 SER A N 1
ATOM 2811 C CA . SER A 1 367 ? 8.241 -4.838 -11.252 1.00 93.94 367 SER A CA 1
ATOM 2812 C C . SER A 1 367 ? 7.314 -3.916 -12.058 1.00 93.94 367 SER A C 1
ATOM 2814 O O . SER A 1 367 ? 6.098 -4.101 -12.074 1.00 93.94 367 SER A O 1
ATOM 2816 N N . VAL A 1 368 ? 7.856 -2.891 -12.730 1.00 96.81 368 VAL A N 1
ATOM 2817 C CA . VAL A 1 368 ? 7.064 -1.934 -13.530 1.00 96.81 368 VAL A CA 1
ATOM 2818 C C . VAL A 1 368 ? 6.246 -2.622 -14.637 1.00 96.81 368 VAL A C 1
ATOM 2820 O O . VAL A 1 368 ? 5.073 -2.277 -14.781 1.00 96.81 368 VAL A O 1
ATOM 2823 N N . PRO A 1 369 ? 6.788 -3.577 -15.422 1.00 94.69 369 PRO A N 1
ATOM 2824 C CA . PRO A 1 369 ? 6.006 -4.293 -16.427 1.00 94.69 369 PRO A CA 1
ATOM 2825 C C . PRO A 1 369 ? 4.797 -5.035 -15.837 1.00 94.69 369 PRO A C 1
ATOM 2827 O O . PRO A 1 369 ? 3.709 -4.971 -16.406 1.00 94.69 369 PRO A O 1
ATOM 2830 N N . GLU A 1 370 ? 4.953 -5.695 -14.693 1.00 95.88 370 GLU A N 1
ATOM 2831 C CA . GLU A 1 370 ? 3.885 -6.447 -14.029 1.00 95.88 370 GLU A CA 1
ATOM 2832 C C . GLU A 1 370 ? 2.833 -5.522 -13.412 1.00 95.88 370 GLU A C 1
ATOM 2834 O O . GLU A 1 370 ? 1.637 -5.731 -13.612 1.00 95.88 370 GLU A O 1
ATOM 2839 N N . ILE A 1 371 ? 3.250 -4.439 -12.750 1.00 98.19 371 ILE A N 1
ATOM 2840 C CA . ILE A 1 371 ? 2.316 -3.433 -12.222 1.00 98.19 371 ILE A CA 1
ATOM 2841 C C . ILE A 1 371 ? 1.530 -2.770 -13.365 1.00 98.19 371 ILE A C 1
ATOM 2843 O O . ILE A 1 371 ? 0.335 -2.498 -13.223 1.00 98.19 371 ILE A O 1
ATOM 2847 N N . ALA A 1 372 ? 2.153 -2.558 -14.529 1.00 96.50 372 ALA A N 1
ATOM 2848 C CA . ALA A 1 372 ? 1.451 -2.059 -15.706 1.00 96.50 372 ALA A CA 1
ATOM 2849 C C . ALA A 1 372 ? 0.369 -3.043 -16.191 1.00 96.50 372 ALA A C 1
ATOM 2851 O O . ALA A 1 372 ? -0.726 -2.604 -16.542 1.00 96.50 372 ALA A O 1
ATOM 2852 N N . GLN A 1 373 ? 0.625 -4.355 -16.149 1.00 96.56 373 GLN A N 1
ATOM 2853 C CA . GLN A 1 373 ? -0.383 -5.378 -16.459 1.00 96.56 373 GLN A CA 1
ATOM 2854 C C . GLN A 1 373 ? -1.530 -5.386 -15.434 1.00 96.56 373 GLN A C 1
ATOM 2856 O O . GLN A 1 373 ? -2.695 -5.477 -15.827 1.00 96.56 373 GLN A O 1
ATOM 2861 N N . CYS A 1 374 ? -1.236 -5.204 -14.141 1.00 98.38 374 CYS A N 1
ATOM 2862 C CA . CYS A 1 374 ? -2.260 -5.020 -13.105 1.00 98.38 374 CYS A CA 1
ATOM 2863 C C . CYS A 1 374 ? -3.167 -3.819 -13.413 1.00 98.38 374 CYS A C 1
ATOM 2865 O O . CYS A 1 374 ? -4.394 -3.923 -13.349 1.00 98.38 374 CYS A O 1
ATOM 2867 N N . ALA A 1 375 ? -2.573 -2.685 -13.801 1.00 98.12 375 ALA A N 1
ATOM 2868 C CA . ALA A 1 375 ? -3.317 -1.483 -14.162 1.00 98.12 375 ALA A CA 1
ATOM 2869 C C . ALA A 1 375 ? -4.194 -1.684 -15.407 1.00 98.12 375 ALA A C 1
ATOM 2871 O O . ALA A 1 375 ? -5.357 -1.276 -15.416 1.00 98.12 375 ALA A O 1
ATOM 2872 N N . GLU A 1 376 ? -3.677 -2.350 -16.442 1.00 96.56 376 GLU A N 1
ATOM 2873 C CA . GLU A 1 376 ? -4.461 -2.717 -17.627 1.00 96.56 376 GLU A CA 1
ATOM 2874 C C . GLU A 1 376 ? -5.672 -3.579 -17.269 1.00 96.56 376 GLU A C 1
ATOM 2876 O O . GLU A 1 376 ? -6.798 -3.265 -17.670 1.00 96.56 376 GLU A O 1
ATOM 2881 N N . PHE A 1 377 ? -5.450 -4.640 -16.487 1.00 97.62 377 PHE A N 1
ATOM 2882 C CA . PHE A 1 377 ? -6.510 -5.519 -16.007 1.00 97.62 377 PHE A CA 1
ATOM 2883 C C . PHE A 1 377 ? -7.575 -4.730 -15.238 1.00 97.62 377 PHE A C 1
ATOM 2885 O O . PHE A 1 377 ? -8.773 -4.873 -15.502 1.00 97.62 377 PHE A O 1
ATOM 2892 N N . PHE A 1 378 ? -7.146 -3.855 -14.327 1.00 98.62 378 PHE A N 1
ATOM 2893 C CA . PHE A 1 378 ? -8.027 -3.034 -13.507 1.00 98.62 378 PHE A CA 1
ATOM 2894 C C . PHE A 1 378 ? -8.905 -2.102 -14.344 1.00 98.62 378 PHE A C 1
ATOM 2896 O O . PHE A 1 378 ? -10.131 -2.141 -14.228 1.00 98.62 378 PHE A O 1
ATOM 2903 N N . PHE A 1 379 ? -8.309 -1.287 -15.221 1.00 97.81 379 PHE A N 1
ATOM 2904 C CA . PHE A 1 379 ? -9.062 -0.316 -16.020 1.00 97.81 379 PHE A CA 1
ATOM 2905 C C . PHE A 1 379 ? -9.981 -0.989 -17.041 1.00 97.81 379 PHE A C 1
ATOM 2907 O O . PHE A 1 379 ? -11.116 -0.537 -17.246 1.00 97.81 379 PHE A O 1
ATOM 2914 N N . LYS A 1 380 ? -9.547 -2.109 -17.634 1.00 96.56 380 LYS A N 1
ATOM 2915 C CA . LYS A 1 380 ? -10.410 -2.923 -18.496 1.00 96.56 380 LYS A CA 1
ATOM 2916 C C . LYS A 1 380 ? -11.607 -3.463 -17.710 1.00 96.56 380 LYS A C 1
ATOM 2918 O O . LYS A 1 380 ? -12.745 -3.309 -18.151 1.00 96.56 380 LYS A O 1
ATOM 2923 N N . THR A 1 381 ? -11.368 -4.042 -16.536 1.00 97.56 381 THR A N 1
ATOM 2924 C CA . THR A 1 381 ? -12.431 -4.607 -15.692 1.00 97.56 381 THR A CA 1
ATOM 2925 C C . THR A 1 381 ? -13.396 -3.525 -15.214 1.00 97.56 381 THR A C 1
ATOM 2927 O O . THR A 1 381 ? -14.607 -3.701 -15.322 1.00 97.56 381 THR A O 1
ATOM 2930 N N . ALA A 1 382 ? -12.897 -2.365 -14.782 1.00 97.50 382 ALA A N 1
ATOM 2931 C CA . ALA A 1 382 ? -13.723 -1.214 -14.419 1.00 97.50 382 ALA A CA 1
ATOM 2932 C C . ALA A 1 382 ? -14.594 -0.738 -15.596 1.00 97.50 382 ALA A C 1
ATOM 2934 O O . ALA A 1 382 ? -15.775 -0.440 -15.417 1.00 97.50 382 ALA A O 1
ATOM 2935 N N . THR A 1 383 ? -14.046 -0.724 -16.814 1.00 96.69 383 THR A N 1
ATOM 2936 C CA . THR A 1 383 ? -14.789 -0.393 -18.041 1.00 96.69 383 THR A CA 1
ATOM 2937 C C . THR A 1 383 ? -15.913 -1.385 -18.317 1.00 96.69 383 THR A C 1
ATOM 2939 O O . THR A 1 383 ? -17.038 -0.979 -18.617 1.00 96.69 383 THR A O 1
ATOM 2942 N N . ASP A 1 384 ? -15.640 -2.681 -18.197 1.00 95.81 384 ASP A N 1
ATOM 2943 C CA . ASP A 1 384 ? -16.641 -3.723 -18.423 1.00 95.81 384 ASP A CA 1
ATOM 2944 C C . ASP A 1 384 ? -17.727 -3.697 -17.334 1.00 95.81 384 ASP A C 1
ATOM 2946 O O . ASP A 1 384 ? -18.921 -3.744 -17.639 1.00 95.81 384 ASP A O 1
ATOM 2950 N N . LEU A 1 385 ? -17.338 -3.482 -16.077 1.00 95.38 385 LEU A N 1
ATOM 2951 C CA . LEU A 1 385 ? -18.258 -3.291 -14.961 1.00 95.38 385 LEU A CA 1
ATOM 2952 C C . LEU A 1 385 ? -19.099 -2.012 -15.099 1.00 95.38 385 LEU A C 1
ATOM 2954 O O . LEU A 1 385 ? -20.275 -2.021 -14.740 1.00 95.38 385 LEU A O 1
ATOM 2958 N N . ALA A 1 386 ? -18.566 -0.916 -15.635 1.00 91.69 386 ALA A N 1
ATOM 2959 C CA . ALA A 1 386 ? -19.341 0.308 -15.839 1.00 91.69 386 ALA A CA 1
ATOM 2960 C C . ALA A 1 386 ? -20.455 0.127 -16.890 1.00 91.69 386 ALA A C 1
ATOM 2962 O O . ALA A 1 386 ? -21.536 0.698 -16.744 1.00 91.69 386 ALA A O 1
ATOM 2963 N N . LYS A 1 387 ? -20.242 -0.715 -17.912 1.00 89.06 387 LYS A N 1
ATOM 2964 C CA . LYS A 1 387 ? -21.255 -1.017 -18.944 1.00 89.06 387 LYS A CA 1
ATOM 2965 C C . LYS A 1 387 ? -22.443 -1.805 -18.390 1.00 89.06 387 LYS A C 1
ATOM 2967 O O . LYS A 1 387 ? -23.576 -1.583 -18.812 1.00 89.06 387 LYS A O 1
ATOM 2972 N N . THR A 1 388 ? -22.209 -2.709 -17.438 1.00 76.06 388 THR A N 1
ATOM 2973 C CA . THR A 1 388 ? -23.266 -3.572 -16.879 1.00 76.06 388 THR A CA 1
ATOM 2974 C C . THR A 1 388 ? -24.242 -2.835 -15.959 1.00 76.06 388 THR A C 1
ATOM 2976 O O . THR A 1 388 ? -25.292 -3.380 -15.644 1.00 76.06 388 THR A O 1
ATOM 2979 N N . GLY A 1 389 ? -23.938 -1.594 -15.552 1.00 57.00 389 GLY A N 1
ATOM 2980 C CA . GLY A 1 389 ? -24.820 -0.743 -14.739 1.00 57.00 389 GLY A CA 1
ATOM 2981 C C . GLY A 1 389 ? -25.769 0.171 -15.526 1.00 57.00 389 GLY A C 1
ATOM 2982 O O . GLY A 1 389 ? -26.569 0.860 -14.909 1.00 57.00 389 GLY A O 1
ATOM 2983 N N . ALA A 1 390 ? -25.702 0.197 -16.865 1.00 47.59 390 ALA A N 1
ATOM 2984 C CA . ALA A 1 390 ? -26.570 1.035 -17.707 1.00 47.59 390 ALA A CA 1
ATOM 2985 C C . ALA A 1 390 ? -27.920 0.376 -18.067 1.00 47.59 390 ALA A C 1
ATOM 2987 O O . ALA A 1 390 ? -28.664 0.898 -18.895 1.00 47.59 390 ALA A O 1
ATOM 2988 N N . ARG A 1 391 ? -28.243 -0.780 -17.472 1.00 37.16 391 ARG A N 1
A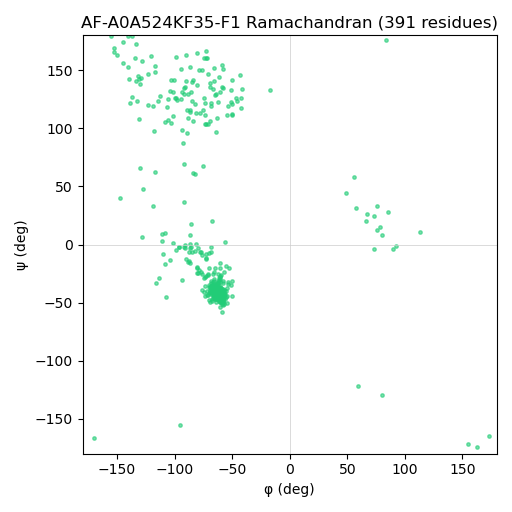TOM 2989 C CA . ARG A 1 391 ? -29.577 -1.384 -17.551 1.00 37.16 391 ARG A CA 1
ATOM 2990 C C . ARG A 1 391 ? -30.246 -1.252 -16.187 1.00 37.16 391 ARG A C 1
ATOM 2992 O O . ARG A 1 391 ? -29.858 -1.929 -15.245 1.00 37.16 391 ARG A O 1
ATOM 2999 N N . ASN A 1 392 ? -31.186 -0.314 -16.154 1.00 31.52 392 ASN A N 1
ATOM 3000 C CA . ASN A 1 392 ? -32.180 0.000 -15.131 1.00 31.52 392 ASN A CA 1
ATOM 3001 C C . ASN A 1 392 ? -32.447 -1.097 -14.085 1.00 31.52 392 ASN A C 1
ATOM 3003 O O . ASN A 1 392 ? -32.763 -2.231 -14.449 1.00 31.52 392 ASN A O 1
ATOM 3007 N N . TYR A 1 393 ? -32.459 -0.679 -12.819 1.00 32.91 393 TYR A N 1
ATOM 3008 C CA . TYR A 1 393 ? -33.512 -1.034 -11.869 1.00 32.91 393 TYR A CA 1
ATOM 3009 C C . TYR A 1 393 ? -34.114 0.253 -11.324 1.00 32.91 393 TYR A C 1
ATOM 3011 O O . TYR A 1 393 ? -33.311 1.162 -11.004 1.00 32.91 393 TYR A O 1
#

Nearest PDB structures (foldseek):
  3p6l-assembly1_A  TM=9.652E-01  e=2.169E-26  Parabacteroides distasonis ATCC 8503
  3lmz-assembly1_A-2  TM=9.020E-01  e=1.787E-17  Parabacteroides distasonis ATCC 8503
  4kw2-assembly1_A  TM=8.393E-01  e=9.350E-16  Parabacteroides distasonis ATCC 8503
  3cqj-assembly1_B  TM=7.275E-01  e=3.337E-09  Escherichia coli
  3cqk-assembly1_B  TM=7.090E-01  e=2.081E-08  Escherichia coli

Mean predicted aligned error: 13.62 Å

pLDDT: mean 91.56, std 14.91, range [27.69, 98.94]

Foldseek 3Di:
DVPDDLVVLVVVLVVQCVVDPDLVSNLVSLLVLLPRQDLVSLVVLVVLCPPPSRNVSSLVSNLSNLVSNQQPNLVSLLVSLVSSCVRDPDPVSNVSSQVSNVSSVHHPPPPPPPPPPVPPPLPQQPDFDCVLCVVLLEAEFAALVLQLVAALLVSLSLGLSLVHAEYEYEFQGQHHPVGRDTDALPDDPVSLVVSLVSNVVSNHQYAEYDCDEAELPLVVNVSRLVSCLSSVHQEYEYAYDLNNVVSVLVSCVVSVHAYAYEAAAPPDQPLDLVSQCVSCPVGDLSAAHQQELQNVLQNVHQSQVSLLVRQSRHAHYCYFFFQHGHPTFTFQPPNHDNPNLSSVLSCSVSSHNHYHHDNHPPPSVDCSVSVSSNSVVVSVSSVVSSVVPPDDD

Solvent-accessible surface area (backbone atoms only — not comparable to full-atom values): 20787 Å² total; per-residue (Å²): 118,88,88,58,56,67,72,60,49,49,54,51,50,52,54,48,47,72,67,38,90,47,61,73,50,36,40,54,47,41,57,57,48,28,75,42,76,47,68,64,49,46,62,69,37,55,68,36,54,77,35,84,84,34,23,70,51,26,42,55,21,44,48,43,22,46,66,63,41,64,86,57,53,33,67,64,41,23,57,51,25,51,53,36,54,76,70,58,84,50,66,68,59,38,53,52,24,53,55,52,14,48,74,41,70,31,72,80,73,68,78,83,71,86,61,61,89,86,72,69,72,67,71,75,50,37,85,65,75,50,68,41,27,52,74,53,43,42,42,62,25,34,26,40,66,32,27,68,91,44,26,45,50,53,32,49,49,55,42,27,48,56,42,37,45,33,32,28,45,41,70,58,39,35,41,37,95,93,37,97,42,51,36,51,66,85,52,53,74,67,55,49,53,47,54,50,48,57,30,50,78,58,63,35,41,60,39,31,41,29,79,39,87,44,44,52,50,52,74,66,32,45,43,49,53,52,40,30,59,73,70,56,32,51,34,38,28,24,70,55,58,86,81,13,51,68,42,48,50,53,49,26,66,73,70,71,31,28,43,15,41,42,28,49,41,68,91,50,89,39,35,49,63,66,48,55,55,58,75,37,58,96,50,63,87,47,44,32,26,21,47,28,34,40,28,21,21,41,54,68,39,60,36,45,60,45,52,62,71,41,61,92,35,66,49,31,27,38,47,43,15,17,68,40,73,28,94,45,52,52,40,41,45,73,73,34,65,46,49,51,64,60,39,53,53,48,41,55,74,63,65,51,58,36,43,37,21,41,46,44,82,37,62,55,95,68,35,63,68,45,53,41,45,27,50,52,44,48,36,51,49,31,40,57,56,53,60,69,66,77,64,84,132

Secondary structure (DSSP, 8-state):
-TTS-HHHHHHHHHHHHHH--SHHHHHHHHHHHTT---HHHHHHHGGGGS-TTTHHHHHHHHHHHHHHHTTTTHHHHHHHHHHHHHH---HHHHHHHHHHHHHTTSS---------TT------------HHHHHHTEEEEEEGGGGTTS-HHHHHHHHHHTT--EEEE-TT-B--SS---B-STT--HHHHHHHHHHHHHTT-EEEEE-S----S-HHHHHHHHHHHHHHT-SEEEE---GGGHHHHHHHHHHH--EEEEE-PSSSSSSSSHHHHHHHTTTS-TTEEEEEEHHHHHHTT--HHHHHHHTTT-EEEEEE--BSSSSSPPB--TTSSSS-HHHHHHHHHHTT--EEEEE---SSTTS-HHHHHHHHHHHHHHHHHHHHHTSS--

Sequence (393 aa):
LDAVPAPEKLKMYEAAMAAAKGPDEKKRVLGGLGNVKAVEALSMVMPALDDKDLQAEACATAVKIAENLGAHGKEVIRDAMQKVLDITKDDNLRKKADDLLKKAGGPKKAAASTVDLRVYAAPAARKVDDRAAEKLGWRLGTQVYSFNRFTFAEGVEKTASMGLKYVEIYPGQRLSKDKDVGVGHGMSDEQIAEMLKIAKAKGIRIINYGVVGLSKDEAESRKVFDFAKKVGIETIVSEPADDAFDTIEKLCEEYKINVALHNHPKPSHYWDPDKVLEVTKGRSKRIGACADTGHWMRSGINPLEAVKKLSGRIISLHFKDLNEMGGGHDVPWGTGKADAAAILAELKRQGFKGVFSVEYEYNWDNSVPEIAQCAEFFFKTATDLAKTGARNY

Radius of gyration: 23.9 Å; Cα contacts (8 Å, |Δi|>4): 711; chains: 1; bounding box: 76×63×48 Å